Protein 8VJU (pdb70)

Organism: Homo sapiens (NCBI:txid9606)

Solvent-accessible surface area: 26994 Å² total; per-residue (Å²): 90,39,137,65,50,92,68,28,36,73,11,113,28,84,16,40,32,119,88,0,111,76,53,4,72,90,7,19,78,84,6,91,113,47,32,38,60,2,10,166,32,24,65,150,99,14,58,56,120,46,0,0,65,26,6,13,38,7,33,5,121,22,74,8,36,25,11,8,0,27,4,13,14,34,0,14,68,68,121,125,17,0,52,8,0,8,83,3,22,42,109,0,19,100,16,50,16,58,19,50,12,49,37,46,13,25,79,23,6,37,54,5,51,128,86,35,82,59,65,170,29,111,94,22,0,78,34,1,1,87,63,14,26,67,87,4,93,19,11,0,18,92,40,86,127,130,21,25,80,72,0,49,68,16,42,34,101,28,21,53,4,22,25,40,0,33,44,45,19,24,43,48,124,48,93,31,46,2,27,106,80,62,0,20,62,11,45,90,30,24,2,117,62,17,123,114,27,158,90,99,69,21,74,0,46,10,53,44,36,42,10,61,23,0,4,42,53,0,11,43,45,90,2,4,96,88,0,5,64,16,7,19,36,30,10,84,140,77,0,36,98,13,6,124,60,0,17,65,35,15,16,108,9,0,108,58,18,70,45,67,19,16,0,40,29,13,0,70,65,7,9,0,145,41,31,83,121,0,56,50,18,0,62,88,6,19,119,74,0,102,78,51,0,78,66,31,49,104,54,2,49,82,22,14,90,134,18,6,160,104,116,66,72,172,75,72,39,120,15,17,29,37,1,9,52,9,6,8,10,42,9,24,60,118,116,62,64,0,55,14,46,86,1,24,37,23,0,2,14,96,29,0,16,101,7,1,17,62,7,12,52,88,10,2,13,1,42,25,102,89,43,121,153,31,87,33,30,30,201,52,8,44,14,23,3,0,79,16,115,97,86,28,39,5,10,0,7,0,3,4,0,16,48,20,43,117,6,0,17,34,29,9,0,1,10,41,5,0,13,2,0,54,43,81,115,52,57,48,21,1,0,0,0,0,0,0,0,16,5,33,87,77,49,74,89,56,47,3,9,0,29,2,38,13,0,63,22,1,0,1,0,0,1,0,0,0,0,12,0,3,0,33,3,35,15,12,77,10,2,1,18,80,23,31,32,0,0,5,1,0,2,0,24,4,8,17,2,7,0,30,40,31,83,0,0,96,117,1,9,101,26,59,163,104,24,40,85,3,51,92,88,24,0,99,80,1,38,64,2,65,59,20,14,14,0,0,79,6,4,36,20,0,1,1,1,27,0,0,14,13,5,3,64,73,73,107,60,93,12,28,66,14,29,38,82,28,4,66,128,30,7,37,5,61,19,15,121,52,16,10,3,0,0,7,0,6,4,0,12,18,49,7,17,0,16,1,0,2,4,9,24,0,26,10,13,2,7,1,0,12,56,28,14,1,128,150,97,39,20,32,35,74,135,8,0,68,74,13,20,62,47,0,2,81,17,0,2,19,75,56,0,55,72,0,0,75,53,2,18,148,82,102,24,54,67,137,8,0,11,127,9,18,56,24,176,80,25,16,20,56,37

Structure (mmCIF, N/CA/C/O backbone):
data_8VJU
#
_entry.id   8VJU
#
_cell.length_a   142.067
_cell.length_b   60.257
_cell.length_c   95.553
_cell.angle_alpha   90.00
_cell.angle_beta   90.00
_cell.angle_gamma   90.00
#
_symmetry.space_group_name_H-M   'P 21 21 2'
#
loop_
_entity.id
_entity.type
_entity.pdbx_description
1 polymer 'Neurolysin, mitochondrial'
2 polymer 'Dynorphin A(1-13)'
3 non-polymer 'ZINC ION'
4 non-polymer 1,2-ETHANEDIOL
5 non-polymer 'CHLORIDE ION'
6 non-polymer 'SODIUM ION'
7 water water
#
loop_
_atom_site.group_PDB
_atom_site.id
_atom_site.type_symbol
_atom_site.label_atom_id
_atom_site.label_alt_id
_atom_site.label_comp_id
_atom_site.label_asym_id
_atom_site.label_entity_id
_atom_site.label_seq_id
_atom_site.pdbx_PDB_ins_code
_atom_site.Cartn_x
_atom_site.Cartn_y
_atom_site.Cartn_z
_atom_site.occupancy
_atom_site.B_iso_or_equiv
_atom_site.auth_seq_id
_atom_site.auth_comp_id
_atom_site.auth_asym_id
_atom_site.auth_atom_id
_atom_site.pdbx_PDB_model_num
ATOM 1 N N . SER A 1 1 ? -59.201 -4.825 -18.524 1.00 70.87 15 SER A N 1
ATOM 2 C CA . SER A 1 1 ? -58.651 -5.567 -17.396 1.00 69.04 15 SER A CA 1
ATOM 3 C C . SER A 1 1 ? -57.133 -5.442 -17.330 1.00 68.02 15 SER A C 1
ATOM 4 O O . SER A 1 1 ? -56.462 -5.363 -18.359 1.00 70.86 15 SER A O 1
ATOM 7 N N . SER A 1 2 ? -56.594 -5.427 -16.109 1.00 65.60 16 SER A N 1
ATOM 8 C CA . SER A 1 2 ? -55.147 -5.406 -15.929 1.00 64.50 16 SER A CA 1
ATOM 9 C C . SER A 1 2 ? -54.480 -6.698 -16.382 1.00 62.71 16 SER A C 1
ATOM 10 O O . SER A 1 2 ? -53.249 -6.734 -16.487 1.00 61.15 16 SER A O 1
ATOM 13 N N . TYR A 1 3 ? -55.253 -7.749 -16.653 1.00 58.75 17 TYR A N 1
ATOM 14 C CA . TYR A 1 3 ? -54.717 -9.036 -17.075 1.00 60.54 17 TYR A CA 1
ATOM 15 C C . TYR A 1 3 ? -55.044 -9.358 -18.527 1.00 59.93 17 TYR A C 1
ATOM 16 O O . TYR A 1 3 ? -54.874 -10.505 -18.952 1.00 62.16 17 TYR A O 1
ATOM 25 N N . THR A 1 4 ? -55.509 -8.377 -19.294 1.00 58.19 18 THR A N 1
ATOM 26 C CA . THR A 1 4 ? -55.797 -8.537 -20.710 1.00 56.35 18 THR A CA 1
ATOM 27 C C . THR A 1 4 ? -54.992 -7.523 -21.513 1.00 52.83 18 THR A C 1
ATOM 28 O O . THR A 1 4 ? -54.307 -6.656 -20.963 1.00 48.94 18 THR A O 1
ATOM 32 N N . VAL A 1 5 ? -55.074 -7.648 -22.836 1.00 52.38 19 VAL A N 1
ATOM 33 C CA . VAL A 1 5 ? -54.410 -6.708 -23.734 1.00 52.99 19 VAL A CA 1
ATOM 34 C C . VAL A 1 5 ? -55.333 -6.158 -24.810 1.00 53.92 19 VAL A C 1
ATOM 35 O O . VAL A 1 5 ? -55.068 -5.063 -25.341 1.00 55.45 19 VAL A O 1
ATOM 39 N N . ALA A 1 6 ? -56.426 -6.839 -25.150 1.00 51.79 20 ALA A N 1
ATOM 40 C CA . ALA A 1 6 ? -57.301 -6.382 -26.221 1.00 50.01 20 ALA A CA 1
ATOM 41 C C . ALA A 1 6 ? -57.972 -5.067 -25.844 1.00 50.92 20 ALA A C 1
ATOM 42 O O . ALA A 1 6 ? -58.543 -4.936 -24.757 1.00 51.46 20 ALA A O 1
ATOM 44 N N . GLY A 1 7 ? -57.897 -4.091 -26.747 1.00 52.19 21 GLY A N 1
ATOM 45 C CA . GLY A 1 7 ? -58.496 -2.793 -26.528 1.00 52.70 21 GLY A CA 1
ATOM 46 C C . GLY A 1 7 ? -57.721 -1.862 -25.625 1.00 49.57 21 GLY A C 1
ATOM 47 O O . GLY A 1 7 ? -58.102 -0.690 -25.503 1.00 52.84 21 GLY A O 1
ATOM 48 N N . ARG A 1 8 ? -56.645 -2.330 -24.990 1.00 45.03 22 ARG A N 1
ATOM 49 C CA . ARG A 1 8 ? -55.891 -1.482 -24.077 1.00 44.62 22 ARG A CA 1
ATOM 50 C C . ARG A 1 8 ? -54.853 -0.623 -24.789 1.00 43.96 22 ARG A C 1
ATOM 51 O O . ARG A 1 8 ? -54.385 0.363 -24.209 1.00 39.13 22 ARG A O 1
ATOM 59 N N . ASN A 1 9 ? -54.486 -0.973 -26.023 1.00 45.44 23 ASN A N 1
ATOM 60 C CA . ASN A 1 9 ? -53.649 -0.133 -26.875 1.00 42.94 23 ASN A CA 1
ATOM 61 C C . ASN A 1 9 ? -54.571 0.578 -27.860 1.00 41.10 23 ASN A C 1
ATOM 62 O O . ASN A 1 9 ? -55.054 -0.031 -28.819 1.00 41.21 23 ASN A O 1
ATOM 67 N N . VAL A 1 10 ? -54.810 1.867 -27.626 1.00 43.88 24 VAL A N 1
ATOM 68 C CA . VAL A 1 10 ? -55.758 2.637 -28.423 1.00 45.29 24 VAL A CA 1
ATOM 69 C C . VAL A 1 10 ? -55.068 3.421 -29.534 1.00 45.28 24 VAL A C 1
ATOM 70 O O . VAL A 1 10 ? -55.675 4.322 -30.119 1.00 46.54 24 VAL A O 1
ATOM 74 N N . LEU A 1 11 ? -53.817 3.096 -29.845 1.00 45.62 25 LEU A N 1
ATOM 75 C CA . LEU A 1 11 ? -53.061 3.859 -30.826 1.00 41.81 25 LEU A CA 1
ATOM 76 C C . LEU A 1 11 ? -53.375 3.390 -32.241 1.00 40.09 25 LEU A C 1
ATOM 77 O O . LEU A 1 11 ? -53.452 2.189 -32.514 1.00 41.88 25 LEU A O 1
ATOM 82 N N . ARG A 1 12 ? -53.564 4.352 -33.141 1.00 41.64 26 ARG A N 1
ATOM 83 C CA . ARG A 1 12 ? -53.811 4.091 -34.550 1.00 45.43 26 ARG A CA 1
ATOM 84 C C . ARG A 1 12 ? -52.695 4.710 -35.377 1.00 41.58 26 ARG A C 1
ATOM 85 O O . ARG A 1 12 ? -52.277 5.843 -35.119 1.00 38.97 26 ARG A O 1
ATOM 93 N N . TRP A 1 13 ? -52.223 3.968 -36.377 1.00 41.29 27 TRP A N 1
ATOM 94 C CA . TRP A 1 13 ? -51.103 4.393 -37.208 1.00 39.81 27 TRP A CA 1
ATOM 95 C C . TRP A 1 13 ? -51.477 4.428 -38.685 1.00 42.24 27 TRP A C 1
ATOM 96 O O . TRP A 1 13 ? -50.613 4.294 -39.553 1.00 44.87 27 TRP A O 1
ATOM 107 N N . ASP A 1 14 ? -52.764 4.606 -38.985 1.00 37.48 28 ASP A N 1
ATOM 108 C CA . ASP A 1 14 ? -53.247 4.684 -40.359 1.00 42.40 28 ASP A CA 1
ATOM 109 C C . ASP A 1 14 ? -53.920 6.025 -40.637 1.00 44.08 28 ASP A C 1
ATOM 110 O O . ASP A 1 14 ? -54.829 6.112 -41.462 1.00 46.16 28 ASP A O 1
ATOM 115 N N . LEU A 1 15 ? -53.484 7.076 -39.950 1.00 39.59 29 LEU A N 1
ATOM 116 C CA . LEU A 1 15 ? -54.077 8.393 -40.129 1.00 41.81 29 LEU A CA 1
ATOM 117 C C . LEU A 1 15 ? -53.544 9.038 -41.401 1.00 41.17 29 LEU A C 1
ATOM 118 O O . LEU A 1 15 ? -52.340 9.001 -41.672 1.00 43.05 29 LEU A O 1
ATOM 123 N N . SER A 1 16 ? -54.443 9.619 -42.182 1.00 38.26 30 SER A N 1
ATOM 124 C CA . SER A 1 16 ? -54.051 10.401 -43.338 1.00 40.31 30 SER A CA 1
ATOM 125 C C . SER A 1 16 ? -53.639 11.802 -42.898 1.00 41.17 30 SER A C 1
ATOM 126 O O . SER A 1 16 ? -53.933 12.218 -41.774 1.00 39.83 30 SER A O 1
ATOM 129 N N . PRO A 1 17 ? -52.940 12.549 -43.760 1.00 42.80 31 PRO A N 1
ATOM 130 C CA . PRO A 1 17 ? -52.633 13.950 -43.421 1.00 42.17 31 PRO A CA 1
ATOM 131 C C . PRO A 1 17 ? -53.860 14.764 -43.041 1.00 40.80 31 PRO A C 1
ATOM 132 O O . PRO A 1 17 ? -53.805 15.565 -42.098 1.00 38.98 31 PRO A O 1
ATOM 136 N N . GLU A 1 18 ? -54.976 14.567 -43.747 1.00 39.19 32 GLU A N 1
ATOM 137 C CA . GLU A 1 18 ? -56.195 15.307 -43.440 1.00 43.90 32 GLU A CA 1
ATOM 138 C C . GLU A 1 18 ? -56.762 14.904 -42.084 1.00 43.87 32 GLU A C 1
ATOM 139 O O . GLU A 1 18 ? -57.272 15.751 -41.342 1.00 44.24 32 GLU A O 1
ATOM 145 N N . GLN A 1 19 ? -56.684 13.616 -41.745 1.00 44.75 33 GLN A N 1
ATOM 146 C CA . GLN A 1 19 ? -57.181 13.165 -40.448 1.00 43.11 33 GLN A CA 1
ATOM 147 C C . GLN A 1 19 ? -56.310 13.682 -39.311 1.00 39.03 33 GLN A C 1
ATOM 148 O O . GLN A 1 19 ? -56.822 14.030 -38.241 1.00 41.72 33 GLN A O 1
ATOM 154 N N . ILE A 1 20 ? -54.992 13.733 -39.520 1.00 34.38 34 ILE A N 1
ATOM 155 C CA . ILE A 1 20 ? -54.104 14.313 -38.516 1.00 37.09 34 ILE A CA 1
ATOM 156 C C . ILE A 1 20 ? -54.498 15.757 -38.233 1.00 39.19 34 ILE A C 1
ATOM 157 O O . ILE A 1 20 ? -54.555 16.187 -37.074 1.00 39.53 34 ILE A O 1
ATOM 162 N N . LYS A 1 21 ? -54.791 16.523 -39.288 1.00 37.16 35 LYS A N 1
ATOM 163 C CA . LYS A 1 21 ? -55.170 17.919 -39.110 1.00 40.30 35 LYS A CA 1
ATOM 164 C C . LYS A 1 21 ? -56.530 18.040 -38.433 1.00 43.11 35 LYS A C 1
ATOM 165 O O . LYS A 1 21 ? -56.710 18.870 -37.534 1.00 38.75 35 LYS A O 1
ATOM 171 N N . THR A 1 22 ? -57.494 17.213 -38.846 1.00 40.08 36 THR A N 1
ATOM 172 C CA . THR A 1 22 ? -58.820 17.245 -38.238 1.00 42.02 36 THR A CA 1
ATOM 173 C C . THR A 1 22 ? -58.764 16.831 -36.772 1.00 41.41 36 THR A C 1
ATOM 174 O O . THR A 1 22 ? -59.361 17.483 -35.908 1.00 40.37 36 THR A O 1
ATOM 178 N N . ARG A 1 23 ? -58.047 15.743 -36.474 1.00 40.18 37 ARG A N 1
ATOM 179 C CA . ARG A 1 23 ? -57.920 15.291 -35.092 1.00 42.93 37 ARG A CA 1
ATOM 180 C C . ARG A 1 23 ? -57.229 16.328 -34.217 1.00 39.91 37 ARG A C 1
ATOM 181 O O . ARG A 1 23 ? -57.547 16.444 -33.027 1.00 42.88 37 ARG A O 1
ATOM 189 N N . THR A 1 24 ? -56.278 17.079 -34.776 1.00 39.39 38 THR A N 1
ATOM 190 C CA . THR A 1 24 ? -55.602 18.109 -33.994 1.00 38.02 38 THR A CA 1
ATOM 191 C C . THR A 1 24 ? -56.578 19.195 -33.562 1.00 39.42 38 THR A C 1
ATOM 192 O O . THR A 1 24 ? -56.560 19.635 -32.405 1.00 40.68 38 THR A O 1
ATOM 196 N N . GLU A 1 25 ? -57.450 19.631 -34.473 1.00 39.30 39 GLU A N 1
ATOM 197 C CA . GLU A 1 25 ? -58.433 20.648 -34.117 1.00 46.51 39 GLU A CA 1
ATOM 198 C C . GLU A 1 25 ? -59.458 20.109 -33.128 1.00 44.90 39 GLU A C 1
ATOM 199 O O . GLU A 1 25 ? -59.862 20.819 -32.201 1.00 45.44 39 GLU A O 1
ATOM 205 N N . GLU A 1 26 ? -59.889 18.856 -33.306 1.00 42.14 40 GLU A N 1
ATOM 206 C CA . GLU A 1 26 ? -60.856 18.272 -32.381 1.00 42.19 40 GLU A CA 1
ATOM 207 C C . GLU A 1 26 ? -60.257 18.098 -30.991 1.00 40.52 40 GLU A C 1
ATOM 208 O O . GLU A 1 26 ? -60.936 18.328 -29.984 1.00 43.53 40 GLU A O 1
ATOM 214 N N . LEU A 1 27 ? -58.987 17.695 -30.914 1.00 35.10 41 LEU A N 1
ATOM 215 C CA . LEU A 1 27 ? -58.346 17.527 -29.614 1.00 34.92 41 LEU A CA 1
ATOM 216 C C . LEU A 1 27 ? -58.226 18.859 -28.885 1.00 37.60 41 LEU A C 1
ATOM 217 O O . LEU A 1 27 ? -58.434 18.930 -27.667 1.00 38.19 41 LEU A O 1
ATOM 222 N N . ILE A 1 28 ? -57.904 19.929 -29.614 1.00 36.62 42 ILE A N 1
ATOM 223 C CA . ILE A 1 28 ? -57.766 21.241 -28.989 1.00 37.62 42 ILE A CA 1
ATOM 224 C C . ILE A 1 28 ? -59.113 21.734 -28.475 1.00 36.28 42 ILE A C 1
ATOM 225 O O . ILE A 1 28 ? -59.210 22.266 -27.362 1.00 40.14 42 ILE A O 1
ATOM 230 N N . VAL A 1 29 ? -60.174 21.553 -29.264 1.00 36.22 43 VAL A N 1
ATOM 231 C CA . VAL A 1 29 ? -61.495 22.027 -28.857 1.00 41.48 43 VAL A CA 1
ATOM 232 C C . VAL A 1 29 ? -61.966 21.291 -27.608 1.00 41.62 43 VAL A C 1
ATOM 233 O O . VAL A 1 29 ? -62.435 21.906 -26.644 1.00 43.36 43 VAL A O 1
ATOM 237 N N . GLN A 1 30 ? -61.845 19.962 -27.606 1.00 37.12 44 GLN A N 1
ATOM 238 C CA . GLN A 1 30 ? -62.342 19.178 -26.480 1.00 40.62 44 GLN A CA 1
ATOM 239 C C . GLN A 1 30 ? -61.504 19.403 -25.227 1.00 39.87 44 GLN A C 1
ATOM 240 O O . GLN A 1 30 ? -62.048 19.496 -24.120 1.00 44.03 44 GLN A O 1
ATOM 246 N N . THR A 1 31 ? -60.179 19.482 -25.375 1.00 35.96 45 THR A N 1
ATOM 247 C CA . THR A 1 31 ? -59.319 19.714 -24.217 1.00 38.21 45 THR A CA 1
ATOM 248 C C . THR A 1 31 ? -59.579 21.085 -23.605 1.00 40.65 45 THR A C 1
ATOM 249 O O . THR A 1 31 ? -59.655 21.222 -22.379 1.00 41.18 45 THR A O 1
ATOM 253 N N . LYS A 1 32 ? -59.729 22.111 -24.447 1.00 40.11 46 LYS A N 1
ATOM 254 C CA . LYS A 1 32 ? -60.006 23.450 -23.939 1.00 40.97 46 LYS A CA 1
ATOM 255 C C . LYS A 1 32 ? -61.353 23.513 -23.228 1.00 44.78 46 LYS A C 1
ATOM 256 O O . LYS A 1 32 ? -61.554 24.363 -22.353 1.00 44.83 46 LYS A O 1
ATOM 262 N N . GLN A 1 33 ? -62.281 22.618 -23.579 1.00 45.65 47 GLN A N 1
ATOM 263 C CA . GLN A 1 33 ? -63.566 22.573 -22.885 1.00 50.53 47 GLN A CA 1
ATOM 264 C C . GLN A 1 33 ? -63.391 22.208 -21.416 1.00 46.39 47 GLN A C 1
ATOM 265 O O . GLN A 1 33 ? -64.114 22.717 -20.553 1.00 46.18 47 GLN A O 1
ATOM 271 N N . VAL A 1 34 ? -62.439 21.324 -21.111 1.00 44.66 48 VAL A N 1
ATOM 272 C CA . VAL A 1 34 ? -62.206 20.939 -19.722 1.00 42.51 48 VAL A CA 1
ATOM 273 C C . VAL A 1 34 ? -61.569 22.088 -18.950 1.00 42.46 48 VAL A C 1
ATOM 274 O O . VAL A 1 34 ? -62.012 22.437 -17.849 1.00 46.07 48 VAL A O 1
ATOM 278 N N . TYR A 1 35 ? -60.521 22.694 -19.512 1.00 39.99 49 TYR A N 1
ATOM 279 C CA . TYR A 1 35 ? -59.858 23.798 -18.825 1.00 40.94 49 TYR A CA 1
ATOM 280 C C . TYR A 1 35 ? -60.805 24.975 -18.621 1.00 43.84 49 TYR A C 1
ATOM 281 O O . TYR A 1 35 ? -60.733 25.667 -17.599 1.00 48.20 49 TYR A O 1
ATOM 290 N N . ASP A 1 36 ? -61.703 25.216 -19.581 1.00 44.45 50 ASP A N 1
ATOM 291 C CA . ASP A 1 36 ? -62.679 26.289 -19.418 1.00 47.33 50 ASP A CA 1
ATOM 292 C C . ASP A 1 36 ? -63.640 25.992 -18.274 1.00 46.09 50 ASP A C 1
ATOM 293 O O . ASP A 1 36 ? -63.993 26.894 -17.505 1.00 45.43 50 ASP A O 1
ATOM 298 N N . ALA A 1 37 ? -64.077 24.735 -18.150 1.00 44.06 51 ALA A N 1
ATOM 299 C CA . ALA A 1 37 ? -65.014 24.380 -17.089 1.00 47.90 51 ALA A CA 1
ATOM 300 C C . ALA A 1 37 ? -64.383 24.556 -15.714 1.00 51.25 51 ALA A C 1
ATOM 301 O O . ALA A 1 37 ? -65.019 25.085 -14.794 1.00 55.48 51 ALA A O 1
ATOM 303 N N . VAL A 1 38 ? -63.133 24.116 -15.554 1.00 48.16 52 VAL A N 1
ATOM 304 C CA . VAL A 1 38 ? -62.434 24.320 -14.289 1.00 46.53 52 VAL A CA 1
ATOM 305 C C . VAL A 1 38 ? -62.276 25.809 -14.008 1.00 49.35 52 VAL A C 1
ATOM 306 O O . VAL A 1 38 ? -62.503 26.272 -12.883 1.00 50.48 52 VAL A O 1
ATOM 310 N N . GLY A 1 39 ? -61.904 26.583 -15.030 1.00 48.05 53 GLY A N 1
ATOM 311 C CA . GLY A 1 39 ? -61.739 28.015 -14.845 1.00 51.63 53 GLY A CA 1
ATOM 312 C C . GLY A 1 39 ? -63.019 28.726 -14.451 1.00 55.33 53 GLY A C 1
ATOM 313 O O . GLY A 1 39 ? -62.979 29.728 -13.733 1.00 56.70 53 GLY A O 1
ATOM 314 N N . MET A 1 40 ? -64.169 28.222 -14.907 1.00 54.59 54 MET A N 1
ATOM 315 C CA . MET A 1 40 ? -65.438 28.859 -14.578 1.00 58.12 54 MET A CA 1
ATOM 316 C C . MET A 1 40 ? -65.872 28.591 -13.144 1.00 59.15 54 MET A C 1
ATOM 317 O O . MET A 1 40 ? -66.729 29.315 -12.628 1.00 61.17 54 MET A O 1
ATOM 322 N N . LEU A 1 41 ? -65.309 27.573 -12.497 1.00 56.23 55 LEU A N 1
ATOM 323 C CA . LEU A 1 41 ? -65.672 27.267 -11.120 1.00 57.99 55 LEU A CA 1
ATOM 324 C C . LEU A 1 41 ? -65.350 28.441 -10.205 1.00 60.02 55 LEU A C 1
ATOM 325 O O . LEU A 1 41 ? -64.315 29.098 -10.348 1.00 55.76 55 LEU A O 1
ATOM 330 N N . GLY A 1 42 ? -66.253 28.710 -9.266 1.00 65.02 56 GLY A N 1
ATOM 331 C CA . GLY A 1 42 ? -65.946 29.675 -8.226 1.00 67.08 56 GLY A CA 1
ATOM 332 C C . GLY A 1 42 ? -64.773 29.201 -7.387 1.00 68.83 56 GLY A C 1
ATOM 333 O O . GLY A 1 42 ? -64.632 28.010 -7.099 1.00 65.29 56 GLY A O 1
ATOM 334 N N . ILE A 1 43 ? -63.914 30.149 -7.002 1.00 72.90 57 ILE A N 1
ATOM 335 C CA . ILE A 1 43 ? -62.696 29.800 -6.275 1.00 76.59 57 ILE A CA 1
ATOM 336 C C . ILE A 1 43 ? -63.025 29.064 -4.983 1.00 77.18 57 ILE A C 1
ATOM 337 O O . ILE A 1 43 ? -62.273 28.181 -4.553 1.00 75.37 57 ILE A O 1
ATOM 342 N N . GLU A 1 44 ? -64.147 29.403 -4.350 1.00 78.97 58 GLU A N 1
ATOM 343 C CA . GLU A 1 44 ? -64.601 28.709 -3.152 1.00 81.31 58 GLU A CA 1
ATOM 344 C C . GLU A 1 44 ? -65.396 27.449 -3.467 1.00 75.91 58 GLU A C 1
ATOM 345 O O . GLU A 1 44 ? -65.825 26.758 -2.537 1.00 75.47 58 GLU A O 1
ATOM 351 N N . GLU A 1 45 ? -65.598 27.136 -4.746 1.00 72.19 59 GLU A N 1
ATOM 352 C CA . GLU A 1 45 ? -66.342 25.959 -5.170 1.00 73.55 59 GLU A CA 1
ATOM 353 C C . GLU A 1 45 ? -65.439 24.809 -5.606 1.00 70.87 59 GLU A C 1
ATOM 354 O O . GLU A 1 45 ? -65.933 23.694 -5.808 1.00 71.10 59 GLU A O 1
ATOM 360 N N . VAL A 1 46 ? -64.132 25.044 -5.739 1.00 67.58 60 VAL A N 1
ATOM 361 C CA . VAL A 1 46 ? -63.232 24.016 -6.246 1.00 64.76 60 VAL A CA 1
ATOM 362 C C . VAL A 1 46 ? -63.118 22.878 -5.239 1.00 58.55 60 VAL A C 1
ATOM 363 O O . VAL A 1 46 ? -63.132 23.092 -4.019 1.00 56.44 60 VAL A O 1
ATOM 367 N N . THR A 1 47 ? -63.030 21.653 -5.753 1.00 54.84 61 THR A N 1
ATOM 368 C CA . THR A 1 47 ? -62.856 20.464 -4.933 1.00 54.76 61 THR A CA 1
ATOM 369 C C . THR A 1 47 ? -61.846 19.551 -5.610 1.00 55.33 61 THR A C 1
ATOM 370 O O . THR A 1 47 ? -61.444 19.774 -6.755 1.00 53.16 61 THR A O 1
ATOM 374 N N . TYR A 1 48 ? -61.442 18.505 -4.885 1.00 55.06 62 TYR A N 1
ATOM 375 C CA . TYR A 1 48 ? -60.547 17.506 -5.461 1.00 50.95 62 TYR A CA 1
ATOM 376 C C . TYR A 1 48 ? -61.126 16.930 -6.746 1.00 52.03 62 TYR A C 1
ATOM 377 O O . TYR A 1 48 ? -60.395 16.700 -7.717 1.00 53.69 62 TYR A O 1
ATOM 386 N N . GLU A 1 49 ? -62.442 16.711 -6.778 1.00 55.48 63 GLU A N 1
ATOM 387 C CA . GLU A 1 49 ? -63.063 16.008 -7.895 1.00 58.96 63 GLU A CA 1
ATOM 388 C C . GLU A 1 49 ? -63.276 16.915 -9.101 1.00 54.84 63 GLU A C 1
ATOM 389 O O . GLU A 1 49 ? -63.010 16.509 -10.237 1.00 54.24 63 GLU A O 1
ATOM 395 N N . ASN A 1 50 ? -63.760 18.138 -8.884 1.00 54.23 64 A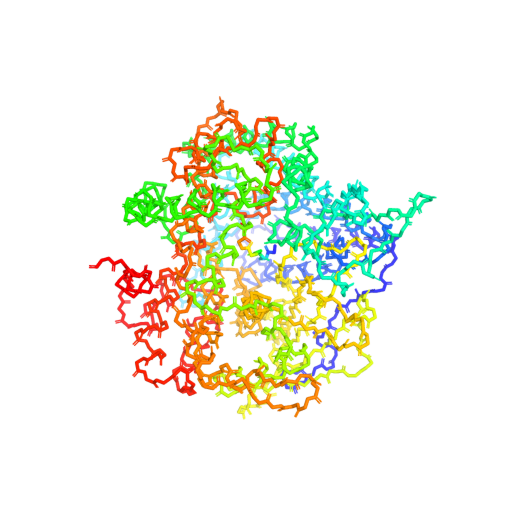SN A N 1
ATOM 396 C CA . ASN A 1 50 ? -64.065 19.016 -10.006 1.00 52.97 64 ASN A CA 1
ATOM 397 C C . ASN A 1 50 ? -62.858 19.800 -10.499 1.00 52.33 64 ASN A C 1
ATOM 398 O O . ASN A 1 50 ? -62.970 20.506 -11.507 1.00 54.86 64 ASN A O 1
ATOM 403 N N . CYS A 1 51 ? -61.718 19.704 -9.814 1.00 51.02 65 CYS A N 1
ATOM 404 C CA . CYS A 1 51 ? -60.534 20.477 -10.178 1.00 48.96 65 CYS A CA 1
ATOM 405 C C . CYS A 1 51 ? -59.334 19.565 -10.394 1.00 50.23 65 CYS A C 1
ATOM 406 O O . CYS A 1 51 ? -58.885 19.418 -11.533 1.00 50.06 65 CYS A O 1
ATOM 409 N N . LEU A 1 52 ? -58.799 18.945 -9.339 1.00 49.54 66 LEU A N 1
ATOM 410 C CA . LEU A 1 52 ? -57.627 18.089 -9.502 1.00 47.57 66 LEU A CA 1
ATOM 411 C C . LEU A 1 52 ? -57.947 16.889 -10.385 1.00 47.05 66 LEU A C 1
ATOM 412 O O . LEU A 1 52 ? -57.229 16.605 -11.350 1.00 47.35 66 LEU A O 1
ATOM 417 N N . GLN A 1 53 ? -59.025 16.169 -10.065 1.00 47.37 67 GLN A N 1
ATOM 418 C CA . GLN A 1 53 ? -59.375 14.981 -10.838 1.00 47.96 67 GLN A CA 1
ATOM 419 C C . GLN A 1 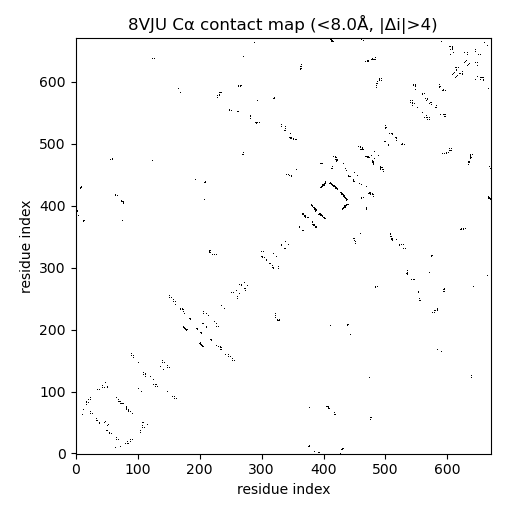53 ? -59.720 15.339 -12.279 1.00 45.45 67 GLN A C 1
ATOM 420 O O . GLN A 1 53 ? -59.363 14.608 -13.210 1.00 44.59 67 GLN A O 1
ATOM 426 N N . ALA A 1 54 ? -60.413 16.463 -12.481 1.00 47.22 68 ALA A N 1
ATOM 427 C CA . ALA A 1 54 ? -60.786 16.873 -13.831 1.00 42.61 68 ALA A CA 1
ATOM 428 C C . ALA A 1 54 ? -59.556 17.183 -14.673 1.00 40.36 68 ALA A C 1
ATOM 429 O O . ALA A 1 54 ? -59.506 16.845 -15.862 1.00 38.29 68 ALA A O 1
ATOM 431 N N . LEU A 1 55 ? -58.550 17.822 -14.073 1.00 37.72 69 LEU A N 1
ATOM 432 C CA . LEU A 1 55 ? -57.332 18.131 -14.813 1.00 38.42 69 LEU A CA 1
ATOM 433 C C . LEU A 1 55 ? -56.495 16.878 -15.039 1.00 40.23 69 LEU A C 1
ATOM 434 O O . LEU A 1 55 ? -55.895 16.711 -16.107 1.00 39.53 69 LEU A O 1
ATOM 439 N N . ALA A 1 56 ? -56.448 15.981 -14.052 1.00 42.14 70 ALA A N 1
ATOM 440 C CA . ALA A 1 56 ? -55.702 14.739 -14.229 1.00 41.11 70 ALA A CA 1
ATOM 441 C C . ALA A 1 56 ? -56.316 13.883 -15.329 1.00 38.03 70 ALA A C 1
ATOM 442 O O . ALA A 1 56 ? -55.595 13.261 -16.117 1.00 35.24 70 ALA A O 1
ATOM 444 N N . ASP A 1 57 ? -57.649 13.847 -15.402 1.00 38.34 71 ASP A N 1
ATOM 445 C CA . ASP A 1 57 ? -58.314 13.055 -16.431 1.00 38.19 71 ASP A CA 1
ATOM 446 C C . ASP A 1 57 ? -58.008 13.584 -17.826 1.00 38.52 71 ASP A C 1
ATOM 447 O O . ASP A 1 57 ? -57.784 12.803 -18.757 1.00 39.59 71 ASP A O 1
ATOM 452 N N . VAL A 1 58 ? -57.998 14.906 -17.996 1.00 37.37 72 VAL A N 1
ATOM 453 C CA . VAL A 1 58 ? -57.769 15.447 -19.331 1.00 37.40 72 VAL A CA 1
ATOM 454 C C . VAL A 1 58 ? -56.302 15.332 -19.721 1.00 37.36 72 VAL A C 1
ATOM 455 O O . VAL A 1 58 ? -55.984 15.223 -20.909 1.00 41.87 72 VAL A O 1
ATOM 459 N N . GLU A 1 59 ? -55.387 15.331 -18.747 1.00 35.24 73 GLU A N 1
ATOM 460 C CA . GLU A 1 59 ? -53.971 15.205 -19.080 1.00 37.19 73 GLU A CA 1
ATOM 461 C C . GLU A 1 59 ? -53.667 13.847 -19.703 1.00 34.82 73 GLU A C 1
ATOM 462 O O . GLU A 1 59 ? -52.915 13.765 -20.681 1.00 35.65 73 GLU A O 1
ATOM 468 N N . VAL A 1 60 ? -54.250 12.770 -19.169 1.00 35.84 74 VAL A N 1
ATOM 469 C CA . VAL A 1 60 ? -53.992 11.453 -19.748 1.00 36.52 74 VAL A CA 1
ATOM 470 C C . VAL A 1 60 ? -54.703 11.310 -21.090 1.00 36.68 74 VAL A C 1
ATOM 471 O O . VAL A 1 60 ? -54.131 10.791 -22.056 1.00 36.13 74 VAL A O 1
ATOM 475 N N . LYS A 1 61 ? -55.948 11.783 -21.183 1.00 38.33 75 LYS A N 1
ATOM 476 C CA . LYS A 1 61 ? -56.658 11.736 -22.456 1.00 40.09 75 LYS A CA 1
ATOM 477 C C . LYS A 1 61 ? -55.926 12.539 -23.525 1.00 40.62 75 LYS A C 1
ATOM 478 O O . LYS A 1 61 ? -55.830 12.109 -24.680 1.00 38.39 75 LYS A O 1
ATOM 484 N N . TYR A 1 62 ? -55.383 13.700 -23.152 1.00 39.56 76 TYR A N 1
ATOM 485 C CA . TYR A 1 62 ? -54.729 14.562 -24.132 1.00 36.96 76 TYR A CA 1
ATOM 486 C C . TYR A 1 62 ? -53.397 13.977 -24.585 1.00 37.76 76 TYR A C 1
ATOM 487 O O . TYR A 1 62 ? -53.094 13.957 -25.784 1.00 35.94 76 TYR A O 1
ATOM 496 N N . ILE A 1 63 ? -52.585 13.498 -23.639 1.00 39.82 77 ILE A N 1
ATOM 497 C CA . ILE A 1 63 ? -51.238 13.060 -23.992 1.00 40.48 77 ILE A CA 1
ATOM 498 C C . ILE A 1 63 ? -51.281 11.824 -24.885 1.00 38.25 77 ILE A C 1
ATOM 499 O O . ILE A 1 63 ? -50.409 11.642 -25.743 1.00 39.43 77 ILE A O 1
ATOM 504 N N . VAL A 1 64 ? -52.294 10.970 -24.724 1.00 39.31 78 VAL A N 1
ATOM 505 C CA . VAL A 1 64 ? -52.400 9.776 -25.557 1.00 39.25 78 VAL A CA 1
ATOM 506 C C . VAL A 1 64 ? -52.829 10.152 -26.969 1.00 43.20 78 VAL A C 1
ATOM 507 O O . VAL A 1 64 ? -52.244 9.694 -27.959 1.00 41.60 78 VAL A O 1
ATOM 511 N N . GLU A 1 65 ? -53.860 10.994 -27.083 1.00 41.43 79 GLU A N 1
ATOM 512 C CA . GLU A 1 65 ? -54.286 11.468 -28.395 1.00 41.54 79 GLU A CA 1
ATOM 513 C C . GLU A 1 65 ? -53.200 12.299 -29.067 1.00 40.39 79 GLU A C 1
ATOM 514 O O . GLU A 1 65 ? -53.052 12.252 -30.294 1.00 45.09 79 GLU A O 1
ATOM 520 N N . ARG A 1 66 ? -52.428 13.058 -28.283 1.00 33.46 80 ARG A N 1
ATOM 521 C CA . ARG A 1 66 ? -51.342 13.846 -28.854 1.00 37.23 80 ARG A CA 1
ATOM 522 C C . ARG A 1 66 ? -50.292 12.949 -29.497 1.00 41.92 80 ARG A C 1
ATOM 523 O O . ARG A 1 66 ? -49.702 13.309 -30.522 1.00 39.21 80 ARG A O 1
ATOM 531 N N . THR A 1 67 ? -50.054 11.774 -28.907 1.00 44.18 81 THR A N 1
ATOM 532 C CA . THR A 1 67 ? -49.033 10.863 -29.415 1.00 44.23 81 THR A CA 1
ATOM 533 C C . THR A 1 67 ? -49.331 10.435 -30.847 1.00 40.55 81 THR A C 1
ATOM 534 O O . THR A 1 67 ? -48.447 10.454 -31.709 1.00 44.68 81 THR A O 1
ATOM 538 N N . MET A 1 68 ? -50.577 10.043 -31.118 1.00 35.77 82 MET A N 1
ATOM 539 C CA . MET A 1 68 ? -50.952 9.657 -32.474 1.00 40.02 82 MET A CA 1
ATOM 540 C C . MET A 1 68 ? -50.733 10.779 -33.478 1.00 38.57 82 MET A C 1
ATOM 541 O O . MET A 1 68 ? -50.601 10.507 -34.676 1.00 36.59 82 MET A O 1
ATOM 546 N N . LEU A 1 69 ? -50.684 12.029 -33.022 1.00 33.09 83 LEU A N 1
ATOM 547 C CA . LEU A 1 69 ? -50.530 13.150 -33.937 1.00 34.48 83 LEU A CA 1
ATOM 548 C C . LEU A 1 69 ? -49.075 13.577 -34.108 1.00 35.13 83 LEU A C 1
ATOM 549 O O . LEU A 1 69 ? -48.659 13.888 -35.229 1.00 32.85 83 LEU A O 1
ATOM 554 N N . ASP A 1 70 ? -48.280 13.587 -33.034 1.00 30.57 84 ASP A N 1
ATOM 555 C CA . ASP A 1 70 ? -46.930 14.134 -33.112 1.00 30.53 84 ASP A CA 1
ATOM 556 C C . ASP A 1 70 ? -45.840 13.075 -33.261 1.00 30.02 84 ASP A C 1
ATOM 557 O O . ASP A 1 70 ? -44.675 13.437 -33.451 1.00 32.47 84 ASP A O 1
ATOM 562 N N . PHE A 1 71 ? -46.181 11.790 -33.182 1.00 28.11 85 PHE A N 1
ATOM 563 C CA . PHE A 1 71 ? -45.201 10.727 -33.376 1.00 28.28 85 PHE A CA 1
ATOM 564 C C . PHE A 1 71 ? -44.916 10.415 -34.847 1.00 31.58 85 PHE A C 1
ATOM 565 O O . PHE A 1 71 ? -43.755 10.147 -35.182 1.00 32.40 85 PHE A O 1
ATOM 573 N N . PRO A 1 72 ? -45.909 10.415 -35.752 1.00 27.78 86 PRO A N 1
ATOM 574 C CA . PRO A 1 72 ? -45.623 10.001 -37.140 1.00 32.75 86 PRO A CA 1
ATOM 575 C C . PRO A 1 72 ? -44.531 10.801 -37.835 1.00 32.71 86 PRO A C 1
ATOM 576 O O . PRO A 1 72 ? -43.913 10.279 -38.772 1.00 33.04 86 PRO A O 1
ATOM 580 N N . GLN A 1 73 ? -44.257 12.036 -37.410 1.00 31.72 87 GLN A N 1
ATOM 581 C CA . GLN A 1 73 ? -43.174 12.800 -38.022 1.00 32.59 87 GLN A CA 1
ATOM 582 C C . GLN A 1 73 ? -41.818 12.129 -37.835 1.00 36.32 87 GLN A C 1
ATOM 583 O O . GLN A 1 73 ? -40.869 12.465 -38.552 1.00 35.39 87 GLN A O 1
ATOM 589 N N . HIS A 1 74 ? -41.709 11.182 -36.901 1.00 35.20 88 HIS A N 1
ATOM 590 C CA . HIS A 1 74 ? -40.450 10.508 -36.619 1.00 34.60 88 HIS A CA 1
ATOM 591 C C . HIS A 1 74 ? -40.287 9.175 -37.337 1.00 32.91 88 HIS A C 1
ATOM 592 O O . HIS A 1 74 ? -39.159 8.675 -37.413 1.00 35.92 88 HIS A O 1
ATOM 599 N N . VAL A 1 75 ? -41.364 8.577 -37.851 1.00 29.13 89 VAL A N 1
ATOM 600 C CA . VAL A 1 75 ? -41.294 7.186 -38.293 1.00 33.13 89 VAL A CA 1
ATOM 601 C C . VAL A 1 75 ? -42.035 6.930 -39.601 1.00 35.72 89 VAL A C 1
ATOM 602 O O . VAL A 1 75 ? -41.755 5.942 -40.290 1.00 38.73 89 VAL A O 1
ATOM 606 N N . SER A 1 76 ? -42.994 7.786 -39.953 1.00 35.26 90 SER A N 1
ATOM 607 C CA . SER A 1 76 ? -43.807 7.524 -41.137 1.00 34.96 90 SER A CA 1
ATOM 608 C C . SER A 1 76 ? -42.972 7.649 -42.406 1.00 36.79 90 SER A C 1
ATOM 609 O O . SER A 1 76 ? -42.201 8.599 -42.565 1.00 36.92 90 SER A O 1
ATOM 612 N N . SER A 1 77 ? -43.129 6.686 -43.314 1.00 37.71 91 SER A N 1
ATOM 613 C CA . SER A 1 77 ? -42.433 6.732 -44.595 1.00 45.90 91 SER A CA 1
ATOM 614 C C . SER A 1 77 ? -43.097 7.669 -45.596 1.00 42.49 91 SER A C 1
ATOM 615 O O . SER A 1 77 ? -42.525 7.917 -46.663 1.00 43.44 91 SER A O 1
ATOM 618 N N . ASP A 1 78 ? -44.282 8.183 -45.280 1.00 41.42 92 ASP A N 1
ATOM 619 C CA . ASP A 1 78 ? -44.989 9.135 -46.127 1.00 42.77 92 ASP A CA 1
ATOM 620 C C . ASP A 1 78 ? -44.618 10.548 -45.687 1.00 43.14 92 ASP A C 1
ATOM 621 O O . ASP A 1 78 ? -44.941 10.957 -44.566 1.00 42.48 92 ASP A O 1
ATOM 626 N N . LYS A 1 79 ? -43.949 11.294 -46.570 1.00 40.90 93 LYS A N 1
ATOM 627 C CA . LYS A 1 79 ? -43.470 12.620 -46.191 1.00 41.17 93 LYS A CA 1
ATOM 628 C C . LYS A 1 79 ? -44.619 13.584 -45.916 1.00 35.88 93 LYS A C 1
ATOM 629 O O . LYS A 1 79 ? -44.461 14.521 -45.126 1.00 37.81 93 LYS A O 1
ATOM 635 N N . GLU A 1 80 ? -45.777 13.378 -46.548 1.00 39.28 94 GLU A N 1
ATOM 636 C CA . GLU A 1 80 ? -46.927 14.228 -46.253 1.00 40.00 94 GLU A CA 1
ATOM 637 C C . GLU A 1 80 ? -47.487 13.933 -44.868 1.00 36.93 94 GLU A C 1
ATOM 638 O O . GLU A 1 80 ? -47.958 14.843 -44.175 1.00 37.42 94 GLU A O 1
ATOM 644 N N . VAL A 1 81 ? -47.451 12.666 -44.449 1.00 35.30 95 VAL A N 1
ATOM 645 C CA . VAL A 1 81 ? -47.841 12.334 -43.082 1.00 35.63 95 VAL A CA 1
ATOM 646 C C . VAL A 1 81 ? -46.876 12.967 -42.088 1.00 35.94 95 VAL A C 1
ATOM 647 O O . VAL A 1 81 ? -47.295 13.537 -41.073 1.00 38.56 95 VAL A O 1
ATOM 651 N N . ARG A 1 82 ? -45.571 12.889 -42.369 1.00 35.20 96 ARG A N 1
ATOM 652 C CA . ARG A 1 82 ? -44.588 13.500 -41.478 1.00 35.95 96 ARG A CA 1
ATOM 653 C C . ARG A 1 82 ? -44.786 15.006 -41.387 1.00 33.03 96 ARG A C 1
ATOM 654 O O . ARG A 1 82 ? -44.608 15.599 -40.317 1.00 35.93 96 ARG A O 1
ATOM 662 N N . ALA A 1 83 ? -45.147 15.644 -42.503 1.00 32.99 97 ALA A N 1
ATOM 663 C CA . ALA A 1 83 ? -45.331 17.091 -42.496 1.00 34.47 97 ALA A CA 1
ATOM 664 C C . ALA A 1 83 ? -46.579 17.485 -41.717 1.00 35.93 97 ALA A C 1
ATOM 665 O O . ALA A 1 83 ? -46.561 18.461 -40.957 1.00 36.11 97 ALA A O 1
ATOM 667 N N . ALA A 1 84 ? -47.674 16.744 -41.895 1.00 36.23 98 ALA A N 1
ATOM 668 C CA . ALA A 1 84 ? -48.879 17.022 -41.122 1.00 37.29 98 ALA A CA 1
ATOM 669 C C . ALA A 1 84 ? -48.647 16.766 -39.639 1.00 35.58 98 ALA A C 1
ATOM 670 O O . ALA A 1 84 ? -49.179 17.484 -38.785 1.00 36.39 98 ALA A O 1
ATOM 672 N N . SER A 1 85 ? -47.846 15.749 -39.312 1.00 35.10 99 SER A N 1
ATOM 673 C CA . SER A 1 85 ? -47.531 15.478 -37.912 1.00 33.82 99 SER A CA 1
ATOM 674 C C . SER A 1 85 ? -46.696 16.598 -37.302 1.00 34.11 99 SER A C 1
ATOM 675 O O . SER A 1 85 ? -46.902 16.973 -36.142 1.00 36.51 99 SER A O 1
ATOM 678 N N . THR A 1 86 ? -45.746 17.145 -38.066 1.00 31.09 100 THR A N 1
ATOM 679 C CA . THR A 1 86 ? -44.954 18.264 -37.566 1.00 33.11 100 THR A CA 1
ATOM 680 C C . THR A 1 86 ? -45.821 19.498 -37.337 1.00 34.01 100 THR A C 1
ATOM 681 O O . THR A 1 86 ? -45.656 20.202 -36.334 1.00 32.66 100 THR A O 1
ATOM 685 N N A GLU A 1 87 ? -46.748 19.779 -38.257 0.53 36.08 101 GLU A N 1
ATOM 686 N N B GLU A 1 87 ? -46.752 19.774 -38.254 0.47 36.02 101 GLU A N 1
ATOM 687 C CA A GLU A 1 87 ? -47.639 20.922 -38.075 0.53 36.21 101 GLU A CA 1
ATOM 688 C CA B GLU A 1 87 ? -47.641 20.919 -38.081 0.47 36.22 101 GLU A CA 1
ATOM 689 C C A GLU A 1 87 ? -48.539 20.727 -36.862 0.53 36.31 101 GLU A C 1
ATOM 690 C C B GLU A 1 87 ? -48.556 20.729 -36.878 0.47 36.29 101 GLU A C 1
ATOM 691 O O A GLU A 1 87 ? -48.829 21.684 -36.133 0.53 36.58 101 GLU A O 1
ATOM 692 O O B GLU A 1 87 ? -48.878 21.696 -36.177 0.47 36.62 101 GLU A O 1
ATOM 703 N N . ALA A 1 88 ? -48.989 19.492 -36.626 1.00 35.27 102 ALA A N 1
ATOM 704 C CA . ALA A 1 88 ? -49.780 19.217 -35.431 1.00 33.71 102 ALA A CA 1
ATOM 705 C C . ALA A 1 88 ? -48.955 19.452 -34.173 1.00 32.86 102 ALA A C 1
ATOM 706 O O . ALA A 1 88 ? -49.457 19.993 -33.181 1.00 35.29 102 ALA A O 1
ATOM 708 N N . ASP A 1 89 ? -47.679 19.062 -34.203 1.00 32.30 103 ASP A N 1
ATOM 709 C CA . ASP A 1 89 ? -46.800 19.299 -33.063 1.00 33.01 103 ASP A CA 1
ATOM 710 C C . ASP A 1 89 ? -46.634 20.792 -32.800 1.00 31.86 103 ASP A C 1
ATOM 711 O O . ASP A 1 89 ? -46.680 21.232 -31.647 1.00 32.29 103 ASP A O 1
ATOM 716 N N . LYS A 1 90 ? -46.449 21.588 -33.858 1.00 31.61 104 LYS A N 1
ATOM 717 C CA . LYS A 1 90 ? -46.347 23.035 -33.680 1.00 34.76 104 LYS A CA 1
ATOM 718 C C . LYS A 1 90 ? -47.618 23.601 -33.067 1.00 39.69 104 LYS A C 1
ATOM 719 O O . LYS A 1 90 ? -47.564 24.431 -32.152 1.00 39.44 104 LYS A O 1
ATOM 725 N N . ARG A 1 91 ? -48.774 23.159 -33.561 1.00 37.23 105 ARG A N 1
ATOM 726 C CA . ARG A 1 91 ? -50.039 23.700 -33.085 1.00 37.33 105 ARG A CA 1
ATOM 727 C C . ARG A 1 91 ? -50.332 23.244 -31.662 1.00 34.39 105 ARG A C 1
ATOM 728 O O . ARG A 1 91 ? -50.771 24.041 -30.824 1.00 39.28 105 ARG A O 1
ATOM 736 N N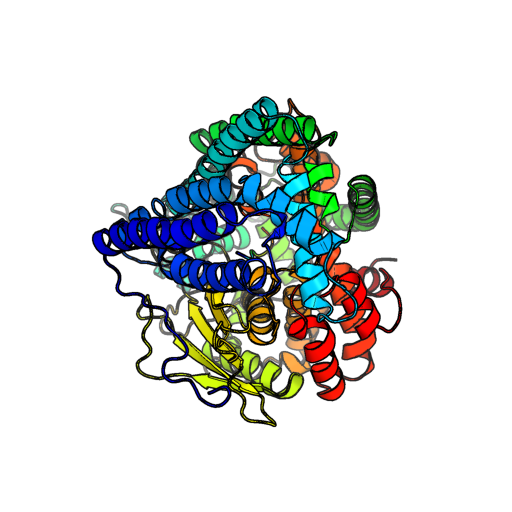 . LEU A 1 92 ? -50.088 21.967 -31.366 1.00 27.63 106 LEU A N 1
ATOM 737 C CA . LEU A 1 92 ? -50.352 21.462 -30.024 1.00 28.85 106 LEU A CA 1
ATOM 738 C C . LEU A 1 92 ? -49.346 21.997 -29.011 1.00 32.49 106 LEU A C 1
ATOM 739 O O . LEU A 1 92 ? -49.683 22.147 -27.832 1.00 32.10 106 LEU A O 1
ATOM 744 N N . SER A 1 93 ? -48.117 22.293 -29.445 1.00 32.13 107 SER A N 1
ATOM 745 C CA . SER A 1 93 ? -47.138 22.877 -28.530 1.00 34.90 107 SER A CA 1
ATOM 746 C C . SER A 1 93 ? -47.515 24.306 -28.162 1.00 37.13 107 SER A C 1
ATOM 747 O O . SER A 1 93 ? -47.326 24.727 -27.015 1.00 36.51 107 SER A O 1
ATOM 750 N N . ARG A 1 94 ? -48.052 25.067 -29.120 1.00 38.09 108 ARG A N 1
ATOM 751 C CA . ARG A 1 94 ? -48.571 26.390 -28.792 1.00 41.53 108 ARG A CA 1
ATOM 752 C C . ARG A 1 94 ? -49.785 26.286 -27.876 1.00 39.77 108 ARG A C 1
ATOM 753 O O . ARG A 1 94 ? -49.930 27.076 -26.934 1.00 34.31 108 ARG A O 1
ATOM 761 N N . PHE A 1 95 ? -50.662 25.311 -28.131 1.00 37.76 109 PHE A N 1
ATOM 762 C CA . PHE A 1 95 ? -51.814 25.102 -27.260 1.00 36.34 109 PHE A CA 1
ATOM 763 C C . PHE A 1 95 ? -51.379 24.713 -25.852 1.00 36.20 109 PHE A C 1
ATOM 764 O O . PHE A 1 95 ? -51.974 25.163 -24.866 1.00 39.88 109 PHE A O 1
ATOM 772 N N . ASP A 1 96 ? -50.336 23.882 -25.737 1.00 33.16 110 ASP A N 1
ATOM 773 C CA . ASP A 1 96 ? -49.816 23.520 -24.421 1.00 35.16 110 ASP A CA 1
ATOM 774 C C . ASP A 1 96 ? -49.392 24.755 -23.640 1.00 34.76 110 ASP A C 1
ATOM 775 O O . ASP A 1 96 ? -49.629 24.847 -22.430 1.00 33.68 110 ASP A O 1
ATOM 780 N N . ILE A 1 97 ? -48.754 25.711 -24.317 1.00 34.71 111 ILE A N 1
ATOM 781 C CA . ILE A 1 97 ? -48.318 26.934 -23.654 1.00 35.25 111 ILE A CA 1
ATOM 782 C C . ILE A 1 97 ? -49.518 27.755 -23.194 1.00 35.22 111 ILE A C 1
ATOM 783 O O . ILE A 1 97 ? -49.529 28.286 -22.077 1.00 37.72 111 ILE A O 1
ATOM 788 N N . GLU A 1 98 ? -50.545 27.867 -24.042 1.00 35.74 112 GLU A N 1
ATOM 789 C CA . GLU A 1 98 ? -51.738 28.627 -23.676 1.00 38.68 112 GLU A CA 1
ATOM 790 C C . GLU A 1 98 ? -52.374 28.073 -22.408 1.00 39.29 112 GLU A C 1
ATOM 791 O O . GLU A 1 98 ? -52.665 28.821 -21.468 1.00 40.28 112 GLU A O 1
ATOM 797 N N . MET A 1 99 ? -52.587 26.756 -22.359 1.00 35.93 113 MET A N 1
ATOM 798 C CA . MET A 1 99 ? -53.241 26.160 -21.199 1.00 38.14 113 MET A CA 1
ATOM 799 C C . MET A 1 99 ? -52.361 26.245 -19.959 1.00 41.45 113 MET A C 1
ATOM 800 O O . MET A 1 99 ? -52.860 26.489 -18.854 1.00 41.62 113 MET A O 1
ATOM 805 N N . SER A 1 100 ? -51.049 26.054 -20.120 1.00 41.97 114 SER A N 1
ATOM 806 C CA . SER A 1 100 ? -50.146 26.077 -18.975 1.00 38.92 114 SER A CA 1
ATOM 807 C C . SER A 1 100 ? -50.075 27.446 -18.309 1.00 40.90 114 SER A C 1
ATOM 808 O O . SER A 1 100 ? -49.677 27.532 -17.142 1.00 45.59 114 SER A O 1
ATOM 811 N N . MET A 1 101 ? -50.452 28.514 -19.013 1.00 36.54 115 MET A N 1
ATOM 812 C CA . MET A 1 101 ? -50.349 29.866 -18.480 1.00 41.99 115 MET A CA 1
ATOM 813 C C . MET A 1 101 ? -51.710 30.474 -18.158 1.00 42.65 115 MET A C 1
ATOM 814 O O . MET A 1 101 ? -51.842 31.700 -18.101 1.00 42.58 115 MET A O 1
ATOM 819 N N . ARG A 1 102 ? -52.723 29.640 -17.942 1.00 42.00 116 ARG A N 1
ATOM 820 C CA . ARG A 1 102 ? -54.032 30.111 -17.502 1.00 46.00 116 ARG A CA 1
ATOM 821 C C . ARG A 1 102 ? -53.951 30.485 -16.027 1.00 44.38 116 ARG A C 1
ATOM 822 O O . ARG A 1 102 ? -53.749 29.619 -15.169 1.00 41.17 116 ARG A O 1
ATOM 830 N N . GLY A 1 103 ? -54.101 31.777 -15.728 1.00 43.78 117 GLY A N 1
ATOM 831 C CA . GLY A 1 103 ? -54.080 32.212 -14.343 1.00 44.91 117 GLY A CA 1
ATOM 832 C C . GLY A 1 103 ? -55.252 31.694 -13.534 1.00 48.55 117 GLY A C 1
ATOM 833 O O . GLY A 1 103 ? -55.111 31.420 -12.338 1.00 45.07 117 GLY A O 1
ATOM 834 N N . ASP A 1 104 ? -56.419 31.547 -14.167 1.00 50.78 118 ASP A N 1
ATOM 835 C CA . ASP A 1 104 ? -57.584 31.037 -13.451 1.00 50.50 118 ASP A CA 1
ATOM 836 C C . ASP A 1 104 ? -57.349 29.612 -12.961 1.00 50.01 118 ASP A C 1
ATOM 837 O O . ASP A 1 104 ? -57.787 29.246 -11.863 1.00 51.14 118 ASP A O 1
ATOM 842 N N . ILE A 1 105 ? -56.659 28.794 -13.759 1.00 44.89 119 ILE A N 1
ATOM 843 C CA . ILE A 1 105 ? -56.325 27.443 -13.320 1.00 45.84 119 ILE A CA 1
ATOM 844 C C . ILE A 1 105 ? -55.330 27.495 -12.169 1.00 46.39 119 ILE A C 1
ATOM 845 O O . ILE A 1 105 ? -55.511 26.836 -11.138 1.00 46.06 119 ILE A O 1
ATOM 850 N N . PHE A 1 106 ? -54.263 28.284 -12.332 1.00 44.71 120 PHE A N 1
ATOM 851 C CA . PHE A 1 106 ? -53.233 28.390 -11.304 1.00 43.80 120 PHE A CA 1
ATOM 852 C C . PHE A 1 106 ? -53.817 28.876 -9.985 1.00 43.22 120 PHE A C 1
ATOM 853 O O . PHE A 1 106 ? -53.455 28.376 -8.914 1.00 43.44 120 PHE A O 1
ATOM 861 N N . GLU A 1 107 ? -54.735 29.842 -10.045 1.00 45.97 121 GLU A N 1
ATOM 862 C CA . GLU A 1 107 ? -55.351 30.360 -8.828 1.00 52.61 121 GLU A CA 1
ATOM 863 C C . GLU A 1 107 ? -56.142 29.278 -8.103 1.00 51.28 121 GLU A C 1
ATOM 864 O O . GLU A 1 107 ? -56.163 29.233 -6.868 1.00 48.31 121 GLU A O 1
ATOM 870 N N . ARG A 1 108 ? -56.788 28.386 -8.857 1.00 49.96 122 ARG A N 1
ATOM 871 C CA . ARG A 1 108 ? -57.656 27.387 -8.248 1.00 49.30 122 ARG A CA 1
ATOM 872 C C . ARG A 1 108 ? -56.882 26.192 -7.704 1.00 49.19 122 ARG A C 1
ATOM 873 O O . ARG A 1 108 ? -57.276 25.628 -6.677 1.00 51.51 122 ARG A O 1
ATOM 881 N N . ILE A 1 109 ? -55.788 25.791 -8.357 1.00 46.69 123 ILE A N 1
ATOM 882 C CA . ILE A 1 109 ? -54.972 24.720 -7.791 1.00 46.20 123 ILE A CA 1
ATOM 883 C C . ILE A 1 109 ? -54.243 25.207 -6.544 1.00 48.70 123 ILE A C 1
ATOM 884 O O . ILE A 1 109 ? -54.053 24.442 -5.591 1.00 48.93 123 ILE A O 1
ATOM 889 N N . VAL A 1 110 ? -53.830 26.478 -6.523 1.00 47.09 124 VAL A N 1
ATOM 890 C CA . VAL A 1 110 ? -53.222 27.045 -5.321 1.00 47.45 124 VAL A CA 1
ATOM 891 C C . VAL A 1 110 ? -54.224 27.050 -4.175 1.00 52.32 124 VAL A C 1
ATOM 892 O O . VAL A 1 110 ? -53.898 26.678 -3.040 1.00 52.10 124 VAL A O 1
ATOM 896 N N . HIS A 1 111 ? -55.464 27.460 -4.456 1.00 52.45 125 HIS A N 1
ATOM 897 C CA . HIS A 1 111 ? -56.494 27.459 -3.424 1.00 54.03 125 HIS A CA 1
ATOM 898 C C . HIS A 1 111 ? -56.830 26.046 -2.964 1.00 50.57 125 HIS A C 1
ATOM 899 O O . HIS A 1 111 ? -57.161 25.842 -1.791 1.00 52.26 125 HIS A O 1
ATOM 906 N N . LEU A 1 112 ? -56.743 25.063 -3.862 1.00 48.86 126 LEU A N 1
ATOM 907 C CA . LEU A 1 112 ? -57.035 23.688 -3.473 1.00 49.58 126 LEU A CA 1
ATOM 908 C C . LEU A 1 112 ? -55.991 23.156 -2.497 1.00 50.44 126 LEU A C 1
ATOM 909 O O . LEU A 1 112 ? -56.339 22.521 -1.495 1.00 50.99 126 LEU A O 1
ATOM 914 N N . GLN A 1 113 ? -54.708 23.411 -2.768 1.00 49.10 127 GLN A N 1
ATOM 915 C CA . GLN A 1 113 ? -53.656 22.934 -1.876 1.00 53.38 127 GLN A CA 1
ATOM 916 C C . GLN A 1 113 ? -53.715 23.618 -0.516 1.00 57.81 127 GLN A C 1
ATOM 917 O O . GLN A 1 113 ? -53.299 23.032 0.491 1.00 56.84 127 GLN A O 1
ATOM 923 N N . GLU A 1 114 ? -54.228 24.848 -0.462 1.00 59.27 128 GLU A N 1
ATOM 924 C CA . GLU A 1 114 ? -54.259 25.580 0.798 1.00 61.35 128 GLU A CA 1
ATOM 925 C C . GLU A 1 114 ? -55.453 25.200 1.664 1.00 62.25 128 GLU A C 1
ATOM 926 O O . GLU A 1 114 ? -55.360 25.262 2.895 1.00 62.85 128 GLU A O 1
ATOM 932 N N . THR A 1 115 ? -56.571 24.808 1.057 1.00 62.43 129 THR A N 1
ATOM 933 C CA . THR A 1 115 ? -57.792 24.548 1.811 1.00 65.64 129 THR A CA 1
ATOM 934 C C . THR A 1 115 ? -58.045 23.072 2.079 1.00 68.64 129 THR A C 1
ATOM 935 O O . THR A 1 115 ? -58.600 22.736 3.130 1.00 73.17 129 THR A O 1
ATOM 939 N N . CYS A 1 116 ? -57.662 22.185 1.168 1.00 67.92 130 CYS A N 1
ATOM 940 C CA . CYS A 1 116 ? -57.929 20.768 1.358 1.00 70.29 130 CYS A CA 1
ATOM 941 C C . CYS A 1 116 ? -56.958 20.170 2.370 1.00 69.62 130 CYS A C 1
ATOM 942 O O . CYS A 1 116 ? -55.834 20.648 2.548 1.00 67.95 130 CYS A O 1
ATOM 945 N N . ASP A 1 117 ? -57.413 19.120 3.049 1.00 70.77 131 ASP A N 1
ATOM 946 C CA . ASP A 1 117 ? -56.603 18.431 4.050 1.00 72.48 131 ASP A CA 1
ATOM 947 C C . ASP A 1 117 ? -55.651 17.494 3.320 1.00 69.85 131 ASP A C 1
ATOM 948 O O . ASP A 1 117 ? -56.041 16.410 2.880 1.00 71.93 131 ASP A O 1
ATOM 953 N N . LEU A 1 118 ? -54.389 17.915 3.197 1.00 66.57 132 LEU A N 1
ATOM 954 C CA . LEU A 1 118 ? -53.411 17.139 2.441 1.00 64.17 132 LEU A CA 1
ATOM 955 C C . LEU A 1 118 ? -53.185 15.760 3.046 1.00 65.70 132 LEU A C 1
ATOM 956 O O . LEU A 1 118 ? -52.827 14.820 2.328 1.00 64.79 132 LEU A O 1
ATOM 961 N N . GLY A 1 119 ? -53.390 15.615 4.356 1.00 68.27 133 GLY A N 1
ATOM 962 C CA . GLY A 1 119 ? -53.165 14.334 5.000 1.00 70.05 133 GLY A CA 1
ATOM 963 C C . GLY A 1 119 ? -54.103 13.237 4.540 1.00 70.86 133 GLY A C 1
ATOM 964 O O . GLY A 1 119 ? -53.772 12.054 4.674 1.00 70.83 133 GLY A O 1
ATOM 965 N N . LYS A 1 120 ? -55.264 13.597 3.995 1.00 71.35 134 LYS A N 1
ATOM 966 C CA . LYS A 1 120 ? -56.268 12.625 3.587 1.00 72.30 134 LYS A CA 1
ATOM 967 C C . LYS A 1 120 ? -56.248 12.338 2.090 1.00 69.33 134 LYS A C 1
ATOM 968 O O . LYS A 1 120 ? -57.187 11.720 1.577 1.00 69.50 134 LYS A O 1
ATOM 974 N N . ILE A 1 121 ? -55.207 12.769 1.378 1.00 63.07 135 ILE A N 1
ATOM 975 C CA . ILE A 1 121 ? -55.035 12.424 -0.025 1.00 57.75 135 ILE A CA 1
ATOM 976 C C . ILE A 1 121 ? -53.702 11.701 -0.184 1.00 52.06 135 ILE A C 1
ATOM 977 O O . ILE A 1 121 ? -52.787 11.841 0.632 1.00 50.07 135 ILE A O 1
ATOM 982 N N . LYS A 1 122 ? -53.609 10.909 -1.249 1.00 48.37 136 LYS A N 1
ATOM 983 C CA . LYS A 1 122 ? -52.421 10.103 -1.478 1.00 49.50 136 LYS A CA 1
ATOM 984 C C . LYS A 1 122 ? -51.206 11.001 -1.715 1.00 48.44 136 LYS A C 1
ATOM 985 O O . LYS A 1 122 ? -51.337 12.105 -2.253 1.00 45.99 136 LYS A O 1
ATOM 991 N N . PRO A 1 123 ? -50.013 10.553 -1.309 1.00 46.41 137 PRO A N 1
ATOM 992 C CA . PRO A 1 123 ? -48.815 11.392 -1.490 1.00 45.53 137 PRO A CA 1
ATOM 993 C C . PRO A 1 123 ? -48.565 11.816 -2.928 1.00 39.48 137 PRO A C 1
ATOM 994 O O . PRO A 1 123 ? -48.083 12.933 -3.151 1.00 38.52 137 PRO A O 1
ATOM 998 N N . GLU A 1 124 ? -48.880 10.972 -3.915 1.00 37.92 138 GLU A N 1
ATOM 999 C CA . GLU A 1 124 ? -48.679 11.388 -5.299 1.00 36.15 138 GLU A CA 1
ATOM 1000 C C . GLU A 1 124 ? -49.631 12.513 -5.688 1.00 39.50 138 GLU A C 1
ATOM 1001 O O . GLU A 1 124 ? -49.294 13.339 -6.545 1.00 38.54 138 GLU A O 1
ATOM 1007 N N . ALA A 1 125 ? -50.815 12.567 -5.074 1.00 39.31 139 ALA A N 1
ATOM 1008 C CA . ALA A 1 125 ? -51.715 13.690 -5.313 1.00 39.91 139 ALA A CA 1
ATOM 1009 C C . ALA A 1 125 ? -51.158 14.976 -4.713 1.00 43.23 139 ALA A C 1
ATOM 1010 O O . ALA A 1 125 ? -51.271 16.049 -5.318 1.00 44.34 139 ALA A O 1
ATOM 1012 N N . ARG A 1 126 ? -50.556 14.889 -3.523 1.00 45.50 140 ARG A N 1
ATOM 1013 C CA . ARG A 1 126 ? -49.880 16.051 -2.952 1.00 46.53 140 ARG A CA 1
ATOM 1014 C C . ARG A 1 126 ? -48.717 16.488 -3.830 1.00 41.69 140 ARG A C 1
ATOM 1015 O O . ARG A 1 126 ? -48.471 17.688 -3.999 1.00 40.39 140 ARG A O 1
ATOM 1023 N N . ARG A 1 127 ? -47.985 15.523 -4.392 1.00 40.32 141 ARG A N 1
ATOM 1024 C CA . ARG A 1 127 ? -46.916 15.850 -5.327 1.00 39.52 141 ARG A CA 1
ATOM 1025 C C . ARG A 1 127 ? -47.471 16.515 -6.580 1.00 38.88 141 ARG A C 1
ATOM 1026 O O . ARG A 1 127 ? -46.873 17.461 -7.108 1.00 37.64 141 ARG A O 1
ATOM 1034 N N . TYR A 1 128 ? -48.621 16.041 -7.065 1.00 39.21 142 TYR A N 1
ATOM 1035 C CA . TYR A 1 128 ? -49.247 16.670 -8.222 1.00 39.42 142 TYR A CA 1
ATOM 1036 C C . TYR A 1 128 ? -49.534 18.143 -7.958 1.00 39.36 142 TYR A C 1
ATOM 1037 O O . TYR A 1 128 ? -49.297 18.992 -8.824 1.00 36.74 142 TYR A O 1
ATOM 1046 N N . LEU A 1 129 ? -50.041 18.465 -6.766 1.00 37.47 143 LEU A N 1
ATOM 1047 C CA . LEU A 1 129 ? -50.371 19.852 -6.454 1.00 38.58 143 LEU A CA 1
ATOM 1048 C C . LEU A 1 129 ? -49.118 20.716 -6.366 1.00 41.71 143 LEU A C 1
ATOM 1049 O O . LEU A 1 129 ? -49.070 21.813 -6.936 1.00 46.15 143 LEU A O 1
ATOM 1054 N N . GLU A 1 130 ? -48.089 20.241 -5.661 1.00 41.42 144 GLU A N 1
ATOM 1055 C CA . GLU A 1 130 ? -46.906 21.073 -5.462 1.00 48.42 144 GLU A CA 1
ATOM 1056 C C . GLU A 1 130 ? -46.115 21.238 -6.756 1.00 44.56 144 GLU A C 1
ATOM 1057 O O . GLU A 1 130 ? -45.577 22.319 -7.022 1.00 46.29 144 GLU A O 1
ATOM 1063 N N . LYS A 1 131 ? -46.037 20.185 -7.575 1.00 40.16 145 LYS A N 1
ATOM 1064 C CA . LYS A 1 131 ? -45.366 20.309 -8.866 1.00 39.51 145 LYS A CA 1
ATOM 1065 C C . LYS A 1 131 ? -46.152 21.217 -9.803 1.00 41.19 145 LYS A C 1
ATOM 1066 O O . LYS A 1 131 ? -45.562 21.998 -10.559 1.00 42.93 145 LYS A O 1
ATOM 1072 N N . SER A 1 132 ? -47.484 21.131 -9.763 1.00 38.50 146 SER A N 1
ATOM 1073 C CA . SER A 1 132 ? -48.308 21.995 -10.601 1.00 40.96 146 SER A CA 1
ATOM 1074 C C . SER A 1 132 ? -48.129 23.462 -10.226 1.00 41.45 146 SER A C 1
ATOM 1075 O O . SER A 1 132 ? -48.041 24.330 -11.103 1.00 41.56 146 SER A O 1
ATOM 1078 N N . ILE A 1 133 ? -48.068 23.758 -8.926 1.00 38.38 147 ILE A N 1
ATOM 1079 C CA . ILE A 1 133 ? -47.826 25.129 -8.491 1.00 40.83 147 ILE A CA 1
ATOM 1080 C C . ILE A 1 133 ? -46.408 25.560 -8.850 1.00 42.92 147 ILE A C 1
ATOM 1081 O O . ILE A 1 133 ? -46.180 26.699 -9.276 1.00 40.48 147 ILE A O 1
ATOM 1086 N N . LYS A 1 134 ? -45.436 24.658 -8.691 1.00 45.20 148 LYS A N 1
ATOM 1087 C CA . LYS A 1 134 ? -44.061 24.982 -9.058 1.00 47.29 148 LYS A CA 1
ATOM 1088 C C . LYS A 1 134 ? -43.952 25.301 -10.543 1.00 45.13 148 LYS A C 1
ATOM 1089 O O . LYS A 1 134 ? -43.283 26.267 -10.931 1.00 44.74 148 LYS A O 1
ATOM 1095 N N . MET A 1 135 ? -44.609 24.501 -11.388 1.00 40.31 149 MET A N 1
ATOM 1096 C CA . MET A 1 135 ? -44.598 24.768 -12.823 1.00 42.02 149 MET A CA 1
ATOM 1097 C C . MET A 1 135 ? -45.243 26.109 -13.138 1.00 39.61 149 MET A C 1
ATOM 1098 O O . MET A 1 135 ? -44.811 26.814 -14.058 1.00 37.46 149 MET A O 1
ATOM 1103 N N . GLY A 1 136 ? -46.282 26.477 -12.387 1.00 39.58 150 GLY A N 1
ATOM 1104 C CA . GLY A 1 136 ? -46.922 27.764 -12.605 1.00 40.12 150 GLY A CA 1
ATOM 1105 C C . GLY A 1 136 ? -46.001 28.931 -12.311 1.00 40.02 150 GLY A C 1
ATOM 1106 O O . GLY A 1 136 ? -45.966 29.909 -13.060 1.00 41.13 150 GLY A O 1
ATOM 1107 N N . LYS A 1 137 ? -45.244 28.846 -11.214 1.00 40.39 151 LYS A N 1
ATOM 1108 C CA . LYS A 1 137 ? -44.291 29.908 -10.903 1.00 42.76 151 LYS A CA 1
ATOM 1109 C C . LYS A 1 137 ? -43.148 29.927 -11.911 1.00 43.29 151 LYS A C 1
ATOM 1110 O O . LYS A 1 137 ? -42.642 30.999 -12.262 1.00 47.47 151 LYS A O 1
ATOM 1116 N N . ARG A 1 138 ? -42.733 28.752 -12.390 1.00 38.30 152 ARG A N 1
ATOM 1117 C CA . ARG A 1 138 ? -41.744 28.674 -13.457 1.00 38.10 152 ARG A CA 1
ATOM 1118 C C . ARG A 1 138 ? -42.287 29.167 -14.791 1.00 41.34 152 ARG A C 1
ATOM 1119 O O . ARG A 1 138 ? -41.499 29.386 -15.718 1.00 38.04 152 ARG A O 1
ATOM 1127 N N . ASN A 1 139 ? -43.603 29.335 -14.911 1.00 41.10 153 ASN A N 1
ATOM 1128 C CA . ASN A 1 139 ? -44.217 30.019 -16.040 1.00 38.63 153 ASN A CA 1
ATOM 1129 C C . ASN A 1 139 ? -44.591 31.460 -15.716 1.00 41.52 153 ASN A C 1
ATOM 1130 O O . ASN A 1 139 ? -45.206 32.130 -16.551 1.00 45.14 153 ASN A O 1
ATOM 1135 N N . GLY A 1 140 ? -44.242 31.946 -14.526 1.00 40.42 154 GLY A N 1
ATOM 1136 C CA . GLY A 1 140 ? -44.443 33.339 -14.180 1.00 41.66 154 GLY A CA 1
ATOM 1137 C C . GLY A 1 140 ? -45.857 33.730 -13.819 1.00 42.60 154 GLY A C 1
ATOM 1138 O O . GLY A 1 140 ? -46.189 34.918 -13.875 1.00 45.29 154 GLY A O 1
ATOM 1139 N N . LEU A 1 141 ? -46.704 32.773 -13.434 1.00 39.09 155 LEU A N 1
ATOM 1140 C CA . LEU A 1 141 ? -48.102 33.082 -13.160 1.00 41.34 155 LEU A CA 1
ATOM 1141 C C . LEU A 1 141 ? -48.295 33.881 -11.878 1.00 47.59 155 LEU A C 1
ATOM 1142 O O . LEU A 1 141 ? -49.410 34.350 -11.622 1.00 47.58 155 LEU A O 1
ATOM 1147 N N . HIS A 1 142 ? -47.249 34.048 -11.072 1.00 49.24 156 HIS A N 1
ATOM 1148 C CA . HIS A 1 142 ? -47.295 34.898 -9.892 1.00 46.25 156 HIS A CA 1
ATOM 1149 C C . HIS A 1 142 ? -46.786 36.306 -10.172 1.00 48.70 156 HIS A C 1
ATOM 1150 O O . HIS A 1 142 ? -46.666 37.107 -9.241 1.00 53.31 156 HIS A O 1
ATOM 1157 N N . LEU A 1 143 ? -46.496 36.620 -11.424 1.00 48.95 157 LEU A N 1
ATOM 1158 C CA . LEU A 1 143 ? -45.941 37.888 -11.860 1.00 51.12 157 LEU A CA 1
ATOM 1159 C C . LEU A 1 143 ? -47.014 38.730 -12.548 1.00 50.31 157 LEU A C 1
ATOM 1160 O O . LEU A 1 143 ? -48.094 38.229 -12.882 1.00 51.25 157 LEU A O 1
ATOM 1165 N N . PRO A 1 144 ? -46.759 40.024 -12.763 1.00 50.61 158 PRO A N 1
ATOM 1166 C CA . PRO A 1 144 ? -47.774 40.890 -13.383 1.00 52.01 158 PRO A CA 1
ATOM 1167 C C . PRO A 1 144 ? -48.223 40.383 -14.749 1.00 52.58 158 PRO A C 1
ATOM 1168 O O . PRO A 1 144 ? -47.613 39.509 -15.364 1.00 53.76 158 PRO A O 1
ATOM 1172 N N . GLU A 1 145 ? -49.325 40.965 -15.228 1.00 47.82 159 GLU A N 1
ATOM 1173 C CA . GLU A 1 145 ? -49.952 40.484 -16.457 1.00 48.27 159 GLU A CA 1
ATOM 1174 C C . GLU A 1 145 ? -49.021 40.620 -17.656 1.00 47.08 159 GLU A C 1
ATOM 1175 O O . GLU A 1 145 ? -48.835 39.666 -18.419 1.00 43.04 159 GLU A O 1
ATOM 1181 N N . GLN A 1 146 ? -48.431 41.804 -17.848 1.00 49.24 160 GLN A N 1
ATOM 1182 C CA . GLN A 1 146 ? -47.695 42.049 -19.084 1.00 50.92 160 GLN A CA 1
ATOM 1183 C C . GLN A 1 146 ? -46.390 41.267 -19.154 1.00 50.02 160 GLN A C 1
ATOM 1184 O O . GLN A 1 146 ? -45.888 41.029 -20.258 1.00 51.35 160 GLN A O 1
ATOM 1190 N N . VAL A 1 147 ? -45.826 40.859 -18.016 1.00 47.15 161 VAL A N 1
ATOM 1191 C CA . VAL A 1 147 ? -44.657 39.990 -18.087 1.00 50.38 161 VAL A CA 1
ATOM 1192 C C . VAL A 1 147 ? -45.081 38.556 -18.395 1.00 47.87 161 VAL A C 1
ATOM 1193 O O . VAL A 1 147 ? -44.340 37.816 -19.050 1.00 47.73 161 VAL A O 1
ATOM 1197 N N . GLN A 1 148 ? -46.278 38.146 -17.964 1.00 44.37 162 GLN A N 1
ATOM 1198 C CA . GLN A 1 148 ? -46.802 36.850 -18.383 1.00 45.39 162 GLN A CA 1
ATOM 1199 C C . GLN A 1 148 ? -47.026 36.814 -19.889 1.00 46.09 162 GLN A C 1
ATOM 1200 O O . GLN A 1 148 ? -46.697 35.823 -20.550 1.00 46.19 162 GLN A O 1
ATOM 1206 N N . ASN A 1 149 ? -47.581 37.892 -20.450 1.00 45.00 163 ASN A N 1
ATOM 1207 C CA . ASN A 1 149 ? -47.819 37.938 -21.889 1.00 48.09 163 ASN A CA 1
ATOM 1208 C C . ASN A 1 149 ? -46.510 37.915 -22.664 1.00 44.00 163 ASN A C 1
ATOM 1209 O O . ASN A 1 149 ? -46.411 37.263 -23.710 1.00 40.19 163 ASN A O 1
ATOM 1214 N N . GLU A 1 150 ? -45.495 38.622 -22.164 1.00 45.43 164 GLU A N 1
ATOM 1215 C CA . GLU A 1 150 ? -44.189 38.613 -22.812 1.00 46.89 164 GLU A CA 1
ATOM 1216 C C . GLU A 1 150 ? -43.560 37.226 -22.759 1.00 45.03 164 GLU A C 1
ATOM 1217 O O . GLU A 1 150 ? -42.995 36.755 -23.752 1.00 43.60 164 GLU A O 1
ATOM 1223 N N . ILE A 1 151 ? -43.659 36.552 -21.612 1.00 44.77 165 ILE A N 1
ATOM 1224 C CA . ILE A 1 151 ? -43.137 35.193 -21.502 1.00 42.79 165 ILE A CA 1
ATOM 1225 C C . ILE A 1 151 ? -43.884 34.256 -22.444 1.00 40.82 165 ILE A C 1
ATOM 1226 O O . ILE A 1 151 ? -43.275 33.412 -23.113 1.00 41.62 165 ILE A O 1
ATOM 1231 N N . LYS A 1 152 ? -45.212 34.400 -22.525 1.00 41.72 166 LYS A N 1
ATOM 1232 C CA . LYS A 1 152 ? -46.009 33.511 -23.368 1.00 41.87 166 LYS A CA 1
ATOM 1233 C C . LYS A 1 152 ? -45.599 33.617 -24.833 1.00 41.97 166 LYS A C 1
ATOM 1234 O O . LYS A 1 152 ? -45.337 32.604 -25.490 1.00 39.55 166 LYS A O 1
ATOM 1240 N N . SER A 1 153 ? -45.542 34.843 -25.365 1.00 42.40 167 SER A N 1
ATOM 1241 C CA . SER A 1 153 ? -45.190 35.013 -26.772 1.00 42.15 167 SER A CA 1
ATOM 1242 C C . SER A 1 153 ? -43.770 34.542 -27.057 1.00 42.91 167 SER A C 1
ATOM 1243 O O . SER A 1 153 ? -43.491 34.046 -28.155 1.00 43.50 167 SER A O 1
ATOM 1246 N N . MET A 1 154 ? -42.862 34.679 -26.087 1.00 37.01 168 MET A N 1
ATOM 1247 C CA . MET A 1 154 ? -41.502 34.192 -26.290 1.00 37.13 168 MET A CA 1
ATOM 1248 C C . MET A 1 154 ? -41.447 32.670 -26.235 1.00 36.20 168 MET A C 1
ATOM 1249 O O . MET A 1 154 ? -40.719 32.044 -27.015 1.00 38.52 168 MET A O 1
ATOM 1254 N N . LYS A 1 155 ? -42.209 32.055 -25.326 1.00 35.64 169 LYS A N 1
ATOM 1255 C CA . LYS A 1 155 ? -42.229 30.596 -25.255 1.00 36.47 169 LYS A CA 1
ATOM 1256 C C . LYS A 1 155 ? -42.828 29.992 -26.517 1.00 37.90 169 LYS A C 1
ATOM 1257 O O . LYS A 1 155 ? -42.374 28.941 -26.986 1.00 36.25 169 LYS A O 1
ATOM 1263 N N . LYS A 1 156 ? -43.849 30.643 -27.082 1.00 35.99 170 LYS A N 1
ATOM 1264 C CA . LYS A 1 156 ? -44.422 30.167 -28.336 1.00 37.11 170 LYS A CA 1
ATOM 1265 C C . LYS A 1 156 ? -43.406 30.243 -29.466 1.00 36.89 170 LYS A C 1
ATOM 1266 O O . LYS A 1 156 ? -43.285 29.307 -30.265 1.00 37.73 170 LYS A O 1
ATOM 1272 N N . ARG A 1 157 ? -42.659 31.346 -29.546 1.00 39.24 171 ARG A N 1
ATOM 1273 C CA . ARG A 1 157 ? -41.617 31.453 -30.560 1.00 39.73 171 ARG A CA 1
ATOM 1274 C C . ARG A 1 157 ? -40.567 30.364 -30.380 1.00 37.26 171 ARG A C 1
ATOM 1275 O O . ARG A 1 157 ? -40.108 29.766 -31.361 1.00 35.78 171 ARG A O 1
ATOM 1283 N N . MET A 1 158 ? -40.191 30.079 -29.131 1.00 35.81 172 MET A N 1
ATOM 1284 C CA . MET A 1 158 ? -39.156 29.080 -28.882 1.00 37.39 172 MET A CA 1
ATOM 1285 C C . MET A 1 158 ? -39.616 27.676 -29.254 1.00 34.48 172 MET A C 1
ATOM 1286 O O . MET A 1 158 ? -38.804 26.867 -29.717 1.00 35.01 172 MET A O 1
ATOM 1291 N N . SER A 1 159 ? -40.898 27.362 -29.058 1.00 33.51 173 SER A N 1
ATOM 1292 C CA . SER A 1 159 ? -41.369 26.023 -29.395 1.00 36.21 173 SER A CA 1
ATOM 1293 C C . SER A 1 159 ? -41.277 25.773 -30.895 1.00 39.99 173 SER A C 1
ATOM 1294 O O . SER A 1 159 ? -40.942 24.664 -31.325 1.00 41.73 173 SER A O 1
ATOM 1297 N N . GLU A 1 160 ? -41.549 26.797 -31.707 1.00 41.00 174 GLU A N 1
ATOM 1298 C CA . GLU A 1 160 ? -41.448 26.624 -33.152 1.00 43.28 174 GLU A CA 1
ATOM 1299 C C . GLU A 1 160 ? -39.998 26.582 -33.612 1.00 40.82 174 GLU A C 1
ATOM 1300 O O . GLU A 1 160 ? -39.672 25.854 -34.557 1.00 39.16 174 GLU A O 1
ATOM 1306 N N . LEU A 1 161 ? -39.119 27.352 -32.964 1.00 37.99 175 LEU A N 1
ATOM 1307 C CA . LEU A 1 161 ? -37.697 27.306 -33.296 1.00 37.27 175 LEU A CA 1
ATOM 1308 C C . LEU A 1 161 ? -37.114 25.925 -33.026 1.00 33.97 175 LEU A C 1
ATOM 1309 O O . LEU A 1 161 ? -36.372 25.381 -33.852 1.00 33.63 175 LEU A O 1
ATOM 1314 N N . CYS A 1 162 ? -37.436 25.344 -31.865 1.00 32.52 176 CYS A N 1
ATOM 1315 C CA . CYS A 1 162 ? -36.939 24.011 -31.535 1.00 34.73 176 CYS A CA 1
ATOM 1316 C C . CYS A 1 162 ? -37.473 22.962 -32.501 1.00 35.20 176 CYS A C 1
ATOM 1317 O O . CYS A 1 162 ? -36.733 22.068 -32.928 1.00 37.62 176 CYS A O 1
ATOM 1320 N N . ILE A 1 163 ? -38.758 23.044 -32.846 1.00 33.17 177 ILE A N 1
ATOM 1321 C CA . ILE A 1 163 ? -39.334 22.075 -33.773 1.00 35.53 177 ILE A CA 1
ATOM 1322 C C . ILE A 1 163 ? -38.687 22.201 -35.148 1.00 35.33 177 ILE A C 1
ATOM 1323 O O . ILE A 1 163 ? -38.331 21.196 -35.776 1.00 36.98 177 ILE A O 1
ATOM 1328 N N . ASP A 1 164 ? -38.510 23.435 -35.632 1.00 32.62 178 ASP A N 1
ATOM 1329 C CA . ASP A 1 164 ? -37.857 23.635 -36.924 1.00 38.10 178 ASP A CA 1
ATOM 1330 C C . ASP A 1 164 ? -36.413 23.151 -36.898 1.00 40.33 178 ASP A C 1
ATOM 1331 O O . ASP A 1 164 ? -35.932 22.560 -37.872 1.00 44.55 178 ASP A O 1
ATOM 1336 N N . PHE A 1 165 ? -35.707 23.398 -35.791 1.00 38.01 179 PHE A N 1
ATOM 1337 C CA . PHE A 1 165 ? -34.312 22.986 -35.673 1.00 36.37 179 PHE A CA 1
ATOM 1338 C C . PHE A 1 165 ? -34.159 21.491 -35.921 1.00 38.56 179 PHE A C 1
ATOM 1339 O O . PHE A 1 165 ? -33.292 21.061 -36.690 1.00 38.75 179 PHE A O 1
ATOM 1347 N N . ASN A 1 166 ? -35.001 20.680 -35.279 1.00 39.86 180 ASN A N 1
ATOM 1348 C CA . ASN A 1 166 ? -34.898 19.235 -35.439 1.00 39.50 180 ASN A CA 1
ATOM 1349 C C . ASN A 1 166 ? -35.527 18.757 -36.739 1.00 37.45 180 ASN A C 1
ATOM 1350 O O . ASN A 1 166 ? -35.054 17.776 -37.323 1.00 37.25 180 ASN A O 1
ATOM 1355 N N . LYS A 1 167 ? -36.586 19.427 -37.200 1.00 36.17 181 LYS A N 1
ATOM 1356 C CA . LYS A 1 167 ? -37.176 19.078 -38.487 1.00 38.23 181 LYS A CA 1
ATOM 1357 C C . LYS A 1 167 ? -36.164 19.241 -39.614 1.00 40.37 181 LYS A C 1
ATOM 1358 O O . LYS A 1 167 ? -36.086 18.396 -40.512 1.00 42.84 181 LYS A O 1
ATOM 1364 N N . ASN A 1 168 ? -35.377 20.322 -39.579 1.00 39.42 182 ASN A N 1
ATOM 1365 C CA . ASN A 1 168 ? -34.360 20.534 -40.605 1.00 43.03 182 ASN A CA 1
ATOM 1366 C C . ASN A 1 168 ? -33.353 19.393 -40.627 1.00 43.02 182 ASN A C 1
ATOM 1367 O O . ASN A 1 168 ? -32.999 18.887 -41.699 1.00 43.34 182 ASN A O 1
ATOM 1372 N N . LEU A 1 169 ? -32.885 18.968 -39.452 1.00 40.38 183 LEU A N 1
ATOM 1373 C CA . LEU A 1 169 ? -31.922 17.875 -39.389 1.00 41.21 183 LEU A CA 1
ATOM 1374 C C . LEU A 1 169 ? -32.550 16.545 -39.786 1.00 44.69 183 LEU A C 1
ATOM 1375 O O . LEU A 1 169 ? -31.876 15.699 -40.385 1.00 50.23 183 LEU A O 1
ATOM 1380 N N . ASN A 1 170 ? -33.831 16.342 -39.468 1.00 41.72 184 ASN A N 1
ATOM 1381 C CA . ASN A 1 170 ? -34.473 15.064 -39.758 1.00 44.87 184 ASN A CA 1
ATOM 1382 C C . ASN A 1 170 ? -34.714 14.875 -41.251 1.00 47.45 184 ASN A C 1
ATOM 1383 O O . ASN A 1 170 ? -34.645 13.745 -41.750 1.00 45.04 184 ASN A O 1
ATOM 1388 N N . GLU A 1 171 ? -34.992 15.955 -41.978 1.00 46.89 185 GLU A N 1
ATOM 1389 C CA . GLU A 1 171 ? -35.312 15.872 -43.395 1.00 45.37 185 GLU A CA 1
ATOM 1390 C C . GLU A 1 171 ? -34.133 16.206 -44.296 1.00 47.36 185 GLU A C 1
ATOM 1391 O O . GLU A 1 171 ? -34.304 16.255 -45.518 1.00 50.11 185 GLU A O 1
ATOM 1397 N N . ASP A 1 172 ? -32.948 16.433 -43.735 1.00 49.75 186 ASP A N 1
ATOM 1398 C CA . ASP A 1 172 ? -31.776 16.708 -44.557 1.00 51.72 186 ASP A CA 1
ATOM 1399 C C . ASP A 1 172 ? -31.421 15.488 -45.399 1.00 48.47 186 ASP A C 1
ATOM 1400 O O . ASP A 1 172 ? -31.488 14.349 -44.931 1.00 45.64 186 ASP A O 1
ATOM 1405 N N . ASP A 1 173 ? -31.046 15.731 -46.654 1.00 51.97 187 ASP A N 1
ATOM 1406 C CA . ASP A 1 173 ? -30.742 14.655 -47.591 1.00 57.53 187 ASP A CA 1
ATOM 1407 C C . ASP A 1 173 ? -29.388 14.861 -48.260 1.00 52.31 187 ASP A C 1
ATOM 1408 O O . ASP A 1 173 ? -29.211 14.517 -49.432 1.00 49.41 187 ASP A O 1
ATOM 1413 N N . THR A 1 174 ? -28.427 15.424 -47.532 1.00 51.72 188 THR A N 1
ATOM 1414 C CA . THR A 1 174 ? -27.097 15.633 -48.089 1.00 54.30 188 THR A CA 1
ATOM 1415 C C . THR A 1 174 ? -26.441 14.296 -48.408 1.00 54.25 188 THR A C 1
ATOM 1416 O O . THR A 1 174 ? -26.527 13.343 -47.630 1.00 55.56 188 THR A O 1
ATOM 1420 N N . PHE A 1 175 ? -25.793 14.222 -49.570 1.00 54.66 189 PHE A N 1
ATOM 1421 C CA . PHE A 1 175 ? -25.062 13.027 -49.962 1.00 52.96 189 PHE A CA 1
ATOM 1422 C C . PHE A 1 175 ? -23.815 13.428 -50.736 1.00 52.45 189 PHE A C 1
ATOM 1423 O O . PHE A 1 175 ? -23.757 14.501 -51.342 1.00 52.35 189 PHE A O 1
ATOM 1431 N N . LEU A 1 176 ? -22.812 12.556 -50.698 1.00 54.12 190 LEU A N 1
ATOM 1432 C CA . LEU A 1 176 ? -21.564 12.752 -51.416 1.00 56.07 190 LEU A CA 1
ATOM 1433 C C . LEU A 1 176 ? -21.321 11.573 -52.347 1.00 54.56 190 LEU A C 1
ATOM 1434 O O . LEU A 1 176 ? -21.857 10.478 -52.151 1.00 53.51 190 LEU A O 1
ATOM 1439 N N . VAL A 1 177 ? -20.498 11.806 -53.366 1.00 53.30 191 VAL A N 1
ATOM 1440 C CA . VAL A 1 177 ? -20.195 10.808 -54.382 1.00 53.91 191 VAL A CA 1
ATOM 1441 C C . VAL A 1 177 ? -18.708 10.487 -54.324 1.00 56.40 191 VAL A C 1
ATOM 1442 O O . VAL A 1 177 ? -17.868 11.394 -54.382 1.00 56.77 191 VAL A O 1
ATOM 1446 N N . PHE A 1 178 ? -18.387 9.200 -54.212 1.00 54.23 192 PHE A N 1
ATOM 1447 C CA . PHE A 1 178 ? -17.010 8.736 -54.147 1.00 54.44 192 PHE A CA 1
ATOM 1448 C C . PHE A 1 178 ? -16.818 7.552 -55.082 1.00 54.61 192 PHE A C 1
ATOM 1449 O O . PHE A 1 178 ? -17.734 6.754 -55.299 1.00 54.48 192 PHE A O 1
ATOM 1457 N N . SER A 1 179 ? -15.611 7.444 -55.628 1.00 54.82 193 SER A N 1
ATOM 1458 C CA . SER A 1 179 ? -15.242 6.303 -56.447 1.00 57.47 193 SER A CA 1
ATOM 1459 C C . SER A 1 179 ? -14.828 5.128 -55.564 1.00 56.51 193 SER A C 1
ATOM 1460 O O . SER A 1 179 ? -14.663 5.254 -54.348 1.00 55.25 193 SER A O 1
ATOM 1463 N N . LYS A 1 180 ? -14.651 3.968 -56.201 1.00 58.03 194 LYS A N 1
ATOM 1464 C CA . LYS A 1 180 ? -14.209 2.784 -55.470 1.00 56.69 194 LYS A CA 1
ATOM 1465 C C . LYS A 1 180 ? -12.853 3.015 -54.814 1.00 56.77 194 LYS A C 1
ATOM 1466 O O . LYS A 1 180 ? -12.647 2.649 -53.652 1.00 59.68 194 LYS A O 1
ATOM 1472 N N . ALA A 1 181 ? -11.920 3.634 -55.543 1.00 58.63 195 ALA A N 1
ATOM 1473 C CA . ALA A 1 181 ? -10.599 3.905 -54.985 1.00 54.50 195 ALA A CA 1
ATOM 1474 C C . ALA A 1 181 ? -10.680 4.880 -53.817 1.00 52.75 195 ALA A C 1
ATOM 1475 O O . ALA A 1 181 ? -9.950 4.738 -52.829 1.00 51.87 195 ALA A O 1
ATOM 1477 N N . GLU A 1 182 ? -11.565 5.876 -53.909 1.00 51.29 196 GLU A N 1
ATOM 1478 C CA . GLU A 1 182 ? -11.738 6.837 -52.826 1.00 48.60 196 GLU A CA 1
ATOM 1479 C C . GLU A 1 182 ? -12.394 6.225 -51.595 1.00 50.59 196 GLU A C 1
ATOM 1480 O O . GLU A 1 182 ? -12.415 6.870 -50.541 1.00 49.99 196 GLU A O 1
ATOM 1486 N N . LEU A 1 183 ? -12.916 5.003 -51.700 1.00 52.05 197 LEU A N 1
ATOM 1487 C CA . LEU A 1 183 ? -13.517 4.283 -50.582 1.00 52.38 197 LEU A CA 1
ATOM 1488 C C . LEU A 1 183 ? -12.648 3.106 -50.151 1.00 54.91 197 LEU A C 1
ATOM 1489 O O . LEU A 1 183 ? -13.154 2.055 -49.751 1.00 56.31 197 LEU A O 1
ATOM 1494 N N . GLY A 1 184 ? -11.330 3.277 -50.232 1.00 54.51 198 GLY A N 1
ATOM 1495 C CA . GLY A 1 184 ? -10.428 2.196 -49.883 1.00 53.80 198 GLY A CA 1
ATOM 1496 C C . GLY A 1 184 ? -10.575 1.777 -48.432 1.00 50.53 198 GLY A C 1
ATOM 1497 O O . GLY A 1 184 ? -10.981 2.559 -47.567 1.00 47.69 198 GLY A O 1
ATOM 1498 N N . ALA A 1 185 ? -10.244 0.511 -48.176 1.00 48.85 199 ALA A N 1
ATOM 1499 C CA . ALA A 1 185 ? -10.291 -0.191 -46.899 1.00 49.93 199 ALA A CA 1
ATOM 1500 C C . ALA A 1 185 ? -11.721 -0.502 -46.458 1.00 50.76 199 ALA A C 1
ATOM 1501 O O . ALA A 1 185 ? -11.900 -1.300 -45.539 1.00 53.73 199 ALA A O 1
ATOM 1503 N N . LEU A 1 186 ? -12.745 0.074 -47.088 1.00 50.43 200 LEU A N 1
ATOM 1504 C CA . LEU A 1 186 ? -14.115 -0.262 -46.724 1.00 51.45 200 LEU A CA 1
ATOM 1505 C C . LEU A 1 186 ? -14.489 -1.631 -47.291 1.00 50.02 200 LEU A C 1
ATOM 1506 O O . LEU A 1 186 ? -14.144 -1.945 -48.432 1.00 50.50 200 LEU A O 1
ATOM 1511 N N . PRO A 1 187 ? -15.191 -2.458 -46.522 1.00 48.54 201 PRO A N 1
ATOM 1512 C CA . PRO A 1 187 ? -15.452 -3.832 -46.963 1.00 49.85 201 PRO A CA 1
ATOM 1513 C C . PRO A 1 187 ? -16.489 -3.886 -48.075 1.00 51.96 201 PRO A C 1
ATOM 1514 O O . PRO A 1 187 ? -17.265 -2.953 -48.294 1.00 53.47 201 PRO A O 1
ATOM 1518 N N . ASP A 1 188 ? -16.493 -5.020 -48.784 1.00 53.81 202 ASP A N 1
ATOM 1519 C CA . ASP A 1 188 ? -17.380 -5.179 -49.933 1.00 59.73 202 ASP A CA 1
ATOM 1520 C C . ASP A 1 188 ? -18.847 -5.193 -49.518 1.00 62.22 202 ASP A C 1
ATOM 1521 O O . ASP A 1 188 ? -19.700 -4.649 -50.229 1.00 61.50 202 ASP A O 1
ATOM 1526 N N . ASP A 1 189 ? -19.165 -5.810 -48.375 1.00 63.21 203 ASP A N 1
ATOM 1527 C CA . ASP A 1 189 ? -20.555 -5.852 -47.932 1.00 63.46 203 ASP A CA 1
ATOM 1528 C C . ASP A 1 189 ? -21.111 -4.459 -47.673 1.00 63.25 203 ASP A C 1
ATOM 1529 O O . ASP A 1 189 ? -22.332 -4.272 -47.713 1.00 64.75 203 ASP A O 1
ATOM 1534 N N . PHE A 1 190 ? -20.243 -3.480 -47.417 1.00 58.26 204 PHE A N 1
ATOM 1535 C CA . PHE A 1 190 ? -20.678 -2.093 -47.295 1.00 53.19 204 PHE A CA 1
ATOM 1536 C C . PHE A 1 190 ? -20.782 -1.430 -48.665 1.00 51.41 204 PHE A C 1
ATOM 1537 O O . PHE A 1 190 ? -21.782 -0.770 -48.972 1.00 49.96 204 PHE A O 1
ATOM 1545 N N . ILE A 1 191 ? -19.761 -1.609 -49.506 1.00 49.96 205 ILE A N 1
ATOM 1546 C CA . ILE A 1 191 ? -19.726 -0.933 -50.799 1.00 51.46 205 ILE A CA 1
ATOM 1547 C C . ILE A 1 191 ? -20.828 -1.453 -51.715 1.00 54.61 205 ILE A C 1
ATOM 1548 O O . ILE A 1 191 ? -21.491 -0.675 -52.413 1.00 54.59 205 ILE A O 1
ATOM 1553 N N . ASP A 1 192 ? -21.051 -2.768 -51.723 1.00 59.72 206 ASP A N 1
ATOM 1554 C CA . ASP A 1 192 ? -22.068 -3.357 -52.590 1.00 64.96 206 ASP A CA 1
ATOM 1555 C C . ASP A 1 192 ? -23.490 -3.001 -52.173 1.00 65.26 206 ASP A C 1
ATOM 1556 O O . ASP A 1 192 ? -24.435 -3.488 -52.803 1.00 67.83 206 ASP A O 1
ATOM 1561 N N . SER A 1 193 ? -23.667 -2.175 -51.143 1.00 64.65 207 SER A N 1
ATOM 1562 C CA . SER A 1 193 ? -24.984 -1.741 -50.701 1.00 63.01 207 SER A CA 1
ATOM 1563 C C . SER A 1 193 ? -25.282 -0.291 -51.056 1.00 62.81 207 SER A C 1
ATOM 1564 O O . SER A 1 193 ? -26.400 0.175 -50.812 1.00 62.40 207 SER A O 1
ATOM 1567 N N . LEU A 1 194 ? -24.320 0.433 -51.619 1.00 61.76 208 LEU A N 1
ATOM 1568 C CA . LEU A 1 194 ? -24.514 1.827 -51.983 1.00 58.57 208 LEU A CA 1
ATOM 1569 C C . LEU A 1 194 ? -25.081 1.937 -53.392 1.00 58.56 208 LEU A C 1
ATOM 1570 O O . LEU A 1 194 ? -24.849 1.076 -54.245 1.00 57.99 208 LEU A O 1
ATOM 1575 N N . GLU A 1 195 ? -25.828 3.011 -53.630 1.00 60.43 209 GLU A N 1
ATOM 1576 C CA . GLU A 1 195 ? -26.317 3.290 -54.972 1.00 66.37 209 GLU A CA 1
ATOM 1577 C C . GLU A 1 195 ? -25.178 3.781 -55.855 1.00 67.61 209 GLU A C 1
ATOM 1578 O O . GLU A 1 195 ? -24.298 4.520 -55.405 1.00 68.56 209 GLU A O 1
ATOM 1584 N N . LYS A 1 196 ? -25.198 3.370 -57.118 1.00 68.10 210 LYS A N 1
ATOM 1585 C CA . LYS A 1 196 ? -24.183 3.775 -58.078 1.00 66.78 210 LYS A CA 1
ATOM 1586 C C . LYS A 1 196 ? -24.668 4.955 -58.912 1.00 68.06 210 LYS A C 1
ATOM 1587 O O . LYS A 1 196 ? -25.870 5.153 -59.106 1.00 67.82 210 LYS A O 1
ATOM 1593 N N . THR A 1 197 ? -23.713 5.741 -59.402 1.00 70.55 211 THR A N 1
ATOM 1594 C CA . THR A 1 197 ? -23.994 6.897 -60.236 1.00 73.76 211 THR A CA 1
ATOM 1595 C C . THR A 1 197 ? -23.660 6.584 -61.693 1.00 78.11 211 THR A C 1
ATOM 1596 O O . THR A 1 197 ? -23.210 5.489 -62.037 1.00 78.98 211 THR A O 1
ATOM 1600 N N . ASP A 1 198 ? -23.877 7.575 -62.561 1.00 84.75 212 ASP A N 1
ATOM 1601 C CA . ASP A 1 198 ? -23.648 7.403 -63.991 1.00 93.21 212 ASP A CA 1
ATOM 1602 C C . ASP A 1 198 ? -22.173 7.250 -64.345 1.00 93.70 212 ASP A C 1
ATOM 1603 O O . ASP A 1 198 ? -21.865 6.840 -65.469 1.00 92.99 212 ASP A O 1
ATOM 1608 N N . ASP A 1 199 ? -21.262 7.571 -63.425 1.00 93.61 213 ASP A N 1
ATOM 1609 C CA . ASP A 1 199 ? -19.832 7.383 -63.636 1.00 95.99 213 ASP A CA 1
ATOM 1610 C C . ASP A 1 199 ? -19.287 6.193 -62.853 1.00 94.46 213 ASP A C 1
ATOM 1611 O O . ASP A 1 199 ? -18.086 6.139 -62.568 1.00 93.51 213 ASP A O 1
ATOM 1616 N N . ASP A 1 200 ? -20.153 5.238 -62.503 1.00 95.22 214 ASP A N 1
ATOM 1617 C CA . ASP A 1 200 ? -19.773 4.034 -61.762 1.00 97.70 214 ASP A CA 1
ATOM 1618 C C . ASP A 1 200 ? -19.169 4.363 -60.399 1.00 91.21 214 ASP A C 1
ATOM 1619 O O . ASP A 1 200 ? -18.348 3.606 -59.873 1.00 89.55 214 ASP A O 1
ATOM 1624 N N . LYS A 1 201 ? -19.567 5.491 -59.818 1.00 85.64 215 LYS A N 1
ATOM 1625 C CA . LYS A 1 201 ? -19.195 5.850 -58.461 1.00 77.22 215 LYS A CA 1
ATOM 1626 C C . LYS A 1 201 ? -20.321 5.446 -57.511 1.00 68.62 215 LYS A C 1
ATOM 1627 O O . LYS A 1 201 ? -21.274 4.768 -57.901 1.00 65.86 215 LYS A O 1
ATOM 1633 N N . TYR A 1 202 ? -20.222 5.868 -56.252 1.00 62.04 216 TYR A N 1
ATOM 1634 C CA . TYR A 1 202 ? -21.174 5.468 -55.226 1.00 57.99 216 TYR A CA 1
ATOM 1635 C C . TYR A 1 202 ? -21.689 6.689 -54.482 1.00 55.62 216 TYR A C 1
ATOM 1636 O O . TYR A 1 202 ? -20.923 7.605 -54.169 1.00 54.09 216 TYR A O 1
ATOM 1645 N N . LYS A 1 203 ? -22.990 6.693 -54.199 1.00 57.47 217 LYS A N 1
ATOM 1646 C CA . LYS A 1 203 ? -23.604 7.724 -53.375 1.00 56.69 217 LYS A CA 1
ATOM 1647 C C . LYS A 1 203 ? -23.533 7.310 -51.912 1.00 56.69 217 LYS A C 1
ATOM 1648 O O . LYS A 1 203 ? -23.920 6.192 -51.557 1.00 58.56 217 LYS A O 1
ATOM 1654 N N . ILE A 1 204 ? -23.038 8.210 -51.067 1.00 55.24 218 ILE A N 1
ATOM 1655 C CA . ILE A 1 204 ? -22.958 7.986 -49.630 1.00 54.04 218 ILE A CA 1
ATOM 1656 C C . ILE A 1 204 ? -23.684 9.124 -48.931 1.00 52.13 218 ILE A C 1
ATOM 1657 O O . ILE A 1 204 ? -23.380 10.299 -49.168 1.00 50.32 218 ILE A O 1
ATOM 1662 N N . THR A 1 205 ? -24.642 8.775 -48.077 1.00 53.06 219 THR A N 1
ATOM 1663 C CA . THR A 1 205 ? -25.407 9.759 -47.333 1.00 54.34 219 THR A CA 1
ATOM 1664 C C . THR A 1 205 ? -24.715 10.070 -46.008 1.00 54.43 219 THR A C 1
ATOM 1665 O O . THR A 1 205 ? -23.681 9.493 -45.663 1.00 51.44 219 THR A O 1
ATOM 1669 N N . LEU A 1 206 ? -25.303 10.992 -45.249 1.00 58.57 220 LEU A N 1
ATOM 1670 C CA . LEU A 1 206 ? -24.782 11.380 -43.946 1.00 58.11 220 LEU A CA 1
ATOM 1671 C C . LEU A 1 206 ? -25.459 10.642 -42.799 1.00 59.73 220 LEU A C 1
ATOM 1672 O O . LEU A 1 206 ? -25.193 10.956 -41.635 1.00 62.30 220 LEU A O 1
ATOM 1677 N N . LYS A 1 207 ? -26.326 9.678 -43.099 1.00 61.62 221 LYS A N 1
ATOM 1678 C CA . LYS A 1 207 ? -26.901 8.834 -42.064 1.00 59.55 221 LYS A CA 1
ATOM 1679 C C . LYS A 1 207 ? -25.798 8.107 -41.302 1.00 60.66 221 LYS A C 1
ATOM 1680 O O . LYS A 1 207 ? -24.696 7.885 -41.811 1.00 59.96 221 LYS A O 1
ATOM 1686 N N . TYR A 1 208 ? -26.112 7.733 -40.061 1.00 62.00 222 TYR A N 1
ATOM 1687 C CA . TYR A 1 208 ? -25.142 7.022 -39.229 1.00 63.25 222 TYR A CA 1
ATOM 1688 C C . TYR A 1 208 ? -24.640 5.727 -39.857 1.00 59.97 222 TYR A C 1
ATOM 1689 O O . TYR A 1 208 ? -23.420 5.490 -39.823 1.00 57.83 222 TYR A O 1
ATOM 1698 N N . PRO A 1 209 ? -25.482 4.854 -40.426 1.00 58.85 223 PRO A N 1
ATOM 1699 C CA . PRO A 1 209 ? -24.947 3.624 -41.037 1.00 56.29 223 PRO A CA 1
ATOM 1700 C C . PRO A 1 209 ? -24.011 3.880 -42.208 1.00 51.63 223 PRO A C 1
ATOM 1701 O O . PRO A 1 209 ? -23.316 2.948 -42.634 1.00 50.63 223 PRO A O 1
ATOM 1705 N N . HIS A 1 210 ? -23.974 5.099 -42.742 1.00 49.84 224 HIS A N 1
ATOM 1706 C CA . HIS A 1 210 ? -23.014 5.480 -43.770 1.00 47.67 224 HIS A CA 1
ATOM 1707 C C . HIS A 1 210 ? -21.847 6.278 -43.203 1.00 49.53 224 HIS A C 1
ATOM 1708 O O . HIS A 1 210 ? -20.688 5.978 -43.502 1.00 52.07 224 HIS A O 1
ATOM 1715 N N . TYR A 1 211 ? -22.137 7.283 -42.375 1.00 48.28 225 TYR A N 1
ATOM 1716 C CA . TYR A 1 211 ? -21.090 8.173 -41.882 1.00 47.14 225 TYR A CA 1
ATOM 1717 C C . TYR A 1 211 ? -20.091 7.426 -41.006 1.00 45.20 225 TYR A C 1
ATOM 1718 O O . TYR A 1 211 ? -18.875 7.520 -41.215 1.00 40.40 225 TYR A O 1
ATOM 1727 N N . PHE A 1 212 ? -20.589 6.676 -40.021 1.00 45.11 226 PHE A N 1
ATOM 1728 C CA . PHE A 1 212 ? -19.700 6.014 -39.067 1.00 47.44 226 PHE A CA 1
ATOM 1729 C C . PHE A 1 212 ? -18.743 5.025 -39.721 1.00 45.72 226 PHE A C 1
ATOM 1730 O O . PHE A 1 212 ? -17.533 5.106 -39.447 1.00 46.43 226 PHE A O 1
ATOM 1738 N N . PRO A 1 213 ? -19.182 4.083 -40.568 1.00 44.48 227 PRO A N 1
ATOM 1739 C CA . PRO A 1 213 ? -18.201 3.162 -41.168 1.00 44.63 227 PRO A CA 1
ATOM 1740 C C . PRO A 1 213 ? -17.132 3.870 -41.983 1.00 44.48 227 PRO A C 1
ATOM 1741 O O . PRO A 1 213 ? -15.973 3.436 -41.981 1.00 45.58 227 PRO A O 1
ATOM 1745 N N . VAL A 1 214 ? -17.484 4.958 -42.670 1.00 43.25 228 VAL A N 1
ATOM 1746 C CA . VAL A 1 214 ? -16.492 5.694 -43.450 1.00 44.57 228 VAL A CA 1
ATOM 1747 C C . VAL A 1 214 ? -15.457 6.333 -42.531 1.00 43.76 228 VAL A C 1
ATOM 1748 O O . VAL A 1 214 ? -14.248 6.248 -42.774 1.00 40.28 228 VAL A O 1
ATOM 1752 N N . MET A 1 215 ? -15.915 6.973 -41.452 1.00 41.74 229 MET A N 1
ATOM 1753 C CA . MET A 1 215 ? -14.988 7.661 -40.560 1.00 41.30 229 MET A CA 1
ATOM 1754 C C . MET A 1 215 ? -14.120 6.684 -39.777 1.00 41.94 229 MET A C 1
ATOM 1755 O O . MET A 1 215 ? -13.000 7.030 -39.385 1.00 39.55 229 MET A O 1
ATOM 1760 N N . LYS A 1 216 ? -14.608 5.466 -39.545 1.00 41.33 230 LYS A N 1
ATOM 1761 C CA . LYS A 1 216 ? -13.861 4.492 -38.759 1.00 40.87 230 LYS A CA 1
ATOM 1762 C C . LYS A 1 216 ? -12.901 3.654 -39.592 1.00 38.39 230 LYS A C 1
ATOM 1763 O O . LYS A 1 216 ? -11.872 3.213 -39.068 1.00 36.86 230 LYS A O 1
ATOM 1769 N N . LYS A 1 217 ? -13.198 3.429 -40.874 1.00 40.61 231 LYS A N 1
ATOM 1770 C CA . LYS A 1 217 ? -12.477 2.430 -41.656 1.00 44.31 231 LYS A CA 1
ATOM 1771 C C . LYS A 1 217 ? -11.889 2.923 -42.974 1.00 44.14 231 LYS A C 1
ATOM 1772 O O . LYS A 1 217 ? -11.012 2.239 -43.513 1.00 44.28 231 LYS A O 1
ATOM 1778 N N . CYS A 1 218 ? -12.327 4.057 -43.518 1.00 44.38 232 CYS A N 1
ATOM 1779 C CA . CYS A 1 218 ? -11.826 4.488 -44.821 1.00 44.88 232 CYS A CA 1
ATOM 1780 C C . CYS A 1 218 ? -10.400 5.013 -44.693 1.00 44.47 232 CYS A C 1
ATOM 1781 O O . CYS A 1 218 ? -10.144 5.958 -43.940 1.00 41.49 232 CYS A O 1
ATOM 1784 N N . CYS A 1 219 ? -9.478 4.415 -45.447 1.00 46.92 233 CYS A N 1
ATOM 1785 C CA . CYS A 1 219 ? -8.060 4.745 -45.354 1.00 47.02 233 CYS A CA 1
ATOM 1786 C C . CYS A 1 219 ? -7.663 5.946 -46.203 1.00 47.35 233 CYS A C 1
ATOM 1787 O O . CYS A 1 219 ? -6.477 6.291 -46.236 1.00 48.59 233 CYS A O 1
ATOM 1790 N N . ILE A 1 220 ? -8.607 6.583 -46.889 1.00 47.23 234 ILE A N 1
ATOM 1791 C CA . ILE A 1 220 ? -8.325 7.746 -47.725 1.00 47.32 234 ILE A CA 1
ATOM 1792 C C . ILE A 1 220 ? -8.610 8.994 -46.892 1.00 49.32 234 ILE A C 1
ATOM 1793 O O . ILE A 1 220 ? -9.785 9.269 -46.595 1.00 47.17 234 ILE A O 1
ATOM 1798 N N . PRO A 1 221 ? -7.591 9.763 -46.493 1.00 49.37 235 PRO A N 1
ATOM 1799 C CA . PRO A 1 221 ? -7.850 10.909 -45.604 1.00 45.58 235 PRO A CA 1
ATOM 1800 C C . PRO A 1 221 ? -8.783 11.943 -46.206 1.00 47.95 235 PRO A C 1
ATOM 1801 O O . PRO A 1 221 ? -9.631 12.494 -45.492 1.00 48.62 235 PRO A O 1
ATOM 1805 N N . GLU A 1 222 ? -8.654 12.222 -47.506 1.00 49.44 236 GLU A N 1
ATOM 1806 C CA . GLU A 1 222 ? -9.521 13.215 -48.130 1.00 50.28 236 GLU A CA 1
ATOM 1807 C C . GLU A 1 222 ? -10.979 12.782 -48.096 1.00 45.26 236 GLU A C 1
ATOM 1808 O O . GLU A 1 222 ? -11.873 13.623 -47.950 1.00 45.53 236 GLU A O 1
ATOM 1814 N N . THR A 1 223 ? -11.240 11.481 -48.223 1.00 44.96 237 THR A N 1
ATOM 1815 C CA . THR A 1 223 ? -12.610 10.989 -48.122 1.00 48.92 237 THR A CA 1
ATOM 1816 C C . THR A 1 223 ? -13.179 11.241 -46.729 1.00 47.07 237 THR A C 1
ATOM 1817 O O . THR A 1 223 ? -14.310 11.721 -46.585 1.00 47.82 237 THR A O 1
ATOM 1821 N N . ARG A 1 224 ? -12.402 10.932 -45.687 1.00 42.84 238 ARG A N 1
ATOM 1822 C CA . ARG A 1 224 ? -12.861 11.195 -44.325 1.00 42.59 238 ARG A CA 1
ATOM 1823 C C . ARG A 1 224 ? -13.028 12.689 -44.079 1.00 44.57 238 ARG A C 1
ATOM 1824 O O . ARG A 1 224 ? -13.939 13.110 -43.356 1.00 44.57 238 ARG A O 1
ATOM 1832 N N . ARG A 1 225 ? -12.157 13.508 -44.673 1.00 42.62 239 ARG A N 1
ATOM 1833 C CA . ARG A 1 225 ? -12.232 14.948 -44.455 1.00 44.68 239 ARG A CA 1
ATOM 1834 C C . ARG A 1 225 ? -13.480 15.544 -45.096 1.00 47.97 239 ARG A C 1
ATOM 1835 O O . ARG A 1 225 ? -14.159 16.379 -44.485 1.00 46.46 239 ARG A O 1
ATOM 1843 N N . ARG A 1 226 ? -13.798 15.131 -46.326 1.00 50.43 240 ARG A N 1
ATOM 1844 C CA . ARG A 1 226 ? -14.995 15.640 -46.988 1.00 49.90 240 ARG A CA 1
ATOM 1845 C C . ARG A 1 226 ? -16.257 15.218 -46.247 1.00 46.71 240 ARG A C 1
ATOM 1846 O O . ARG A 1 226 ? -17.222 15.987 -46.163 1.00 47.04 240 ARG A O 1
ATOM 1854 N N . MET A 1 227 ? -16.271 13.999 -45.703 1.00 47.95 241 MET A N 1
ATOM 1855 C CA . MET A 1 227 ? -17.437 13.541 -44.953 1.00 45.95 241 MET A CA 1
ATOM 1856 C C . MET A 1 227 ? -17.607 14.327 -43.659 1.00 45.84 241 MET A C 1
ATOM 1857 O O . MET A 1 227 ? -18.725 14.723 -43.310 1.00 44.00 241 MET A O 1
ATOM 1862 N N . GLU A 1 228 ? -16.511 14.563 -42.934 1.00 45.75 242 GLU A N 1
ATOM 1863 C CA . GLU A 1 228 ? -16.608 15.290 -41.673 1.00 43.95 242 GLU A CA 1
ATOM 1864 C C . GLU A 1 228 ? -17.076 16.721 -41.901 1.00 45.75 242 GLU A C 1
ATOM 1865 O O . GLU A 1 228 ? -17.865 17.256 -41.114 1.00 43.98 242 GLU A O 1
ATOM 1871 N N . MET A 1 229 ? -16.608 17.355 -42.980 1.00 49.15 243 MET A N 1
ATOM 1872 C CA . MET A 1 229 ? -17.055 18.711 -43.287 1.00 51.97 243 MET A CA 1
ATOM 1873 C C . MET A 1 229 ? -18.550 18.745 -43.579 1.00 52.61 243 MET A C 1
ATOM 1874 O O . MET A 1 229 ? -19.264 19.627 -43.089 1.00 55.08 243 MET A O 1
ATOM 1879 N N . ALA A 1 230 ? -19.044 17.790 -44.369 1.00 50.45 244 ALA A N 1
ATOM 1880 C CA . ALA A 1 230 ? -20.470 17.753 -44.676 1.00 50.70 244 ALA A CA 1
ATOM 1881 C C . ALA A 1 230 ? -21.296 17.406 -43.443 1.00 51.30 244 ALA A C 1
ATOM 1882 O O . ALA A 1 230 ? -22.357 17.998 -43.211 1.00 48.04 244 ALA A O 1
ATOM 1884 N N . PHE A 1 231 ? -20.822 16.452 -42.639 1.00 51.94 245 PHE A N 1
ATOM 1885 C CA . PHE A 1 231 ? -21.576 16.022 -41.466 1.00 46.60 245 PHE A CA 1
ATOM 1886 C C . PHE A 1 231 ? -21.746 17.158 -40.466 1.00 44.08 245 PHE A C 1
ATOM 1887 O O . PHE A 1 231 ? -22.822 17.323 -39.879 1.00 41.58 245 PHE A O 1
ATOM 1895 N N . ASN A 1 232 ? -20.697 17.954 -40.262 1.00 41.47 246 ASN A N 1
ATOM 1896 C CA . ASN A 1 232 ? -20.724 19.041 -39.296 1.00 44.03 246 ASN A CA 1
ATOM 1897 C C . ASN A 1 232 ? -21.047 20.387 -39.937 1.00 45.46 246 ASN A C 1
ATOM 1898 O O . ASN A 1 232 ? -20.748 21.433 -39.351 1.00 45.60 246 ASN A O 1
ATOM 1903 N N . THR A 1 233 ? -21.646 20.381 -41.134 1.00 47.97 247 THR A N 1
ATOM 1904 C CA . THR A 1 233 ? -22.234 21.582 -41.716 1.00 48.66 247 THR A CA 1
ATOM 1905 C C . THR A 1 233 ? -23.688 21.370 -42.124 1.00 47.31 247 THR A C 1
ATOM 1906 O O . THR A 1 233 ? -24.248 22.220 -42.826 1.00 44.33 247 THR A O 1
ATOM 1910 N N . ARG A 1 234 ? -24.308 20.264 -41.713 1.00 46.93 248 ARG A N 1
ATOM 1911 C CA . ARG A 1 234 ? -25.721 20.046 -41.997 1.00 48.13 248 ARG A CA 1
ATOM 1912 C C . ARG A 1 234 ? -26.560 21.174 -41.415 1.00 46.53 248 ARG A C 1
ATOM 1913 O O . ARG A 1 234 ? -26.465 21.479 -40.223 1.00 48.04 248 ARG A O 1
ATOM 1921 N N . CYS A 1 235 ? -27.378 21.797 -42.266 1.00 45.63 249 CYS A N 1
ATOM 1922 C CA . CYS A 1 235 ? -28.295 22.858 -41.852 1.00 43.51 249 CYS A CA 1
ATOM 1923 C C . CYS A 1 235 ? -27.554 24.044 -41.244 1.00 44.78 249 CYS A C 1
ATOM 1924 O O . CYS A 1 235 ? -28.096 24.752 -40.393 1.00 43.03 249 CYS A O 1
ATOM 1927 N N . LYS A 1 236 ? -26.314 24.270 -41.683 1.00 44.29 250 LYS A N 1
ATOM 1928 C CA . LYS A 1 236 ? -25.482 25.302 -41.073 1.00 45.42 250 LYS A CA 1
ATOM 1929 C C . LYS A 1 236 ? -26.159 26.667 -41.126 1.00 49.31 250 LYS A C 1
ATOM 1930 O O . LYS A 1 236 ? -26.233 27.374 -40.115 1.00 45.36 250 LYS A O 1
ATOM 1936 N N . GLU A 1 237 ? -26.679 27.046 -42.296 1.00 48.95 251 GLU A N 1
ATOM 1937 C CA . GLU A 1 237 ? -27.287 28.365 -42.449 1.00 53.68 251 GLU A CA 1
ATOM 1938 C C . GLU A 1 237 ? -28.536 28.506 -41.586 1.00 49.79 251 GLU A C 1
ATOM 1939 O O . GLU A 1 237 ? -28.619 29.394 -40.730 1.00 49.69 251 GLU A O 1
ATOM 1945 N N . GLU A 1 238 ? -29.525 27.635 -41.803 1.00 47.60 252 GLU A N 1
ATOM 1946 C CA . GLU A 1 238 ? -30.826 27.820 -41.168 1.00 45.72 252 GLU A CA 1
ATOM 1947 C C . GLU A 1 238 ? -30.782 27.551 -39.668 1.00 46.35 252 GLU A C 1
ATOM 1948 O O . GLU A 1 238 ? -31.501 28.207 -38.907 1.00 46.17 252 GLU A O 1
ATOM 1954 N N . ASN A 1 239 ? -29.955 26.604 -39.218 1.00 44.87 253 ASN A N 1
ATOM 1955 C CA . ASN A 1 239 ? -29.910 26.292 -37.793 1.00 41.90 253 ASN A CA 1
ATOM 1956 C C . ASN A 1 239 ? -29.025 27.247 -37.002 1.00 40.50 253 ASN A C 1
ATOM 1957 O O . ASN A 1 239 ? -29.223 27.387 -35.790 1.00 37.23 253 ASN A O 1
ATOM 1962 N N . THR A 1 240 ? -28.057 27.905 -37.646 1.00 42.57 254 THR A N 1
ATOM 1963 C CA . THR A 1 240 ? -27.355 28.993 -36.973 1.00 44.04 254 THR A CA 1
ATOM 1964 C C . THR A 1 240 ? -28.299 30.157 -36.705 1.00 44.89 254 THR A C 1
ATOM 1965 O O . THR A 1 240 ? -28.272 30.752 -35.621 1.00 43.56 254 THR A O 1
ATOM 1969 N N . ILE A 1 241 ? -29.147 30.486 -37.682 1.00 46.50 255 ILE A N 1
ATOM 1970 C CA . ILE A 1 241 ? -30.150 31.531 -37.495 1.00 43.90 255 ILE A CA 1
ATOM 1971 C C . ILE A 1 241 ? -31.081 31.175 -36.343 1.00 43.25 255 ILE A C 1
ATOM 1972 O O . ILE A 1 241 ? -31.436 32.030 -35.523 1.00 45.50 255 ILE A O 1
ATOM 1977 N N . ILE A 1 242 ? -31.480 29.905 -36.256 1.00 41.34 256 ILE A N 1
ATOM 1978 C CA . ILE A 1 242 ? -32.363 29.475 -35.176 1.00 38.18 256 ILE A CA 1
ATOM 1979 C C . ILE A 1 242 ? -31.672 29.640 -33.829 1.00 37.58 256 ILE A C 1
ATOM 1980 O O . ILE A 1 242 ? -32.246 30.188 -32.881 1.00 40.32 256 ILE A O 1
ATOM 1985 N N . LEU A 1 243 ? -30.423 29.177 -33.726 1.00 38.98 257 LEU A N 1
ATOM 1986 C CA . LEU A 1 243 ? -29.685 29.323 -32.474 1.00 40.67 257 LEU A CA 1
ATOM 1987 C C . LEU A 1 243 ? -29.504 30.790 -32.105 1.00 42.41 257 LEU A C 1
ATOM 1988 O O . LEU A 1 243 ? -29.601 31.156 -30.928 1.00 40.19 257 LEU A O 1
ATOM 1993 N N . GLN A 1 244 ? -29.252 31.648 -33.098 1.00 42.79 258 GLN A N 1
ATOM 1994 C CA . GLN A 1 244 ? -29.064 33.068 -32.822 1.00 42.66 258 GLN A CA 1
ATOM 1995 C C . GLN A 1 244 ? -30.318 33.721 -32.256 1.00 44.53 258 GLN A C 1
ATOM 1996 O O . GLN A 1 244 ? -30.218 34.772 -31.614 1.00 46.31 258 GLN A O 1
ATOM 2002 N N . GLN A 1 245 ? -31.492 33.130 -32.477 1.00 44.50 259 GLN A N 1
ATOM 2003 C CA . GLN A 1 245 ? -32.723 33.586 -31.842 1.00 46.07 259 GLN A CA 1
ATOM 2004 C C . GLN A 1 245 ? -33.054 32.807 -30.578 1.00 42.79 259 GLN A C 1
ATOM 2005 O O . GLN A 1 245 ? -33.444 33.403 -29.571 1.00 38.70 259 GLN A O 1
ATOM 2011 N N . LEU A 1 246 ? -32.894 31.482 -30.614 1.00 41.72 260 LEU A N 1
ATOM 2012 C CA . LEU A 1 246 ? -33.349 30.632 -29.520 1.00 40.59 260 LEU A CA 1
ATOM 2013 C C . LEU A 1 246 ? -32.575 30.905 -28.235 1.00 43.83 260 LEU A C 1
ATOM 2014 O O . LEU A 1 246 ? -33.171 31.044 -27.159 1.00 43.88 260 LEU A O 1
ATOM 2019 N N . LEU A 1 247 ? -31.247 30.980 -28.323 1.00 41.95 261 LEU A N 1
ATOM 2020 C CA . LEU A 1 247 ? -30.439 31.152 -27.116 1.00 41.07 261 LEU A CA 1
ATOM 2021 C C . LEU A 1 247 ? -30.700 32.480 -26.414 1.00 45.41 261 LEU A C 1
ATOM 2022 O O . LEU A 1 247 ? -30.872 32.474 -25.183 1.00 45.07 261 LEU A O 1
ATOM 2027 N N . PRO A 1 248 ? -30.741 33.633 -27.097 1.00 44.08 262 PRO A N 1
ATOM 2028 C CA . PRO A 1 248 ? -31.128 34.866 -26.391 1.00 42.30 262 PRO A CA 1
ATOM 2029 C C . PRO A 1 248 ? -32.543 34.830 -25.843 1.00 44.43 262 PRO A C 1
ATOM 2030 O O . PRO A 1 248 ? -32.796 35.410 -24.779 1.00 48.02 262 PRO A O 1
ATOM 2034 N N . LEU A 1 249 ? -33.477 34.173 -26.537 1.00 42.91 263 LEU A N 1
ATOM 2035 C CA . LEU A 1 249 ? -34.836 34.059 -26.013 1.00 38.91 263 LEU A CA 1
ATOM 2036 C C . LEU A 1 249 ? -34.855 33.290 -24.698 1.00 37.34 263 LEU A C 1
ATOM 2037 O O . LEU A 1 249 ? -35.531 33.694 -23.745 1.00 41.76 263 LEU A O 1
ATOM 2042 N N . ARG A 1 250 ? -34.119 32.177 -24.629 1.00 37.84 264 ARG A N 1
ATOM 2043 C CA . ARG A 1 250 ? -34.051 31.410 -23.389 1.00 36.57 264 ARG A CA 1
ATOM 2044 C C . ARG A 1 250 ? -33.504 32.257 -22.247 1.00 37.27 264 ARG A C 1
ATOM 2045 O O . ARG A 1 250 ? -34.007 32.189 -21.120 1.00 38.90 264 ARG A O 1
ATOM 2053 N N . THR A 1 251 ? -32.484 33.072 -22.524 1.00 36.51 265 THR A N 1
ATOM 2054 C CA . THR A 1 251 ? -31.927 33.945 -21.495 1.00 43.30 265 THR A CA 1
ATOM 2055 C C . THR A 1 251 ? -32.938 34.996 -21.055 1.00 44.69 265 THR A C 1
ATOM 2056 O O . THR A 1 251 ? -33.119 35.232 -19.855 1.00 43.46 265 THR A O 1
ATOM 2060 N N . LYS A 1 252 ? -33.615 35.634 -22.012 1.00 42.16 266 LYS A N 1
ATOM 2061 C CA . LYS A 1 252 ? -34.550 36.697 -21.665 1.00 44.11 266 LYS A CA 1
ATOM 2062 C C . LYS A 1 252 ? -35.736 36.171 -20.863 1.00 41.04 266 LYS A C 1
ATOM 2063 O O . LYS A 1 252 ? -36.239 36.870 -19.975 1.00 40.05 266 LYS A O 1
ATOM 2069 N N . VAL A 1 253 ? -36.188 34.945 -21.140 1.00 37.49 267 VAL A N 1
ATOM 2070 C CA . VAL A 1 253 ? -37.279 34.367 -20.361 1.00 37.17 267 VAL A CA 1
ATOM 2071 C C . VAL A 1 253 ? -36.815 34.059 -18.942 1.00 39.12 267 VAL A C 1
ATOM 2072 O O . VAL A 1 253 ? -37.511 34.359 -17.964 1.00 41.24 267 VAL A O 1
ATOM 2076 N N . ALA A 1 254 ? -35.630 33.456 -18.807 1.00 35.49 268 ALA A N 1
ATOM 2077 C CA . ALA A 1 254 ? -35.110 33.140 -17.481 1.00 40.11 268 ALA A CA 1
ATOM 2078 C C . ALA A 1 254 ? -34.924 34.401 -16.645 1.00 43.02 268 ALA A C 1
ATOM 2079 O O . ALA A 1 254 ? -35.188 34.395 -15.437 1.00 42.05 268 ALA A O 1
ATOM 2081 N N . LYS A 1 255 ? -34.474 35.492 -17.274 1.00 44.22 269 LYS A N 1
ATOM 2082 C CA . LYS A 1 255 ? -34.320 36.759 -16.563 1.00 44.75 269 LYS A CA 1
ATOM 2083 C C . LYS A 1 255 ? -35.656 37.244 -16.015 1.00 45.99 269 LYS A C 1
ATOM 2084 O O . LYS A 1 255 ? -35.753 37.643 -14.848 1.00 45.73 269 LYS A O 1
ATOM 2090 N N . LEU A 1 256 ? -36.698 37.225 -16.854 1.00 47.77 270 LEU A N 1
ATOM 2091 C CA . LEU A 1 256 ? -38.017 37.674 -16.415 1.00 50.98 270 LEU A CA 1
ATOM 2092 C C . LEU A 1 256 ? -38.537 36.842 -15.254 1.00 49.21 270 LEU A C 1
ATOM 2093 O O . LEU A 1 256 ? -39.256 37.359 -14.391 1.00 51.90 270 LEU A O 1
ATOM 2098 N N . LEU A 1 257 ? -38.188 35.559 -15.212 1.00 46.80 271 LEU A N 1
ATOM 2099 C CA . LEU A 1 257 ? -38.643 34.684 -14.142 1.00 45.73 271 LEU A CA 1
ATOM 2100 C C . LEU A 1 257 ? -37.829 34.832 -12.864 1.00 48.03 271 LEU A C 1
ATOM 2101 O O . LEU A 1 257 ? -38.214 34.264 -11.837 1.00 52.15 271 LEU A O 1
ATOM 2106 N N . GLY A 1 258 ? -36.722 35.574 -12.898 1.00 46.55 272 GLY A N 1
ATOM 2107 C CA . GLY A 1 258 ? -35.899 35.793 -11.725 1.00 49.29 272 GLY A CA 1
ATOM 2108 C C . GLY A 1 258 ? -34.590 35.034 -11.703 1.00 53.49 272 GLY A C 1
ATOM 2109 O O . GLY A 1 258 ? -33.830 35.180 -10.739 1.00 57.52 272 GLY A O 1
ATOM 2110 N N . TYR A 1 259 ? -34.296 34.232 -12.722 1.00 50.10 273 TYR A N 1
ATOM 2111 C CA . TYR A 1 259 ? -33.054 33.476 -12.777 1.00 50.33 273 TYR A CA 1
ATOM 2112 C C . TYR A 1 259 ? -32.002 34.250 -13.560 1.00 52.15 273 TYR A C 1
ATOM 2113 O O . TYR A 1 259 ? -32.318 35.010 -14.480 1.00 53.71 273 TYR A O 1
ATOM 2122 N N . SER A 1 260 ? -30.738 34.048 -13.187 1.00 51.65 274 SER A N 1
ATOM 2123 C CA . SER A 1 260 ? -29.655 34.762 -13.853 1.00 54.21 274 SER A CA 1
ATOM 2124 C C . SER A 1 260 ? -29.346 34.189 -15.230 1.00 49.92 274 SER A C 1
ATOM 2125 O O . SER A 1 260 ? -28.962 34.942 -16.132 1.00 48.31 274 SER A O 1
ATOM 2128 N N . THR A 1 261 ? -29.492 32.877 -15.414 1.00 46.17 275 THR A N 1
ATOM 2129 C CA . THR A 1 261 ? -29.233 32.240 -16.699 1.00 41.39 275 THR A CA 1
ATOM 2130 C C . THR A 1 261 ? -30.267 31.150 -16.948 1.00 38.97 275 THR A C 1
ATOM 2131 O O . THR A 1 261 ? -30.944 30.682 -16.029 1.00 38.35 275 THR A O 1
ATOM 2135 N N . HIS A 1 262 ? -30.375 30.741 -18.214 1.00 35.23 276 HIS A N 1
ATOM 2136 C CA . HIS A 1 262 ? -31.229 29.606 -18.545 1.00 33.40 276 HIS A CA 1
ATOM 2137 C C . HIS A 1 262 ? -30.709 28.328 -17.900 1.00 38.12 276 HIS A C 1
ATOM 2138 O O . HIS A 1 262 ? -31.495 27.471 -17.481 1.00 35.90 276 HIS A O 1
ATOM 2145 N N . ALA A 1 263 ? -29.384 28.187 -17.808 1.00 38.15 277 ALA A N 1
ATOM 2146 C CA . ALA A 1 263 ? -28.804 27.015 -17.160 1.00 39.01 277 ALA A CA 1
ATOM 2147 C C . ALA A 1 263 ? -29.272 26.900 -15.713 1.00 42.18 277 ALA A C 1
ATOM 2148 O O . ALA A 1 263 ? -29.668 25.819 -15.262 1.00 42.62 277 ALA A O 1
ATOM 2150 N N . ASP A 1 264 ? -29.240 28.011 -14.970 1.00 42.44 278 ASP A N 1
ATOM 2151 C CA . ASP A 1 264 ? -29.773 28.007 -13.610 1.00 42.21 278 ASP A CA 1
ATOM 2152 C C . ASP A 1 264 ? -31.244 27.611 -13.598 1.00 42.15 278 ASP A C 1
ATOM 2153 O O . ASP A 1 264 ? -31.688 26.866 -12.717 1.00 44.67 278 ASP A O 1
ATOM 2158 N N . PHE A 1 265 ? -32.009 28.094 -14.580 1.00 41.13 279 PHE A N 1
ATOM 2159 C CA . PHE A 1 265 ? -33.443 27.827 -14.624 1.00 41.87 279 PHE A CA 1
ATOM 2160 C C . PHE A 1 265 ? -33.735 26.337 -14.780 1.00 39.48 279 PHE A C 1
ATOM 2161 O O . PHE A 1 265 ? -34.613 25.796 -14.096 1.00 38.96 279 PHE A O 1
ATOM 2169 N N . VAL A 1 266 ? -33.011 25.654 -15.668 1.00 33.82 280 VAL A N 1
ATOM 2170 C CA . VAL A 1 266 ? -33.286 24.235 -15.878 1.00 33.64 280 VAL A CA 1
ATOM 2171 C C . VAL A 1 266 ? -32.657 23.374 -14.785 1.00 34.33 280 VAL A C 1
ATOM 2172 O O . VAL A 1 266 ? -33.208 22.327 -14.426 1.00 34.00 280 VAL A O 1
ATOM 2176 N N . LEU A 1 267 ? -31.514 23.793 -14.232 1.00 34.47 281 LEU A N 1
ATOM 2177 C CA . LEU A 1 267 ? -30.826 22.975 -13.236 1.00 37.25 281 LEU A CA 1
ATOM 2178 C C . LEU A 1 267 ? -31.658 22.791 -11.974 1.00 39.41 281 LEU A C 1
ATOM 2179 O O . LEU A 1 267 ? -31.490 21.794 -11.259 1.00 37.28 281 LEU A O 1
ATOM 2184 N N . GLU A 1 268 ? -32.559 23.735 -11.687 1.00 37.16 282 GLU A N 1
ATOM 2185 C CA . GLU A 1 268 ? -33.387 23.646 -10.488 1.00 43.52 282 GLU A CA 1
ATOM 2186 C C . GLU A 1 268 ? -34.266 22.398 -10.497 1.00 44.62 282 GLU A C 1
ATOM 2187 O O . GLU A 1 268 ? -34.644 21.895 -9.431 1.00 43.86 282 GLU A O 1
ATOM 2193 N N . MET A 1 269 ? -34.585 21.871 -11.678 1.00 41.28 283 MET A N 1
ATOM 2194 C CA . MET A 1 269 ? -35.446 20.705 -11.801 1.00 43.66 283 MET A CA 1
ATOM 2195 C C . MET A 1 269 ? -34.659 19.411 -11.970 1.00 44.11 283 MET A C 1
ATOM 2196 O O . MET A 1 269 ? -35.235 18.387 -12.355 1.00 44.68 283 MET A O 1
ATOM 2201 N N . ASN A 1 270 ? -33.363 19.433 -11.680 1.00 40.78 284 ASN A N 1
ATOM 2202 C CA . ASN A 1 270 ? -32.502 18.272 -11.824 1.00 37.54 284 ASN A CA 1
ATOM 2203 C C . ASN A 1 270 ? -31.868 17.926 -10.485 1.00 37.18 284 ASN A C 1
ATOM 2204 O O . ASN A 1 270 ? -31.824 18.747 -9.564 1.00 37.44 284 ASN A O 1
ATOM 2209 N N . THR A 1 271 ? -31.374 16.689 -10.381 1.00 33.32 285 THR A N 1
ATOM 2210 C CA . THR A 1 271 ? -30.720 16.269 -9.146 1.00 38.83 285 THR A CA 1
ATOM 2211 C C . THR A 1 271 ? -29.437 17.049 -8.885 1.00 40.51 285 THR A C 1
ATOM 2212 O O . THR A 1 271 ? -29.034 17.182 -7.726 1.00 42.67 285 THR A O 1
ATOM 2216 N N . ALA A 1 272 ? -28.801 17.585 -9.932 1.00 38.32 286 ALA A N 1
ATOM 2217 C CA . ALA A 1 272 ? -27.588 18.374 -9.739 1.00 39.97 286 ALA A CA 1
ATOM 2218 C C . ALA A 1 272 ? -27.879 19.716 -9.075 1.00 41.51 286 ALA A C 1
ATOM 2219 O O . ALA A 1 272 ? -26.991 20.285 -8.429 1.00 39.88 286 ALA A O 1
ATOM 2221 N N . LYS A 1 273 ? -29.092 20.246 -9.259 1.00 42.12 287 LYS A N 1
ATOM 2222 C CA . LYS A 1 273 ? -29.605 21.420 -8.549 1.00 44.33 287 LYS A CA 1
ATOM 2223 C C . LYS A 1 273 ? -29.029 22.743 -9.045 1.00 45.16 287 LYS A C 1
ATOM 2224 O O . LYS A 1 273 ? -29.784 23.691 -9.282 1.00 48.74 287 LYS A O 1
ATOM 2230 N N . SER A 1 274 ? -27.709 22.838 -9.197 1.00 42.79 288 SER A N 1
ATOM 2231 C CA . SER A 1 274 ? -27.083 24.121 -9.483 1.00 45.02 288 SER A CA 1
ATOM 2232 C C . SER A 1 274 ? -26.020 23.973 -10.561 1.00 44.35 288 SER A C 1
ATOM 2233 O O . SER A 1 274 ? -25.437 22.902 -10.753 1.00 44.34 288 SER A O 1
ATOM 2236 N N . THR A 1 275 ? -25.760 25.086 -11.251 1.00 42.15 289 THR A N 1
ATOM 2237 C CA . THR A 1 275 ? -24.735 25.099 -12.289 1.00 43.86 289 THR A CA 1
ATOM 2238 C C . THR A 1 275 ? -23.333 24.985 -11.705 1.00 41.51 289 THR A C 1
ATOM 2239 O O . THR A 1 275 ? -22.442 24.419 -12.347 1.00 41.39 289 THR A O 1
ATOM 2243 N N . SER A 1 276 ? -23.110 25.518 -10.502 1.00 42.19 290 SER A N 1
ATOM 2244 C CA . SER A 1 276 ? -21.795 25.381 -9.888 1.00 44.76 290 SER A CA 1
ATOM 2245 C C . SER A 1 276 ? -21.488 23.926 -9.558 1.00 44.18 290 SER A C 1
ATOM 2246 O O . SER A 1 276 ? -20.320 23.521 -9.574 1.00 47.08 290 SER A O 1
ATOM 2249 N N . ARG A 1 277 ? -22.516 23.124 -9.268 1.00 43.00 291 ARG A N 1
ATOM 2250 C CA . ARG A 1 277 ? -22.299 21.694 -9.072 1.00 46.30 291 ARG A CA 1
ATOM 2251 C C . ARG A 1 277 ? -21.947 21.007 -10.385 1.00 40.95 291 ARG A C 1
ATOM 2252 O O . ARG A 1 277 ? -21.088 20.118 -10.415 1.00 41.90 291 ARG A O 1
ATOM 2260 N N . VAL A 1 278 ? -22.592 21.407 -11.482 1.00 39.68 292 VAL A N 1
ATOM 2261 C CA . VAL A 1 278 ? -22.279 20.821 -12.782 1.00 40.24 292 VAL A CA 1
ATOM 2262 C C . VAL A 1 278 ? -20.858 21.180 -13.197 1.00 41.04 292 VAL A C 1
ATOM 2263 O O . VAL A 1 278 ? -20.092 20.323 -13.653 1.00 38.97 292 VAL A O 1
ATOM 2267 N N . THR A 1 279 ? -20.487 22.452 -13.041 1.00 39.23 293 THR A N 1
ATOM 2268 C CA . THR A 1 279 ? -19.147 22.894 -13.413 1.00 39.32 293 THR A CA 1
ATOM 2269 C C . THR A 1 279 ? -18.080 22.138 -12.630 1.00 39.61 293 THR A C 1
ATOM 2270 O O . THR A 1 279 ? -17.106 21.642 -13.207 1.00 41.58 293 THR A O 1
ATOM 2274 N N . ALA A 1 280 ? -18.254 22.030 -11.311 1.00 37.32 294 ALA A N 1
ATOM 2275 C CA . ALA A 1 280 ? -17.280 21.308 -10.500 1.00 43.18 294 ALA A CA 1
ATOM 2276 C C . ALA A 1 280 ? -17.203 19.842 -10.908 1.00 45.20 294 ALA A C 1
ATOM 2277 O O . ALA A 1 280 ? -16.119 19.249 -10.916 1.00 47.07 294 ALA A O 1
ATOM 2279 N N . PHE A 1 281 ? -18.343 19.244 -11.262 1.00 43.49 295 PHE A N 1
ATOM 2280 C CA . PHE A 1 281 ? -18.345 17.851 -11.699 1.00 42.04 295 PHE A CA 1
ATOM 2281 C C . PHE A 1 281 ? -17.566 17.684 -13.000 1.00 41.04 295 PHE A C 1
ATOM 2282 O O . PHE A 1 281 ? -16.648 16.859 -13.087 1.00 39.21 295 PHE A O 1
ATOM 2290 N N . LEU A 1 282 ? -17.911 18.472 -14.022 1.00 36.48 296 LEU A N 1
ATOM 2291 C CA . LEU A 1 282 ? -17.229 18.364 -15.308 1.00 37.30 296 LEU A CA 1
ATOM 2292 C C . LEU A 1 282 ? -15.755 18.742 -15.195 1.00 40.90 296 LEU A C 1
ATOM 2293 O O . LEU A 1 282 ? -14.890 18.060 -15.755 1.00 40.67 296 LEU A O 1
ATOM 2298 N N . ASP A 1 283 ? -15.448 19.827 -14.474 1.00 42.57 297 ASP A N 1
ATOM 2299 C CA . ASP A 1 283 ? -14.067 20.300 -14.399 1.00 43.01 297 ASP A CA 1
ATOM 2300 C C . ASP A 1 283 ? -13.174 19.314 -13.655 1.00 43.60 297 ASP A C 1
ATOM 2301 O O . ASP A 1 283 ? -12.020 19.100 -14.045 1.00 42.96 297 ASP A O 1
ATOM 2306 N N . ASP A 1 284 ? -13.679 18.716 -12.574 1.00 45.49 298 ASP A N 1
ATOM 2307 C CA . ASP A 1 284 ? -12.870 17.754 -11.832 1.00 47.75 298 ASP A CA 1
ATOM 2308 C C . ASP A 1 284 ? -12.692 16.463 -12.619 1.00 44.43 298 ASP A C 1
ATOM 2309 O O . ASP A 1 284 ? -11.609 15.867 -12.609 1.00 43.90 298 ASP A O 1
ATOM 2314 N N . LEU A 1 285 ? -13.740 16.017 -13.314 1.00 40.82 299 LEU A N 1
ATOM 2315 C CA . LEU A 1 285 ? -13.608 14.829 -14.151 1.00 42.60 299 LEU A CA 1
ATOM 2316 C C . LEU A 1 285 ? -12.646 15.080 -15.306 1.00 41.45 299 LEU A C 1
ATOM 2317 O O . LEU A 1 285 ? -11.840 14.208 -15.652 1.00 38.97 299 LEU A O 1
ATOM 2322 N N . SER A 1 286 ? -12.711 16.272 -15.905 1.00 40.36 300 SER A N 1
ATOM 2323 C CA . SER A 1 286 ? -11.798 16.614 -16.990 1.00 43.47 300 SER A CA 1
ATOM 2324 C C . SER A 1 286 ? -10.346 16.556 -16.533 1.00 46.15 300 SER A C 1
ATOM 2325 O O . SER A 1 286 ? -9.461 16.150 -17.296 1.00 45.92 300 SER A O 1
ATOM 2328 N N . GLN A 1 287 ? -10.080 16.954 -15.289 1.00 47.22 301 GLN A N 1
ATOM 2329 C CA . GLN A 1 287 ? -8.706 16.959 -14.801 1.00 47.09 301 GLN A CA 1
ATOM 2330 C C . GLN A 1 287 ? -8.200 15.543 -14.557 1.00 47.73 301 GLN A C 1
ATOM 2331 O O . GLN A 1 287 ? -7.019 15.253 -14.780 1.00 47.85 301 GLN A O 1
ATOM 2337 N N . LYS A 1 288 ? -9.079 14.647 -14.102 1.00 47.26 302 LYS A N 1
ATOM 2338 C CA . LYS A 1 288 ? -8.689 13.254 -13.916 1.00 50.62 302 LYS A CA 1
ATOM 2339 C C . LYS A 1 288 ? -8.422 12.562 -15.247 1.00 48.99 302 LYS A C 1
ATOM 2340 O O . LYS A 1 288 ? -7.548 11.690 -15.328 1.00 51.22 302 LYS A O 1
ATOM 2346 N N . LEU A 1 289 ? -9.153 12.935 -16.297 1.00 40.43 303 LEU A N 1
ATOM 2347 C CA . LEU A 1 289 ? -8.986 12.314 -17.605 1.00 40.26 303 LEU A CA 1
ATOM 2348 C C . LEU A 1 289 ? -7.843 12.909 -18.412 1.00 43.52 303 LEU A C 1
ATOM 2349 O O . LEU A 1 289 ? -7.462 12.321 -19.430 1.00 42.61 303 LEU A O 1
ATOM 2354 N N . LYS A 1 290 ? -7.305 14.056 -17.995 1.00 43.72 304 LYS A N 1
ATOM 2355 C CA . LYS A 1 290 ? -6.260 14.734 -18.761 1.00 47.00 304 LYS A CA 1
ATOM 2356 C C . LYS A 1 290 ? -5.072 13.838 -19.096 1.00 48.28 304 LYS A C 1
ATOM 2357 O O . LYS A 1 290 ? -4.674 13.805 -20.271 1.00 46.82 304 LYS A O 1
ATOM 2363 N N . PRO A 1 291 ? -4.476 13.090 -18.154 1.00 47.98 305 PRO A N 1
ATOM 2364 C CA . PRO A 1 291 ? -3.339 12.232 -18.539 1.00 50.18 305 PRO A CA 1
ATOM 2365 C C . PRO A 1 291 ? -3.707 11.151 -19.539 1.00 48.55 305 PRO A C 1
ATOM 2366 O O . PRO A 1 291 ? -2.900 10.828 -20.421 1.00 47.91 305 PRO A O 1
ATOM 2370 N N . LEU A 1 292 ? -4.906 10.576 -19.425 1.00 46.58 306 LEU A N 1
ATOM 2371 C CA . LEU A 1 292 ? -5.326 9.556 -20.381 1.00 44.86 306 LEU A CA 1
ATOM 2372 C C . LEU A 1 292 ? -5.469 10.141 -21.780 1.00 42.04 306 LEU A C 1
ATOM 2373 O O . LEU A 1 292 ? -5.062 9.514 -22.765 1.00 44.57 306 LEU A O 1
ATOM 2378 N N . GLY A 1 293 ? -6.038 11.343 -21.886 1.00 40.60 307 GLY A N 1
ATOM 2379 C CA . GLY A 1 293 ? -6.171 11.973 -23.189 1.00 40.38 307 GLY A CA 1
ATOM 2380 C C . GLY A 1 293 ? -4.832 12.260 -23.838 1.00 42.00 307 GLY A C 1
ATOM 2381 O O . GLY A 1 293 ? -4.667 12.083 -25.048 1.00 45.49 307 GLY A O 1
ATOM 2382 N N . GLU A 1 294 ? -3.855 12.702 -23.042 1.00 42.15 308 GLU A N 1
ATOM 2383 C CA . GLU A 1 294 ? -2.520 12.963 -23.574 1.00 45.45 308 GLU A CA 1
ATOM 2384 C C . GLU A 1 294 ? -1.880 11.686 -24.106 1.00 42.68 308 GLU A C 1
ATOM 2385 O O . GLU A 1 294 ? -1.309 11.673 -25.203 1.00 40.23 308 GLU A O 1
ATOM 2391 N N . ALA A 1 295 ? -1.970 10.595 -23.342 1.00 44.11 309 ALA A N 1
ATOM 2392 C CA . ALA A 1 295 ? -1.391 9.332 -23.788 1.00 44.00 309 ALA A CA 1
ATOM 2393 C C . ALA A 1 295 ? -2.091 8.812 -25.038 1.00 44.31 309 ALA A C 1
ATOM 2394 O O . ALA A 1 295 ? -1.438 8.304 -25.957 1.00 44.53 309 ALA A O 1
ATOM 2396 N N . GLU A 1 296 ? -3.419 8.938 -25.095 1.00 40.71 310 GLU A N 1
ATOM 2397 C CA . GLU A 1 296 ? -4.158 8.458 -26.260 1.00 39.53 310 GLU A CA 1
ATOM 2398 C C . GLU A 1 296 ? -3.857 9.295 -27.496 1.00 41.45 310 GLU A C 1
ATOM 2399 O O . GLU A 1 296 ? -3.731 8.753 -28.601 1.00 42.07 310 GLU A O 1
ATOM 2405 N N . ARG A 1 297 ? -3.740 10.617 -27.336 1.00 41.08 311 ARG A N 1
ATOM 2406 C CA . ARG A 1 297 ? -3.398 11.466 -28.475 1.00 42.39 311 ARG A CA 1
ATOM 2407 C C . ARG A 1 297 ? -1.990 11.172 -28.981 1.00 41.89 311 ARG A C 1
ATOM 2408 O O . ARG A 1 297 ? -1.736 11.221 -30.190 1.00 41.22 311 ARG A O 1
ATOM 2416 N N . GLU A 1 298 ? -1.065 10.867 -28.069 1.00 41.81 312 GLU A N 1
ATOM 2417 C CA . GLU A 1 298 ? 0.298 10.528 -28.469 1.00 44.21 312 GLU A CA 1
ATOM 2418 C C . GLU A 1 298 ? 0.321 9.252 -29.301 1.00 43.51 312 GLU A C 1
ATOM 2419 O O . GLU A 1 298 ? 0.977 9.187 -30.348 1.00 41.42 312 GLU A O 1
ATOM 2425 N N . PHE A 1 299 ? -0.397 8.223 -28.846 1.00 43.23 313 PHE A N 1
ATOM 2426 C CA . PHE A 1 299 ? -0.442 6.963 -29.579 1.00 42.56 313 PHE A CA 1
ATOM 2427 C C . PHE A 1 299 ? -1.096 7.141 -30.945 1.00 40.84 313 PHE A C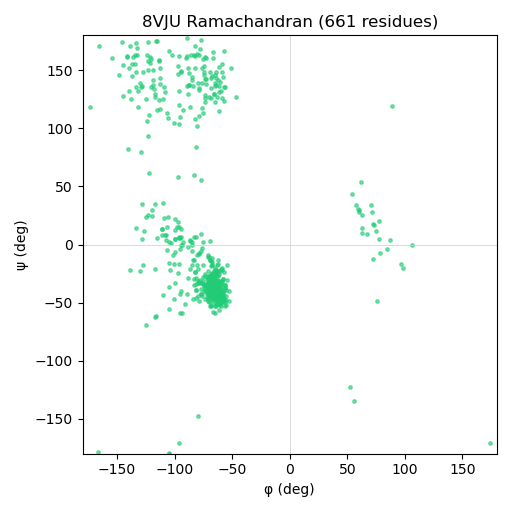 1
ATOM 2428 O O . PHE A 1 299 ? -0.651 6.553 -31.938 1.00 44.09 313 PHE A O 1
ATOM 2436 N N . ILE A 1 300 ? -2.147 7.959 -31.017 1.00 35.86 314 ILE A N 1
ATOM 2437 C CA . ILE A 1 300 ? -2.822 8.189 -32.291 1.00 40.30 314 ILE A CA 1
ATOM 2438 C C . ILE A 1 300 ? -1.896 8.903 -33.272 1.00 41.33 314 ILE A C 1
ATOM 2439 O O . ILE A 1 300 ? -1.867 8.576 -34.465 1.00 41.91 314 ILE A O 1
ATOM 2444 N N . LEU A 1 301 ? -1.122 9.880 -32.788 1.00 36.72 315 LEU A N 1
ATOM 2445 C CA . LEU A 1 301 ? -0.185 10.581 -33.663 1.00 43.52 315 LEU A CA 1
ATOM 2446 C C . LEU A 1 301 ? 0.869 9.633 -34.220 1.00 42.60 315 LEU A C 1
ATOM 2447 O O . LEU A 1 301 ? 1.271 9.754 -35.384 1.00 42.83 315 LEU A O 1
ATOM 2452 N N . ASN A 1 302 ? 1.337 8.688 -33.400 1.00 43.70 316 ASN A N 1
ATOM 2453 C CA . ASN A 1 302 ? 2.295 7.701 -33.885 1.00 41.48 316 ASN A CA 1
ATOM 2454 C C . ASN A 1 302 ? 1.665 6.791 -34.932 1.00 42.38 316 ASN A C 1
ATOM 2455 O O . ASN A 1 302 ? 2.315 6.435 -35.922 1.00 46.30 316 ASN A O 1
ATOM 2460 N N . LEU A 1 303 ? 0.403 6.403 -34.731 1.00 38.82 317 LEU A N 1
ATOM 2461 C CA . LEU A 1 303 ? -0.299 5.611 -35.737 1.00 41.35 317 LEU A CA 1
ATOM 2462 C C . LEU A 1 303 ? -0.413 6.373 -37.049 1.00 43.02 317 LEU A C 1
ATOM 2463 O O . LEU A 1 303 ? -0.156 5.823 -38.126 1.00 46.41 317 LEU A O 1
ATOM 2468 N N . LYS A 1 304 ? -0.804 7.648 -36.980 1.00 41.71 318 LYS A N 1
ATOM 2469 C CA . LYS A 1 304 ? -0.971 8.425 -38.203 1.00 43.99 318 LYS A CA 1
ATOM 2470 C C . LYS A 1 304 ? 0.362 8.649 -38.905 1.00 43.06 318 LYS A C 1
ATOM 2471 O O . LYS A 1 304 ? 0.437 8.588 -40.138 1.00 43.44 318 LYS A O 1
ATOM 2477 N N . LYS A 1 305 ? 1.425 8.906 -38.140 1.00 43.42 319 LYS A N 1
ATOM 2478 C CA . LYS A 1 305 ? 2.727 9.135 -38.757 1.00 50.90 319 LYS A CA 1
ATOM 2479 C C . LYS A 1 305 ? 3.221 7.889 -39.481 1.00 49.89 319 LYS A C 1
ATOM 2480 O O . LYS A 1 305 ? 3.780 7.982 -40.580 1.00 52.37 319 LYS A O 1
ATOM 2486 N N . LYS A 1 306 ? 3.018 6.711 -38.887 1.00 51.11 320 LYS A N 1
ATOM 2487 C CA . LYS A 1 306 ? 3.448 5.481 -39.544 1.00 54.65 320 LYS A CA 1
ATOM 2488 C C . LYS A 1 306 ? 2.617 5.196 -40.789 1.00 54.65 320 LYS A C 1
ATOM 2489 O O . LYS A 1 306 ? 3.167 4.832 -41.836 1.00 54.33 320 LYS A O 1
ATOM 2495 N N . GLU A 1 307 ? 1.293 5.357 -40.701 1.00 54.27 321 GLU A N 1
ATOM 2496 C CA . GLU A 1 307 ? 0.444 5.070 -41.854 1.00 54.26 321 GLU A CA 1
ATOM 2497 C C . GLU A 1 307 ? 0.722 6.032 -43.004 1.00 56.00 321 GLU A C 1
ATOM 2498 O O . GLU A 1 307 ? 0.750 5.619 -44.170 1.00 57.15 321 GLU A O 1
ATOM 2504 N N . CYS A 1 308 ? 0.928 7.316 -42.700 1.00 54.28 322 CYS A N 1
ATOM 2505 C CA . CYS A 1 308 ? 1.279 8.269 -43.748 1.00 55.58 322 CYS A CA 1
ATOM 2506 C C . CYS A 1 308 ? 2.582 7.873 -44.428 1.00 57.66 322 CYS A C 1
ATOM 2507 O O . CYS A 1 308 ? 2.719 8.005 -45.650 1.00 58.43 322 CYS A O 1
ATOM 2510 N N . LYS A 1 309 ? 3.545 7.374 -43.652 1.00 61.04 323 LYS A N 1
ATOM 2511 C CA . LYS A 1 309 ? 4.810 6.933 -44.228 1.00 65.10 323 LYS A CA 1
ATOM 2512 C C . LYS A 1 309 ? 4.628 5.662 -45.050 1.00 63.80 323 LYS A C 1
ATOM 2513 O O . LYS A 1 309 ? 5.225 5.522 -46.124 1.00 67.82 323 LYS A O 1
ATOM 2519 N N . ASP A 1 310 ? 3.803 4.729 -44.566 1.00 57.40 324 ASP A N 1
ATOM 2520 C CA . ASP A 1 310 ? 3.586 3.483 -45.295 1.00 59.29 324 ASP A CA 1
ATOM 2521 C C . ASP A 1 310 ? 2.794 3.716 -46.576 1.00 59.99 324 ASP A C 1
ATOM 2522 O O . ASP A 1 310 ? 3.122 3.152 -47.626 1.00 62.65 324 ASP A O 1
ATOM 2527 N N . ARG A 1 311 ? 1.746 4.534 -46.511 1.00 58.08 325 ARG A N 1
ATOM 2528 C CA . ARG A 1 311 ? 0.891 4.784 -47.662 1.00 58.54 325 ARG A CA 1
ATOM 2529 C C . ARG A 1 311 ? 1.376 5.942 -48.524 1.00 64.22 325 ARG A C 1
ATOM 2530 O O . ARG A 1 311 ? 0.756 6.229 -49.553 1.00 67.35 325 ARG A O 1
ATOM 2538 N N . GLY A 1 312 ? 2.459 6.609 -48.134 1.00 63.08 326 GLY A N 1
ATOM 2539 C CA . GLY A 1 312 ? 2.984 7.703 -48.927 1.00 64.80 326 GLY A CA 1
ATOM 2540 C C . GLY A 1 312 ? 2.127 8.947 -48.930 1.00 65.55 326 GLY A C 1
ATOM 2541 O O . GLY A 1 312 ? 2.066 9.645 -49.946 1.00 66.41 326 GLY A O 1
ATOM 2542 N N . PHE A 1 313 ? 1.458 9.243 -47.821 1.00 65.61 327 PHE A N 1
ATOM 2543 C CA . PHE A 1 313 ? 0.638 10.437 -47.694 1.00 66.28 327 PHE A CA 1
ATOM 2544 C C . PHE A 1 313 ? 1.427 11.552 -47.020 1.00 68.28 327 PHE A C 1
ATOM 2545 O O . PHE A 1 313 ? 2.452 11.320 -46.374 1.00 68.94 327 PHE A O 1
ATOM 2553 N N . GLU A 1 314 ? 0.928 12.774 -47.176 1.00 71.18 328 GLU A N 1
ATOM 2554 C CA . GLU A 1 314 ? 1.489 13.904 -46.451 1.00 74.68 328 GLU A CA 1
ATOM 2555 C C . GLU A 1 314 ? 1.095 13.827 -44.981 1.00 71.79 328 GLU A C 1
ATOM 2556 O O . GLU A 1 314 ? -0.025 13.433 -44.640 1.00 72.53 328 GLU A O 1
ATOM 2562 N N . TYR A 1 315 ? 2.025 14.203 -44.107 1.00 68.00 329 TYR A N 1
ATOM 2563 C CA . TYR A 1 315 ? 1.824 14.154 -42.664 1.00 60.69 329 TYR A CA 1
ATOM 2564 C C . TYR A 1 315 ? 1.858 15.572 -42.113 1.00 57.12 329 TYR A C 1
ATOM 2565 O O . TYR A 1 315 ? 2.897 16.238 -42.175 1.00 60.84 329 TYR A O 1
ATOM 2574 N N . ASP A 1 316 ? 0.729 16.027 -41.572 1.00 54.09 330 ASP A N 1
ATOM 2575 C CA . ASP A 1 316 ? 0.612 17.384 -41.053 1.00 53.50 330 ASP A CA 1
ATOM 2576 C C . ASP A 1 316 ? 0.899 17.483 -39.559 1.00 51.50 330 ASP A C 1
ATOM 2577 O O . ASP A 1 316 ? 0.832 18.584 -39.004 1.00 51.36 330 ASP A O 1
ATOM 2582 N N . GLY A 1 317 ? 1.200 16.368 -38.896 1.00 52.52 331 GLY A N 1
ATOM 2583 C CA . GLY A 1 317 ? 1.600 16.411 -37.502 1.00 52.90 331 GLY A CA 1
ATOM 2584 C C . GLY A 1 317 ? 0.503 16.712 -36.507 1.00 55.18 331 GLY A C 1
ATOM 2585 O O . GLY A 1 317 ? 0.803 17.083 -35.369 1.00 58.22 331 GLY A O 1
ATOM 2586 N N . LYS A 1 318 ? -0.762 16.558 -36.888 1.00 53.64 332 LYS A N 1
ATOM 2587 C CA . LYS A 1 318 ? -1.859 16.843 -35.976 1.00 54.72 332 LYS A CA 1
ATOM 2588 C C . LYS A 1 318 ? -2.967 15.817 -36.161 1.00 50.73 332 LYS A C 1
ATOM 2589 O O . LYS A 1 318 ? -3.031 15.113 -37.173 1.00 47.14 332 LYS A O 1
ATOM 2595 N N . ILE A 1 319 ? -3.831 15.731 -35.153 1.00 47.74 333 ILE A N 1
ATOM 2596 C CA . ILE A 1 319 ? -5.012 14.876 -35.185 1.00 42.29 333 ILE A CA 1
ATOM 2597 C C . ILE A 1 319 ? -6.177 15.751 -35.628 1.00 44.69 333 ILE A C 1
ATOM 2598 O O . ILE A 1 319 ? -6.709 16.539 -34.842 1.00 49.24 333 ILE A O 1
ATOM 2603 N N . ASN A 1 320 ? -6.581 15.616 -36.886 1.00 42.69 334 ASN A N 1
ATOM 2604 C CA . ASN A 1 320 ? -7.728 16.366 -37.368 1.00 42.07 334 ASN A CA 1
ATOM 2605 C C . ASN A 1 320 ? -9.024 15.698 -36.916 1.00 40.66 334 ASN A C 1
ATOM 2606 O O . ASN A 1 320 ? -9.043 14.537 -36.497 1.00 37.53 334 ASN A O 1
ATOM 2611 N N . ALA A 1 321 ? -10.118 16.460 -36.994 1.00 40.49 335 ALA A N 1
ATOM 2612 C CA . ALA A 1 321 ? -11.418 15.926 -36.602 1.00 42.09 335 ALA A CA 1
ATOM 2613 C C . ALA A 1 321 ? -11.749 14.662 -37.381 1.00 44.53 335 ALA A C 1
ATOM 2614 O O . ALA A 1 321 ? -12.327 13.717 -36.832 1.00 43.47 335 ALA A O 1
ATOM 2616 N N . TRP A 1 322 ? -11.378 14.622 -38.658 1.00 43.44 336 TRP A N 1
ATOM 2617 C CA . TRP A 1 322 ? -11.655 13.473 -39.504 1.00 42.52 336 TRP A CA 1
ATOM 2618 C C . TRP A 1 322 ? -10.656 12.336 -39.316 1.00 41.40 336 TRP A C 1
ATOM 2619 O O . TRP A 1 322 ? -10.713 11.356 -40.065 1.00 40.19 336 TRP A O 1
ATOM 2630 N N . ASP A 1 323 ? -9.751 12.441 -38.339 1.00 39.34 337 ASP A N 1
ATOM 2631 C CA . ASP A 1 323 ? -8.822 11.367 -38.019 1.00 37.33 337 ASP A CA 1
ATOM 2632 C C . ASP A 1 323 ? -9.171 10.616 -36.743 1.00 37.26 337 ASP A C 1
ATOM 2633 O O . ASP A 1 323 ? -8.650 9.515 -36.536 1.00 39.19 337 ASP A O 1
ATOM 2638 N N . LEU A 1 324 ? -10.037 11.174 -35.894 1.00 32.41 338 LEU A N 1
ATOM 2639 C CA . LEU A 1 324 ? -10.184 10.672 -34.530 1.00 36.49 338 LEU A CA 1
ATOM 2640 C C . LEU A 1 324 ? -10.766 9.261 -34.509 1.00 37.82 338 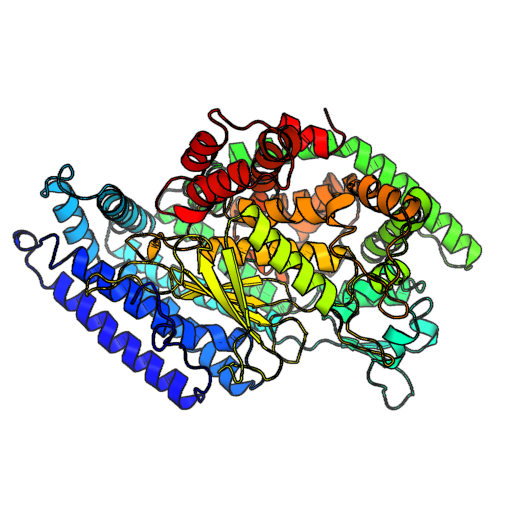LEU A C 1
ATOM 2641 O O . LEU A 1 324 ? -10.149 8.332 -33.974 1.00 37.73 338 LEU A O 1
ATOM 2646 N N . TYR A 1 325 ? -11.960 9.081 -35.080 1.00 39.29 339 TYR A N 1
ATOM 2647 C CA . TYR A 1 325 ? -12.594 7.765 -35.058 1.00 40.25 339 TYR A CA 1
ATOM 2648 C C . TYR A 1 325 ? -11.761 6.725 -35.796 1.00 35.63 339 TYR A C 1
ATOM 2649 O O . TYR A 1 325 ? -11.725 5.558 -35.389 1.00 38.38 339 TYR A O 1
ATOM 2658 N N . TYR A 1 326 ? -11.085 7.130 -36.874 1.00 34.84 340 TYR A N 1
ATOM 2659 C CA . TYR A 1 326 ? -10.302 6.192 -37.673 1.00 36.37 340 TYR A CA 1
ATOM 2660 C C . TYR A 1 326 ? -9.176 5.574 -36.854 1.00 36.71 340 TYR A C 1
ATOM 2661 O O . TYR A 1 326 ? -8.958 4.358 -36.893 1.00 38.78 340 TYR A O 1
ATOM 2670 N N . TYR A 1 327 ? -8.447 6.395 -36.104 1.00 35.68 341 TYR A N 1
ATOM 2671 C CA . TYR A 1 327 ? -7.337 5.880 -35.318 1.00 37.48 341 TYR A CA 1
ATOM 2672 C C . TYR A 1 327 ? -7.764 5.380 -33.946 1.00 36.43 341 TYR A C 1
ATOM 2673 O O . TYR A 1 327 ? -7.048 4.567 -33.350 1.00 37.18 341 TYR A O 1
ATOM 2682 N N . MET A 1 328 ? -8.912 5.827 -33.437 1.00 33.51 342 MET A N 1
ATOM 2683 C CA . MET A 1 328 ? -9.502 5.149 -32.288 1.00 37.03 342 MET A CA 1
ATOM 2684 C C . MET A 1 328 ? -9.853 3.710 -32.636 1.00 34.87 342 MET A C 1
ATOM 2685 O O . MET A 1 328 ? -9.683 2.803 -31.813 1.00 36.36 342 MET A O 1
ATOM 2690 N N . THR A 1 329 ? -10.347 3.483 -33.857 1.00 36.44 343 THR A N 1
ATOM 2691 C CA . THR A 1 329 ? -10.655 2.126 -34.294 1.00 35.24 343 THR A CA 1
ATOM 2692 C C . THR A 1 329 ? -9.392 1.279 -34.383 1.00 36.62 343 THR A C 1
ATOM 2693 O O . THR A 1 329 ? -9.391 0.110 -33.980 1.00 39.32 343 THR A O 1
ATOM 2697 N N . GLN A 1 330 ? -8.303 1.855 -34.899 1.00 36.99 344 GLN A N 1
ATOM 2698 C CA . GLN A 1 330 ? -7.040 1.126 -34.955 1.00 35.19 344 GLN A CA 1
ATOM 2699 C C . GLN A 1 330 ? -6.534 0.795 -33.557 1.00 36.85 344 GLN A C 1
ATOM 2700 O O . GLN A 1 330 ? -5.983 -0.289 -33.329 1.00 39.26 344 GLN A O 1
ATOM 2706 N N . THR A 1 331 ? -6.711 1.718 -32.607 1.00 38.00 345 THR A N 1
ATOM 2707 C CA . THR A 1 331 ? -6.286 1.460 -31.235 1.00 37.35 345 THR A CA 1
ATOM 2708 C C . THR A 1 331 ? -7.011 0.253 -30.656 1.00 36.20 345 THR A C 1
ATOM 2709 O O . THR A 1 331 ? -6.402 -0.581 -29.975 1.00 37.90 345 THR A O 1
ATOM 2713 N N . GLU A 1 332 ? -8.311 0.139 -30.931 1.00 34.90 346 GLU A N 1
ATOM 2714 C CA . GLU A 1 332 ? -9.083 -1.001 -30.448 1.00 38.51 346 GLU A CA 1
ATOM 2715 C C . GLU A 1 332 ? -8.569 -2.309 -31.037 1.00 37.85 346 GLU A C 1
ATOM 2716 O O . GLU A 1 332 ? -8.424 -3.308 -30.320 1.00 36.94 346 GLU A O 1
ATOM 2722 N N . GLU A 1 333 ? -8.277 -2.320 -32.343 1.00 37.32 347 GLU A N 1
ATOM 2723 C CA . GLU A 1 333 ? -7.797 -3.538 -32.991 1.00 39.35 347 GLU A CA 1
ATOM 2724 C C . GLU A 1 333 ? -6.407 -3.924 -32.501 1.00 39.17 347 GLU A C 1
ATOM 2725 O O . GLU A 1 333 ? -6.126 -5.108 -32.283 1.00 40.34 347 GLU A O 1
ATOM 2731 N N . LEU A 1 334 ? -5.523 -2.942 -32.321 1.00 35.47 348 LEU A N 1
ATOM 2732 C CA . LEU A 1 334 ? -4.126 -3.245 -32.031 1.00 34.10 348 LEU A CA 1
ATOM 2733 C C . LEU A 1 334 ? -3.906 -3.557 -30.556 1.00 37.02 348 LEU A C 1
ATOM 2734 O O . LEU A 1 334 ? -3.228 -4.533 -30.215 1.00 36.94 348 LEU A O 1
ATOM 2739 N N . LYS A 1 335 ? -4.463 -2.738 -29.665 1.00 36.10 349 LYS A N 1
ATOM 2740 C CA . LYS A 1 335 ? -4.214 -2.918 -28.242 1.00 39.03 349 LYS A CA 1
ATOM 2741 C C . LYS A 1 335 ? -5.098 -3.986 -27.613 1.00 44.01 349 LYS A C 1
ATOM 2742 O O . LYS A 1 335 ? -4.711 -4.560 -26.590 1.00 47.04 349 LYS A O 1
ATOM 2748 N N . TYR A 1 336 ? -6.261 -4.281 -28.198 1.00 44.05 350 TYR A N 1
ATOM 2749 C CA . TYR A 1 336 ? -7.200 -5.212 -27.585 1.00 42.37 350 TYR A CA 1
ATOM 2750 C C . TYR A 1 336 ? -7.656 -6.324 -28.521 1.00 43.29 350 TYR A C 1
ATOM 2751 O O . TYR A 1 336 ? -8.521 -7.119 -28.134 1.00 42.69 350 TYR A O 1
ATOM 2760 N N . SER A 1 337 ? -7.103 -6.404 -29.733 1.00 44.63 351 SER A N 1
ATOM 2761 C CA . SER A 1 337 ? -7.394 -7.493 -30.668 1.00 46.96 351 SER A CA 1
ATOM 2762 C C . SER A 1 337 ? -8.885 -7.598 -30.980 1.00 47.93 351 SER A C 1
ATOM 2763 O O . SER A 1 337 ? -9.413 -8.696 -31.174 1.00 54.70 351 SER A O 1
ATOM 2766 N N . ILE A 1 338 ? -9.580 -6.467 -31.028 1.00 41.88 352 ILE A N 1
ATOM 2767 C CA . ILE A 1 338 ? -11.014 -6.434 -31.290 1.00 40.56 352 ILE A CA 1
ATOM 2768 C C . ILE A 1 338 ? -11.221 -5.904 -32.701 1.00 43.46 352 ILE A C 1
ATOM 2769 O O . ILE A 1 338 ? -10.935 -4.734 -32.986 1.00 45.55 352 ILE A O 1
ATOM 2774 N N . ASP A 1 339 ? -11.717 -6.764 -33.585 1.00 40.75 353 ASP A N 1
ATOM 2775 C CA . ASP A 1 339 ? -12.141 -6.380 -34.927 1.00 43.23 353 ASP A CA 1
ATOM 2776 C C . ASP A 1 339 ? -13.666 -6.387 -34.935 1.00 43.33 353 ASP A C 1
ATOM 2777 O O . ASP A 1 339 ? -14.286 -7.454 -34.880 1.00 45.26 353 ASP A O 1
ATOM 2782 N N . GLN A 1 340 ? -14.266 -5.194 -34.999 1.00 41.77 354 GLN A N 1
ATOM 2783 C CA . GLN A 1 340 ? -15.722 -5.092 -34.944 1.00 42.18 354 GLN A CA 1
ATOM 2784 C C . GLN A 1 340 ? -16.388 -5.798 -36.118 1.00 36.24 354 GLN A C 1
ATOM 2785 O O . GLN A 1 340 ? -17.495 -6.328 -35.974 1.00 35.63 354 GLN A O 1
ATOM 2791 N N . GLU A 1 341 ? -15.740 -5.814 -37.284 1.00 35.43 355 GLU A N 1
ATOM 2792 C CA . GLU A 1 341 ? -16.351 -6.439 -38.451 1.00 38.99 355 GLU A CA 1
ATOM 2793 C C . GLU A 1 341 ? -16.338 -7.958 -38.351 1.00 41.28 355 GLU A C 1
ATOM 2794 O O . GLU A 1 341 ? -17.200 -8.624 -38.937 1.00 43.32 355 GLU A O 1
ATOM 2800 N N . PHE A 1 342 ? -15.375 -8.526 -37.624 1.00 40.10 356 PHE A N 1
ATOM 2801 C CA . PHE A 1 342 ? -15.410 -9.961 -37.368 1.00 38.00 356 PHE A CA 1
ATOM 2802 C C . PHE A 1 342 ? -16.355 -10.293 -36.221 1.00 35.76 356 PHE A C 1
ATOM 2803 O O . PHE A 1 342 ? -17.089 -11.286 -36.283 1.00 34.63 356 PHE A O 1
ATOM 2811 N N . LEU A 1 343 ? -16.362 -9.457 -35.179 1.00 34.66 357 LEU A N 1
ATOM 2812 C CA . LEU A 1 343 ? -17.163 -9.739 -33.994 1.00 37.66 357 LEU A CA 1
ATOM 2813 C C . LEU A 1 343 ? -18.658 -9.683 -34.286 1.00 37.24 357 LEU A C 1
ATOM 2814 O O . LEU A 1 343 ? -19.442 -10.375 -33.624 1.00 38.28 357 LEU A O 1
ATOM 2819 N N . LYS A 1 344 ? -19.075 -8.872 -35.263 1.00 31.95 358 LYS A N 1
ATOM 2820 C CA . LYS A 1 344 ? -20.494 -8.760 -35.580 1.00 30.21 358 LYS A CA 1
ATOM 2821 C C . LYS A 1 344 ? -21.070 -10.059 -36.130 1.00 28.28 358 LYS A C 1
ATOM 2822 O O . LYS A 1 344 ? -22.284 -10.267 -36.040 1.00 28.26 358 LYS A O 1
ATOM 2828 N N . GLU A 1 345 ? -20.231 -10.935 -36.694 1.00 30.60 359 GLU A N 1
ATOM 2829 C CA . GLU A 1 345 ? -20.712 -12.227 -37.173 1.00 33.40 359 GLU A CA 1
ATOM 2830 C C . GLU A 1 345 ? -21.349 -13.049 -36.061 1.00 35.53 359 GLU A C 1
ATOM 2831 O O . GLU A 1 345 ? -22.124 -13.967 -36.350 1.00 35.55 359 GLU A O 1
ATOM 2837 N N . TYR A 1 346 ? -21.040 -12.745 -34.802 1.00 34.06 360 TYR A N 1
ATOM 2838 C CA . TYR A 1 346 ? -21.613 -13.458 -33.670 1.00 36.80 360 TYR A CA 1
ATOM 2839 C C . TYR A 1 346 ? -22.842 -12.773 -33.095 1.00 36.39 360 TYR A C 1
ATOM 2840 O O . TYR A 1 346 ? -23.429 -13.294 -32.141 1.00 35.46 360 TYR A O 1
ATOM 2849 N N . PHE A 1 347 ? -23.258 -11.633 -33.645 1.00 32.58 361 PHE A N 1
ATOM 2850 C CA . PHE A 1 347 ? -24.429 -10.905 -33.157 1.00 31.66 361 PHE A CA 1
ATOM 2851 C C . PHE A 1 347 ? -25.479 -10.717 -34.252 1.00 37.33 361 PHE A C 1
ATOM 2852 O O . PHE A 1 347 ? -25.818 -9.581 -34.607 1.00 33.97 361 PHE A O 1
ATOM 2860 N N . PRO A 1 348 ? -26.034 -11.803 -34.798 1.00 36.40 362 PRO A N 1
ATOM 2861 C CA . PRO A 1 348 ? -27.210 -11.646 -35.659 1.00 37.75 362 PRO A CA 1
ATOM 2862 C C . PRO A 1 348 ? -28.364 -11.087 -34.844 1.00 38.52 362 PRO A C 1
ATOM 2863 O O . PRO A 1 348 ? -28.535 -11.422 -33.669 1.00 38.31 362 PRO A O 1
ATOM 2867 N N . ILE A 1 349 ? -29.153 -10.218 -35.478 1.00 36.80 363 ILE A N 1
ATOM 2868 C CA . ILE A 1 349 ? -30.078 -9.375 -34.725 1.00 41.52 363 ILE A CA 1
ATOM 2869 C C . ILE A 1 349 ? -31.126 -10.206 -33.994 1.00 41.59 363 ILE A C 1
ATOM 2870 O O . ILE A 1 349 ? -31.594 -9.815 -32.918 1.00 41.49 363 ILE A O 1
ATOM 2875 N N . GLU A 1 350 ? -31.497 -11.367 -34.539 1.00 44.47 364 GLU A N 1
ATOM 2876 C CA . GLU A 1 350 ? -32.496 -12.192 -33.868 1.00 51.19 364 GLU A CA 1
ATOM 2877 C C . GLU A 1 350 ? -31.927 -12.829 -32.604 1.00 48.60 364 GLU A C 1
ATOM 2878 O O . GLU A 1 350 ? -32.638 -12.975 -31.602 1.00 48.72 364 GLU A O 1
ATOM 2884 N N . VAL A 1 351 ? -30.646 -13.201 -32.627 1.00 46.33 365 VAL A N 1
ATOM 2885 C CA . VAL A 1 351 ? -30.014 -13.759 -31.436 1.00 43.92 365 VAL A CA 1
ATOM 2886 C C . VAL A 1 351 ? -29.865 -12.689 -30.360 1.00 41.85 365 VAL A C 1
ATOM 2887 O O . VAL A 1 351 ? -30.084 -12.949 -29.170 1.00 37.39 365 VAL A O 1
ATOM 2891 N N . VAL A 1 352 ? -29.507 -11.467 -30.760 1.00 38.08 366 VAL A N 1
ATOM 2892 C CA . VAL A 1 352 ? -29.360 -10.380 -29.798 1.00 38.47 366 VAL A CA 1
ATOM 2893 C C . VAL A 1 352 ? -30.706 -10.030 -29.174 1.00 40.81 366 VAL A C 1
ATOM 2894 O O . VAL A 1 352 ? -30.808 -9.838 -27.956 1.00 40.53 366 VAL A O 1
ATOM 2898 N N . THR A 1 353 ? -31.756 -9.940 -29.994 1.00 39.71 367 THR A N 1
ATOM 2899 C CA . THR A 1 353 ? -33.088 -9.654 -29.469 1.00 40.94 367 THR A CA 1
ATOM 2900 C C . THR A 1 353 ? -33.539 -10.741 -28.502 1.00 41.22 367 THR A C 1
ATOM 2901 O O . THR A 1 353 ? -34.053 -10.448 -27.416 1.00 42.04 367 THR A O 1
ATOM 2905 N N . GLU A 1 354 ? -33.344 -12.006 -28.883 1.00 42.40 368 GLU A N 1
ATOM 2906 C CA . GLU A 1 354 ? -33.730 -13.121 -28.024 1.00 50.32 368 GLU A CA 1
ATOM 2907 C C . GLU A 1 354 ? -33.020 -13.057 -26.676 1.00 48.36 368 GLU A C 1
ATOM 2908 O O . GLU A 1 354 ? -33.655 -13.166 -25.621 1.00 48.62 368 GLU A O 1
ATOM 2914 N N . GLY A 1 355 ? -31.697 -12.881 -26.692 1.00 47.52 369 GLY A N 1
ATOM 2915 C CA . GLY A 1 355 ? -30.955 -12.810 -25.444 1.00 47.78 369 GLY A CA 1
ATOM 2916 C C . GLY A 1 355 ? -31.269 -11.573 -24.628 1.00 45.97 369 GLY A C 1
ATOM 2917 O O . GLY A 1 355 ? -31.236 -11.614 -23.393 1.00 44.79 369 GLY A O 1
ATOM 2918 N N . LEU A 1 356 ? -31.562 -10.456 -25.298 1.00 42.28 370 LEU A N 1
ATOM 2919 C CA . LEU A 1 356 ? -31.967 -9.249 -24.587 1.00 41.80 370 LEU A CA 1
ATOM 2920 C C . LEU A 1 356 ? -33.301 -9.454 -23.880 1.00 40.47 370 LEU A C 1
ATOM 2921 O O . LEU A 1 356 ? -33.464 -9.058 -22.719 1.00 37.56 370 LEU A O 1
ATOM 2926 N N . LEU A 1 357 ? -34.263 -10.081 -24.561 1.00 41.25 371 LEU A N 1
ATOM 2927 C CA . LEU A 1 357 ? -35.550 -10.364 -23.935 1.00 41.98 371 LEU A CA 1
ATOM 2928 C C . LEU A 1 357 ? -35.404 -11.369 -22.798 1.00 42.63 371 LEU A C 1
ATOM 2929 O O . LEU A 1 357 ? -36.038 -11.219 -21.747 1.00 41.79 371 LEU A O 1
ATOM 2934 N N . ASN A 1 358 ? -34.576 -12.400 -22.990 1.00 41.23 372 ASN A N 1
ATOM 2935 C CA . ASN A 1 358 ? -34.374 -13.393 -21.940 1.00 45.03 372 ASN A CA 1
ATOM 2936 C C . ASN A 1 358 ? -33.690 -12.793 -20.719 1.00 43.56 372 ASN A C 1
ATOM 2937 O O . ASN A 1 358 ? -33.951 -13.224 -19.591 1.00 44.10 372 ASN A O 1
ATOM 2942 N N . THR A 1 359 ? -32.818 -11.803 -20.922 1.00 42.81 373 THR A N 1
ATOM 2943 C CA . THR A 1 359 ? -32.139 -11.172 -19.795 1.00 44.71 373 THR A CA 1
ATOM 2944 C C . THR A 1 359 ? -33.133 -10.485 -18.865 1.00 42.81 373 THR A C 1
ATOM 2945 O O . THR A 1 359 ? -33.037 -10.617 -17.640 1.00 39.29 373 THR A O 1
ATOM 2949 N N . TYR A 1 360 ? -34.103 -9.757 -19.426 1.00 41.87 374 TYR A N 1
ATOM 2950 C CA . TYR A 1 360 ? -35.098 -9.097 -18.586 1.00 48.04 374 TYR A CA 1
ATOM 2951 C C . TYR A 1 360 ? -36.078 -10.094 -17.989 1.00 49.41 374 TYR A C 1
ATOM 2952 O O . TYR A 1 360 ? -36.531 -9.918 -16.852 1.00 52.21 374 TYR A O 1
ATOM 2961 N N . GLN A 1 361 ? -36.433 -11.134 -18.747 1.00 49.89 375 GLN A N 1
ATOM 2962 C CA . GLN A 1 361 ? -37.312 -12.169 -18.215 1.00 54.34 375 GLN A CA 1
ATOM 2963 C C . GLN A 1 361 ? -36.731 -12.774 -16.945 1.00 52.26 375 GLN A C 1
ATOM 2964 O O . GLN A 1 361 ? -37.415 -12.877 -15.921 1.00 57.02 375 GLN A O 1
ATOM 2970 N N . GLU A 1 362 ? -35.458 -13.162 -16.991 1.00 48.06 376 GLU A N 1
ATOM 2971 C CA . GLU A 1 362 ? -34.837 -13.824 -15.852 1.00 54.72 376 GLU A CA 1
ATOM 2972 C C . GLU A 1 362 ? -34.504 -12.851 -14.728 1.00 55.54 376 GLU A C 1
ATOM 2973 O O . GLU A 1 362 ? -34.555 -13.230 -13.553 1.00 59.01 376 GLU A O 1
ATOM 2979 N N . LEU A 1 363 ? -34.179 -11.602 -15.057 1.00 49.42 377 LEU A N 1
ATOM 2980 C CA . LEU A 1 363 ? -33.688 -10.670 -14.050 1.00 48.32 377 LEU A CA 1
ATOM 2981 C C . LEU A 1 363 ? -34.803 -9.893 -13.363 1.00 44.19 377 LEU A C 1
ATOM 2982 O O . LEU A 1 363 ? -34.766 -9.718 -12.140 1.00 45.41 377 LEU A O 1
ATOM 2987 N N . LEU A 1 364 ? -35.795 -9.416 -14.113 1.00 40.23 378 LEU A N 1
ATOM 2988 C CA . LEU A 1 364 ? -36.843 -8.571 -13.553 1.00 40.44 378 LEU A CA 1
ATOM 2989 C C . LEU A 1 364 ? -38.182 -9.289 -13.428 1.00 39.44 378 LEU A C 1
ATOM 2990 O O . LEU A 1 364 ? -39.187 -8.646 -13.103 1.00 43.00 378 LEU A O 1
ATOM 2995 N N . GLY A 1 365 ? -38.222 -10.596 -13.674 1.00 41.61 379 GLY A N 1
ATOM 2996 C CA . GLY A 1 365 ? -39.448 -11.360 -13.541 1.00 46.72 379 GLY A CA 1
ATOM 2997 C C . GLY A 1 365 ? -40.555 -10.921 -14.478 1.00 45.66 379 GLY A C 1
ATOM 2998 O O . GLY A 1 365 ? -41.673 -10.634 -14.039 1.00 48.69 379 GLY A O 1
ATOM 2999 N N . LEU A 1 366 ? -40.257 -10.867 -15.773 1.00 41.48 380 LEU A N 1
ATOM 3000 C CA . LEU A 1 366 ? -41.212 -10.456 -16.789 1.00 42.36 380 LEU A CA 1
ATOM 3001 C C . LEU A 1 366 ? -41.344 -11.543 -17.848 1.00 44.74 380 LEU A C 1
ATOM 3002 O O . LEU A 1 366 ? -40.509 -12.445 -17.950 1.00 42.93 380 LEU A O 1
ATOM 3007 N N . SER A 1 367 ? -42.415 -11.452 -18.634 1.00 45.85 381 SER A N 1
ATOM 3008 C CA . SER A 1 367 ? -42.650 -12.348 -19.757 1.00 46.60 381 SER A CA 1
ATOM 3009 C C . SER A 1 367 ? -42.923 -11.519 -21.001 1.00 47.08 381 SER A C 1
ATOM 3010 O O . SER A 1 367 ? -43.667 -10.535 -20.950 1.00 46.86 381 SER A O 1
ATOM 3013 N N . PHE A 1 368 ? -42.313 -11.917 -22.116 1.00 43.41 382 PHE A N 1
ATOM 3014 C CA . PHE A 1 368 ? -42.445 -11.212 -23.382 1.00 44.66 382 PHE A CA 1
ATOM 3015 C C . PHE A 1 368 ? -43.079 -12.131 -24.416 1.00 47.89 382 PHE A C 1
ATOM 3016 O O . PHE A 1 368 ? -42.785 -13.330 -24.457 1.00 52.32 382 PHE A O 1
ATOM 3024 N N . GLU A 1 369 ? -43.943 -11.565 -25.253 1.00 42.95 383 GLU A N 1
ATOM 3025 C CA . GLU A 1 369 ? -44.578 -12.327 -26.320 1.00 42.26 383 GLU A CA 1
ATOM 3026 C C . GLU A 1 369 ? -44.761 -11.423 -27.527 1.00 39.58 383 GLU A C 1
ATOM 3027 O O . GLU A 1 369 ? -45.325 -10.332 -27.405 1.00 41.67 383 GLU A O 1
ATOM 3033 N N . GLN A 1 370 ? -44.286 -11.875 -28.684 1.00 40.59 384 GLN A N 1
ATOM 3034 C CA . GLN A 1 370 ? -44.452 -11.113 -29.913 1.00 43.69 384 GLN A CA 1
ATOM 3035 C C . GLN A 1 370 ? -45.866 -11.294 -30.448 1.00 50.25 384 GLN A C 1
ATOM 3036 O O . GLN A 1 370 ? -46.372 -12.418 -30.525 1.00 49.32 384 GLN A O 1
ATOM 3042 N N . MET A 1 371 ? -46.503 -10.186 -30.812 1.00 50.72 385 MET A N 1
ATOM 3043 C CA . MET A 1 371 ? -47.848 -10.214 -31.366 1.00 51.87 385 MET A CA 1
ATOM 3044 C C . MET A 1 371 ? -47.791 -10.394 -32.876 1.00 51.66 385 MET A C 1
ATOM 3045 O O . MET A 1 371 ? -46.963 -9.781 -33.556 1.00 51.65 385 MET A O 1
ATOM 3050 N N . THR A 1 372 ? -48.672 -11.243 -33.393 1.00 55.94 386 THR A N 1
ATOM 3051 C CA . THR A 1 372 ? -48.740 -11.512 -34.821 1.00 56.41 386 THR A CA 1
ATOM 3052 C C . THR A 1 372 ? -49.780 -10.615 -35.479 1.00 53.93 386 THR A C 1
ATOM 3053 O O . THR A 1 372 ? -50.787 -10.247 -34.866 1.00 54.50 386 THR A O 1
ATOM 3057 N N . ASP A 1 373 ? -49.522 -10.266 -36.742 1.00 56.08 387 ASP A N 1
ATOM 3058 C CA . ASP A 1 373 ? -50.400 -9.384 -37.514 1.00 60.60 387 ASP A CA 1
ATOM 3059 C C . ASP A 1 373 ? -50.652 -8.076 -36.770 1.00 55.02 387 ASP A C 1
ATOM 3060 O O . ASP A 1 373 ? -51.778 -7.580 -36.701 1.00 53.40 387 ASP A O 1
ATOM 3065 N N . ALA A 1 374 ? -49.588 -7.514 -36.203 1.00 51.19 388 ALA A N 1
ATOM 3066 C CA . ALA A 1 374 ? -49.726 -6.325 -35.377 1.00 52.80 388 ALA A CA 1
ATOM 3067 C C . ALA A 1 374 ? -49.983 -5.090 -36.233 1.00 49.53 388 ALA A C 1
ATOM 3068 O O . ALA A 1 374 ? -49.479 -4.962 -37.352 1.00 50.62 388 ALA A O 1
ATOM 3070 N N . HIS A 1 375 ? -50.784 -4.177 -35.691 1.00 46.43 389 HIS A N 1
ATOM 3071 C CA . HIS A 1 375 ? -51.037 -2.887 -36.324 1.00 44.24 389 HIS A CA 1
ATOM 3072 C C . HIS A 1 375 ? -49.845 -1.976 -36.055 1.00 41.25 389 HIS A C 1
ATOM 3073 O O . HIS A 1 375 ? -49.623 -1.555 -34.914 1.00 42.82 389 HIS A O 1
ATOM 3080 N N . VAL A 1 376 ? -49.071 -1.675 -37.100 1.00 37.32 390 VAL A N 1
ATOM 3081 C CA . VAL A 1 376 ? -47.830 -0.925 -36.964 1.00 39.18 390 VAL A CA 1
ATOM 3082 C C . VAL A 1 376 ? -47.769 0.159 -38.033 1.00 44.42 390 VAL A C 1
ATOM 3083 O O . VAL A 1 376 ? -48.493 0.125 -39.030 1.00 44.37 390 VAL A O 1
ATOM 3087 N N . TRP A 1 377 ? -46.879 1.130 -37.812 1.00 43.96 391 TRP A N 1
ATOM 3088 C CA . TRP A 1 377 ? -46.719 2.240 -38.745 1.00 41.24 391 TRP A CA 1
ATOM 3089 C C . TRP A 1 377 ? -45.792 1.914 -39.908 1.00 40.94 391 TRP A C 1
ATOM 3090 O O . TRP A 1 377 ? -45.771 2.663 -40.890 1.00 40.21 391 TRP A O 1
ATOM 3101 N N . ASN A 1 378 ? -45.031 0.827 -39.823 1.00 42.47 392 ASN A N 1
ATOM 3102 C CA . ASN A 1 378 ? -44.169 0.404 -40.914 1.00 45.38 392 ASN A CA 1
ATOM 3103 C C . ASN A 1 378 ? -44.072 -1.113 -40.893 1.00 48.29 392 ASN A C 1
ATOM 3104 O O . ASN A 1 378 ? -44.083 -1.734 -39.827 1.00 46.32 392 ASN A O 1
ATOM 3109 N N . LYS A 1 379 ? -43.961 -1.698 -42.089 1.00 50.72 393 LYS A N 1
ATOM 3110 C CA . LYS A 1 379 ? -44.024 -3.150 -42.233 1.00 53.92 393 LYS A CA 1
ATOM 3111 C C . LYS A 1 379 ? -42.949 -3.864 -41.417 1.00 47.49 393 LYS A C 1
ATOM 3112 O O . LYS A 1 379 ? -43.164 -4.994 -40.964 1.00 46.21 393 LYS A O 1
ATOM 3118 N N . SER A 1 380 ? -41.801 -3.228 -41.205 1.00 45.27 394 SER A N 1
ATOM 3119 C CA . SER A 1 380 ? -40.693 -3.867 -40.507 1.00 48.51 394 SER A CA 1
ATOM 3120 C C . SER A 1 380 ? -40.771 -3.726 -38.990 1.00 45.56 394 SER A C 1
ATOM 3121 O O . SER A 1 380 ? -39.857 -4.184 -38.296 1.00 48.11 394 SER A O 1
ATOM 3124 N N . VAL A 1 381 ? -41.830 -3.120 -38.459 1.00 40.27 395 VAL A N 1
ATOM 3125 C CA . VAL A 1 381 ? -41.965 -2.896 -37.023 1.00 36.31 395 VAL A CA 1
ATOM 3126 C C . VAL A 1 381 ? -42.649 -4.100 -36.391 1.00 36.61 395 VAL A C 1
ATOM 3127 O O . VAL A 1 381 ? -43.626 -4.631 -36.930 1.00 38.67 395 VAL A O 1
ATOM 3131 N N . THR A 1 382 ? -42.130 -4.541 -35.248 1.00 34.34 396 THR A N 1
ATOM 3132 C CA . THR A 1 382 ? -42.720 -5.632 -34.490 1.00 36.65 396 THR A CA 1
ATOM 3133 C C . THR A 1 382 ? -43.258 -5.112 -33.163 1.00 38.93 396 THR A C 1
ATOM 3134 O O . THR A 1 382 ? -42.851 -4.056 -32.675 1.00 39.38 396 THR A O 1
ATOM 3138 N N . LEU A 1 383 ? -44.190 -5.870 -32.586 1.00 37.10 397 LEU A N 1
ATOM 3139 C CA . LEU A 1 383 ? -44.886 -5.478 -31.368 1.00 36.98 397 LEU A CA 1
ATOM 3140 C C . LEU A 1 383 ? -44.824 -6.612 -30.356 1.00 38.00 397 LEU A C 1
ATOM 3141 O O . LEU A 1 383 ? -45.038 -7.776 -30.705 1.00 42.11 397 LEU A O 1
ATOM 3146 N N . TYR A 1 384 ? -44.533 -6.267 -29.102 1.00 37.66 398 TYR A N 1
ATOM 3147 C CA . TYR A 1 384 ? -44.404 -7.241 -28.027 1.00 38.25 398 TYR A CA 1
ATOM 3148 C C . TYR A 1 384 ? -45.280 -6.843 -26.848 1.00 42.59 398 TYR A C 1
ATOM 3149 O O . TYR A 1 384 ? -45.486 -5.658 -26.581 1.00 40.52 398 TYR A O 1
ATOM 3158 N N . THR A 1 385 ? -45.782 -7.849 -26.134 1.00 40.04 399 THR A N 1
ATOM 3159 C CA . THR A 1 385 ? -46.561 -7.651 -24.920 1.00 41.43 399 THR A CA 1
ATOM 3160 C C . THR A 1 385 ? -45.742 -8.086 -23.711 1.00 42.38 399 THR A C 1
ATOM 3161 O O . THR A 1 385 ? -45.096 -9.138 -23.736 1.00 40.32 399 THR A O 1
ATOM 3165 N N . VAL A 1 386 ? -45.766 -7.270 -22.658 1.00 40.76 400 VAL A N 1
ATOM 3166 C CA . VAL A 1 386 ? -45.004 -7.515 -21.438 1.00 39.39 400 VAL A CA 1
ATOM 3167 C C . VAL A 1 386 ? -45.972 -7.876 -20.320 1.00 41.36 400 VAL A C 1
ATOM 3168 O O . VAL A 1 386 ? -46.903 -7.116 -20.026 1.00 40.37 400 VAL A O 1
ATOM 3172 N N . LYS A 1 387 ? -45.745 -9.025 -19.688 1.00 41.45 401 LYS A N 1
ATOM 3173 C CA . LYS A 1 387 ? -46.524 -9.458 -18.539 1.00 45.98 401 LYS A CA 1
ATOM 3174 C C . LYS A 1 387 ? -45.622 -9.611 -17.322 1.00 49.08 401 LYS A C 1
ATOM 3175 O O . LYS A 1 387 ? -44.433 -9.923 -17.445 1.00 46.80 401 LYS A O 1
ATOM 3181 N N . ASP A 1 388 ? -46.196 -9.391 -16.142 1.00 50.69 402 ASP A N 1
ATOM 3182 C CA . ASP A 1 388 ? -45.523 -9.786 -14.913 1.00 51.74 402 ASP A CA 1
ATOM 3183 C C . ASP A 1 388 ? -45.515 -11.305 -14.821 1.00 51.87 402 ASP A C 1
ATOM 3184 O O . ASP A 1 388 ? -46.564 -11.947 -14.935 1.00 48.93 402 ASP A O 1
ATOM 3189 N N . LYS A 1 389 ? -44.324 -11.880 -14.625 1.00 52.33 403 LYS A N 1
ATOM 3190 C CA . LYS A 1 389 ? -44.188 -13.334 -14.658 1.00 51.59 403 LYS A CA 1
ATOM 3191 C C . LYS A 1 389 ? -45.047 -14.003 -13.591 1.00 51.98 403 LYS A C 1
ATOM 3192 O O . LYS A 1 389 ? -45.704 -15.017 -13.859 1.00 55.36 403 LYS A O 1
ATOM 3198 N N . ALA A 1 390 ? -45.071 -13.445 -12.381 1.00 50.94 404 ALA A N 1
ATOM 3199 C CA . ALA A 1 390 ? -45.732 -14.120 -11.270 1.00 51.45 404 ALA A CA 1
ATOM 3200 C C . ALA A 1 390 ? -47.249 -13.984 -11.332 1.00 50.96 404 ALA A C 1
ATOM 3201 O O . ALA A 1 390 ? -47.968 -14.959 -11.087 1.00 49.46 404 ALA A O 1
ATOM 3203 N N . THR A 1 391 ? -47.758 -12.793 -11.652 1.00 48.39 405 THR A N 1
ATOM 3204 C CA . THR A 1 391 ? -49.193 -12.540 -11.579 1.00 51.82 405 THR A CA 1
ATOM 3205 C C . THR A 1 391 ? -49.896 -12.595 -12.926 1.00 49.82 405 THR A C 1
ATOM 3206 O O . THR A 1 391 ? -51.126 -12.713 -12.957 1.00 49.80 405 THR A O 1
ATOM 3210 N N . GLY A 1 392 ? -49.161 -12.512 -14.031 1.00 46.88 406 GLY A N 1
ATOM 3211 C CA . GLY A 1 392 ? -49.780 -12.425 -15.334 1.00 45.50 406 GLY A CA 1
ATOM 3212 C C . GLY A 1 392 ? -50.322 -11.059 -15.688 1.00 48.48 406 GLY A C 1
ATOM 3213 O O . GLY A 1 392 ? -50.954 -10.918 -16.743 1.00 51.68 406 GLY A O 1
ATOM 3214 N N . GLU A 1 393 ? -50.105 -10.052 -14.841 1.00 44.95 407 GLU A N 1
ATOM 3215 C CA . GLU A 1 393 ? -50.560 -8.701 -15.143 1.00 49.00 407 GLU A CA 1
ATOM 3216 C C . GLU A 1 393 ? -49.898 -8.190 -16.416 1.00 46.31 407 GLU A C 1
ATOM 3217 O O . GLU A 1 393 ? -48.678 -8.291 -16.580 1.00 40.93 407 GLU A O 1
ATOM 3223 N N . VAL A 1 394 ? -50.708 -7.648 -17.322 1.00 47.41 408 VAL A N 1
ATOM 3224 C CA . VAL A 1 394 ? -50.205 -7.083 -18.570 1.00 45.88 408 VAL A CA 1
ATOM 3225 C C . VAL A 1 394 ? -49.713 -5.669 -18.282 1.00 43.43 408 VAL A C 1
ATOM 3226 O O . VAL A 1 394 ? -50.512 -4.756 -18.059 1.00 45.49 408 VAL A O 1
ATOM 3230 N N . LEU A 1 395 ? -48.390 -5.487 -18.290 1.00 40.70 409 LEU A N 1
ATOM 3231 C CA . LEU A 1 395 ? -47.800 -4.209 -17.906 1.00 40.05 409 LEU A CA 1
ATOM 3232 C C . LEU A 1 395 ? -47.787 -3.214 -19.057 1.00 40.23 409 LEU A C 1
ATOM 3233 O O . LEU A 1 395 ? -47.941 -2.007 -18.837 1.00 41.23 409 LEU A O 1
ATOM 3238 N N . GLY A 1 396 ? -47.587 -3.686 -20.280 1.00 36.99 410 GLY A N 1
ATOM 3239 C CA . GLY A 1 396 ? -47.495 -2.772 -21.396 1.00 35.18 410 GLY A CA 1
ATOM 3240 C C . GLY A 1 396 ? -47.127 -3.489 -22.678 1.00 38.03 410 GLY A C 1
ATOM 3241 O O . GLY A 1 396 ? -47.114 -4.719 -22.749 1.00 39.72 410 GLY A O 1
ATOM 3242 N N . GLN A 1 397 ? -46.839 -2.679 -23.693 1.00 37.64 411 GLN A N 1
ATOM 3243 C CA . GLN A 1 397 ? -46.383 -3.165 -24.984 1.00 37.92 411 GLN A CA 1
ATOM 3244 C C . GLN A 1 397 ? -45.289 -2.245 -25.494 1.00 38.89 411 GLN A C 1
ATOM 3245 O O . GLN A 1 397 ? -45.254 -1.058 -25.161 1.00 38.07 411 GLN A O 1
ATOM 3251 N N . PHE A 1 398 ? -44.391 -2.797 -26.307 1.00 34.67 412 PHE A N 1
ATOM 3252 C CA . PHE A 1 398 ? -43.388 -1.974 -26.962 1.00 32.12 412 PHE A CA 1
ATOM 3253 C C . PHE A 1 398 ? -43.233 -2.402 -28.413 1.00 35.93 412 PHE A C 1
ATOM 3254 O O . PHE A 1 398 ? -43.366 -3.582 -28.751 1.00 37.02 412 PHE A O 1
ATOM 3262 N N . TYR A 1 399 ? -42.971 -1.419 -29.267 1.00 34.85 413 TYR A N 1
ATOM 3263 C CA . TYR A 1 399 ? -42.648 -1.643 -30.666 1.00 34.51 413 TYR A CA 1
ATOM 3264 C C . TYR A 1 399 ? -41.137 -1.634 -30.855 1.00 33.86 413 TYR A C 1
ATOM 3265 O O . TYR A 1 399 ? -40.415 -0.890 -30.188 1.00 29.95 413 TYR A O 1
ATOM 3274 N N . LEU A 1 400 ? -40.667 -2.450 -31.792 1.00 35.66 414 LEU A N 1
ATOM 3275 C CA . LEU A 1 400 ? -39.269 -2.452 -32.203 1.00 33.48 414 LEU A CA 1
ATOM 3276 C C . LEU A 1 400 ? -39.185 -1.941 -33.635 1.00 31.92 414 LEU A C 1
ATOM 3277 O O . LEU A 1 400 ? -39.728 -2.565 -34.552 1.00 34.47 414 LEU A O 1
ATOM 3282 N N . ASP A 1 401 ? -38.513 -0.806 -33.820 1.00 32.51 415 ASP A N 1
ATOM 3283 C CA . ASP A 1 401 ? -38.300 -0.184 -35.129 1.00 33.33 415 ASP A CA 1
ATOM 3284 C C . ASP A 1 401 ? -36.787 -0.045 -35.293 1.00 35.60 415 ASP A C 1
ATOM 3285 O O . ASP A 1 401 ? -36.195 0.949 -34.865 1.00 35.42 415 ASP A O 1
ATOM 3290 N N . LEU A 1 402 ? -36.165 -1.042 -35.926 1.00 33.23 416 LEU A N 1
ATOM 3291 C CA . LEU A 1 402 ? -34.728 -1.254 -35.802 1.00 35.40 416 LEU A CA 1
ATOM 3292 C C . LEU A 1 402 ? -33.914 -0.811 -37.012 1.00 42.13 416 LEU A C 1
ATOM 3293 O O . LEU A 1 402 ? -32.711 -0.565 -36.866 1.00 43.79 416 LEU A O 1
ATOM 3298 N N . TYR A 1 403 ? -34.520 -0.700 -38.189 1.00 43.09 417 TYR A N 1
ATOM 3299 C CA . TYR A 1 403 ? -33.699 -0.471 -39.369 1.00 42.71 417 TYR A CA 1
ATOM 3300 C C . TYR A 1 403 ? -33.939 0.919 -39.949 1.00 45.59 417 TYR A C 1
ATOM 3301 O O . TYR A 1 403 ? -35.025 1.486 -39.794 1.00 43.11 417 TYR A O 1
ATOM 3310 N N . PRO A 1 404 ? -32.946 1.500 -40.614 1.00 49.27 418 PRO A N 1
ATOM 3311 C CA . PRO A 1 404 ? -33.117 2.839 -41.178 1.00 48.97 418 PRO A CA 1
ATOM 3312 C C . PRO A 1 404 ? -33.976 2.819 -42.433 1.00 49.36 418 PRO A C 1
ATOM 3313 O O . PRO A 1 404 ? -34.152 1.791 -43.091 1.00 50.16 418 PRO A O 1
ATOM 3317 N N . ARG A 1 405 ? -34.518 3.990 -42.749 1.00 43.80 419 ARG A N 1
ATOM 3318 C CA . ARG A 1 405 ? -35.297 4.192 -43.963 1.00 46.35 419 ARG A CA 1
ATOM 3319 C C . ARG A 1 405 ? -35.440 5.691 -44.178 1.00 46.78 419 ARG A C 1
ATOM 3320 O O . ARG A 1 405 ? -35.091 6.498 -43.312 1.00 42.62 419 ARG A O 1
ATOM 3328 N N . GLU A 1 406 ? -35.962 6.052 -45.347 1.00 50.27 420 GLU A N 1
ATOM 3329 C CA . GLU A 1 406 ? -36.132 7.457 -45.693 1.00 54.52 420 GLU A CA 1
ATOM 3330 C C . GLU A 1 406 ? -37.165 8.103 -44.777 1.00 51.88 420 GLU A C 1
ATOM 3331 O O . GLU A 1 406 ? -38.268 7.578 -44.596 1.00 53.17 420 GLU A O 1
ATOM 3337 N N . GLY A 1 407 ? -36.798 9.240 -44.187 1.00 46.69 421 GLY A N 1
ATOM 3338 C CA . GLY A 1 407 ? -37.697 9.988 -43.336 1.00 48.29 421 GLY A CA 1
ATOM 3339 C C . GLY A 1 407 ? -37.759 9.540 -41.893 1.00 46.55 421 GLY A C 1
ATOM 3340 O O . GLY A 1 407 ? -38.456 10.180 -41.095 1.00 44.19 421 GLY A O 1
ATOM 3341 N N . LYS A 1 408 ? -37.057 8.472 -41.528 1.00 44.50 422 LYS A N 1
ATOM 3342 C CA . LYS A 1 408 ? -37.065 7.967 -40.163 1.00 39.42 422 LYS A CA 1
ATOM 3343 C C . LYS A 1 408 ? -36.034 8.706 -39.319 1.00 40.43 422 LYS A C 1
ATOM 3344 O O . LYS A 1 408 ? -34.962 9.075 -39.807 1.00 42.20 422 LYS A O 1
ATOM 3350 N N . TYR A 1 409 ? -36.380 8.929 -38.050 1.00 44.28 423 TYR A N 1
ATOM 3351 C CA . TYR A 1 409 ? -35.465 9.523 -37.082 1.00 46.00 423 TYR A CA 1
ATOM 3352 C C . TYR A 1 409 ? -34.092 8.860 -37.150 1.00 47.54 423 TYR A C 1
ATOM 3353 O O . TYR A 1 409 ? -33.975 7.634 -37.068 1.00 44.53 423 TYR A O 1
ATOM 3362 N N . ASN A 1 410 ? -33.051 9.686 -37.306 1.00 51.71 424 ASN A N 1
ATOM 3363 C CA . ASN A 1 410 ? -31.718 9.188 -37.642 1.00 60.98 424 ASN A CA 1
ATOM 3364 C C . ASN A 1 410 ? -30.965 8.627 -36.440 1.00 60.42 424 ASN A C 1
ATOM 3365 O O . ASN A 1 410 ? -30.171 7.692 -36.596 1.00 62.76 424 ASN A O 1
ATOM 3370 N N . HIS A 1 411 ? -31.183 9.182 -35.251 1.00 56.83 425 HIS A N 1
ATOM 3371 C CA . HIS A 1 411 ? -30.414 8.814 -34.068 1.00 57.81 425 HIS A CA 1
ATOM 3372 C C . HIS A 1 411 ? -30.922 7.503 -33.475 1.00 54.83 425 HIS A C 1
ATOM 3373 O O . HIS A 1 411 ? -31.372 6.613 -34.204 1.00 55.62 425 HIS A O 1
ATOM 3380 N N . ALA A 1 412 ? -30.843 7.372 -32.154 1.00 48.80 426 ALA A N 1
ATOM 3381 C CA . ALA A 1 412 ? -31.405 6.243 -31.427 1.00 41.84 426 ALA A CA 1
ATOM 3382 C C . ALA A 1 412 ? -32.204 6.797 -30.259 1.00 41.76 426 ALA A C 1
ATOM 3383 O O . ALA A 1 412 ? -31.717 7.667 -29.530 1.00 40.57 426 ALA A O 1
ATOM 3385 N N . ALA A 1 413 ? -33.428 6.304 -30.086 1.00 42.50 427 ALA A N 1
ATOM 3386 C CA . ALA A 1 413 ? -34.333 6.924 -29.132 1.00 38.24 427 ALA A CA 1
ATOM 3387 C C . ALA A 1 413 ? -35.354 5.914 -28.636 1.00 38.29 427 ALA A C 1
ATOM 3388 O O . ALA A 1 413 ? -35.594 4.876 -29.259 1.00 36.76 427 ALA A O 1
ATOM 3390 N N . CYS A 1 414 ? -35.945 6.240 -27.490 1.00 35.56 428 CYS A N 1
ATOM 3391 C CA . CYS A 1 414 ? -37.107 5.548 -26.957 1.00 33.83 428 CYS A CA 1
ATOM 3392 C C . CYS A 1 414 ? -38.234 6.557 -26.813 1.00 37.06 428 CYS A C 1
ATOM 3393 O O . CYS A 1 414 ? -38.011 7.675 -26.334 1.00 40.26 428 CYS A O 1
ATOM 3396 N N . PHE A 1 415 ? -39.434 6.170 -27.237 1.00 34.91 429 PHE A N 1
ATOM 3397 C CA . PHE A 1 415 ? -40.594 7.051 -27.230 1.00 33.23 429 PHE A CA 1
ATOM 3398 C C . PHE A 1 415 ? -41.656 6.482 -26.302 1.00 36.44 429 PHE A C 1
ATOM 3399 O O . PHE A 1 415 ? -42.006 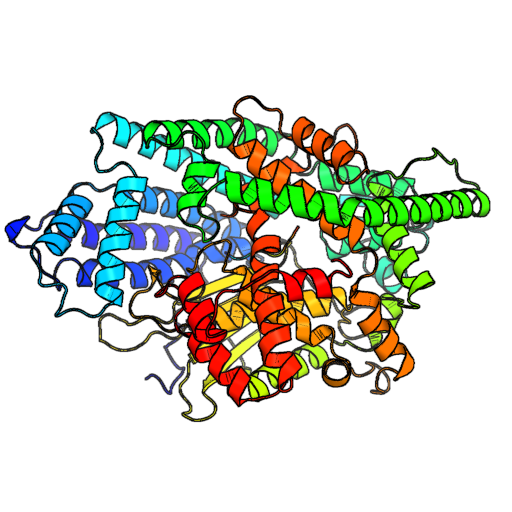5.303 -26.406 1.00 33.46 429 PHE A O 1
ATOM 3407 N N . GLY A 1 416 ? -42.16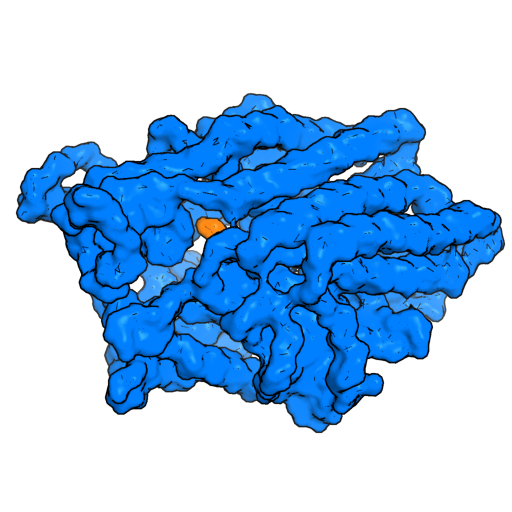2 7.316 -25.398 1.00 34.51 430 GLY A N 1
ATOM 3408 C CA . GLY A 1 416 ? -43.297 6.928 -24.585 1.00 33.91 430 GLY A CA 1
ATOM 3409 C C . GLY A 1 416 ? -44.595 7.234 -25.302 1.00 33.81 430 GLY A C 1
ATOM 3410 O O . GLY A 1 416 ? -44.876 8.396 -25.607 1.00 39.38 430 GLY A O 1
ATOM 3411 N N . LEU A 1 417 ? -45.392 6.208 -25.588 1.00 28.03 431 LEU A N 1
ATOM 3412 C CA . LEU A 1 417 ? -46.597 6.378 -26.392 1.00 30.63 431 LEU A CA 1
ATOM 3413 C C . LEU A 1 417 ? -47.878 6.336 -25.571 1.00 31.30 431 LEU A C 1
ATOM 3414 O O . LEU A 1 417 ? -48.826 7.064 -25.881 1.00 32.79 431 LEU A O 1
ATOM 3419 N N . GLN A 1 418 ? -47.937 5.500 -24.534 1.00 31.32 432 GLN A N 1
ATOM 3420 C CA . GLN A 1 418 ? -49.030 5.519 -23.575 1.00 31.74 432 GLN A CA 1
ATOM 3421 C C . GLN A 1 418 ? -48.458 5.467 -22.165 1.00 34.23 432 GLN A C 1
ATOM 3422 O O . GLN A 1 418 ? -47.535 4.688 -21.896 1.00 36.06 432 GLN A O 1
ATOM 3428 N N . PRO A 1 419 ? -48.972 6.287 -21.250 1.00 30.74 433 PRO A N 1
ATOM 3429 C CA . PRO A 1 419 ? -48.479 6.253 -19.869 1.00 31.73 433 PRO A CA 1
ATOM 3430 C C . PRO A 1 419 ? -49.177 5.174 -19.058 1.00 35.71 433 PRO A C 1
ATOM 3431 O O . PRO A 1 419 ? -50.378 4.937 -19.205 1.00 37.97 433 PRO A O 1
ATOM 3435 N N . GLY A 1 420 ? -48.409 4.516 -18.192 1.00 36.84 434 GLY A N 1
ATOM 3436 C CA . GLY A 1 420 ? -48.964 3.495 -17.323 1.00 38.73 434 GLY A CA 1
ATOM 3437 C C . GLY A 1 420 ? -49.607 4.063 -16.073 1.00 42.96 434 GLY A C 1
ATOM 3438 O O . GLY A 1 420 ? -49.207 3.727 -14.954 1.00 46.23 434 GLY A O 1
ATOM 3439 N N . CYS A 1 421 ? -50.613 4.914 -16.250 1.00 42.54 435 CYS A N 1
ATOM 3440 C CA . CYS A 1 421 ? -51.244 5.636 -15.155 1.00 39.00 435 CYS A CA 1
ATOM 3441 C C . CYS A 1 421 ? -52.704 5.224 -15.012 1.00 40.86 435 CYS A C 1
ATOM 3442 O O . CYS A 1 421 ? -53.245 4.458 -15.814 1.00 40.34 435 CYS A O 1
ATOM 3445 N N . LEU A 1 422 ? -53.343 5.749 -13.969 1.00 38.85 436 LEU A N 1
ATOM 3446 C CA . LEU A 1 422 ? -54.749 5.470 -13.723 1.00 43.71 436 LEU A CA 1
ATOM 3447 C C . LEU A 1 422 ? -55.634 6.241 -14.696 1.00 44.76 436 LEU A C 1
ATOM 3448 O O . LEU A 1 422 ? -55.305 7.349 -15.132 1.00 40.61 436 LEU A O 1
ATOM 3453 N N . LEU A 1 423 ? -56.763 5.642 -15.030 1.00 49.48 437 LEU A N 1
ATOM 3454 C CA . LEU A 1 423 ? -57.762 6.194 -15.926 1.00 50.61 437 LEU A CA 1
ATOM 3455 C C . LEU A 1 423 ? -58.937 6.746 -15.130 1.00 52.28 437 LEU A C 1
ATOM 3456 O O . LEU A 1 423 ? -59.097 6.430 -13.948 1.00 53.04 437 LEU A O 1
ATOM 3461 N N . PRO A 1 424 ? -59.776 7.592 -15.743 1.00 53.18 438 PRO A N 1
ATOM 3462 C CA . PRO A 1 424 ? -60.887 8.188 -14.978 1.00 55.55 438 PRO A CA 1
ATOM 3463 C C . PRO A 1 424 ? -61.793 7.164 -14.321 1.00 59.18 438 PRO A C 1
ATOM 3464 O O . PRO A 1 424 ? -62.275 7.393 -13.205 1.00 62.95 438 PRO A O 1
ATOM 3468 N N . ASP A 1 425 ? -62.030 6.032 -14.978 1.00 60.15 439 ASP A N 1
ATOM 3469 C CA . ASP A 1 425 ? -62.906 4.996 -14.448 1.00 64.61 439 ASP A CA 1
ATOM 3470 C C . ASP A 1 425 ? -62.267 4.181 -13.330 1.00 60.49 439 ASP A C 1
ATOM 3471 O O . ASP A 1 425 ? -62.904 3.251 -12.826 1.00 59.12 439 ASP A O 1
ATOM 3476 N N . GLY A 1 426 ? -61.036 4.498 -12.931 1.00 59.11 440 GLY A N 1
ATOM 3477 C CA . GLY A 1 426 ? -60.364 3.810 -11.854 1.00 58.99 440 GLY A CA 1
ATOM 3478 C C . GLY A 1 426 ? -59.391 2.735 -12.294 1.00 57.93 440 GLY A C 1
ATOM 3479 O O . GLY A 1 426 ? -58.508 2.363 -11.512 1.00 59.87 440 GLY A O 1
ATOM 3480 N N . SER A 1 427 ? -59.523 2.231 -13.518 1.00 54.79 441 SER A N 1
ATOM 3481 C CA . SER A 1 427 ? -58.646 1.181 -14.009 1.00 53.88 441 SER A CA 1
ATOM 3482 C C . SER A 1 427 ? -57.286 1.762 -14.394 1.00 50.98 441 SER A C 1
ATOM 3483 O O . SER A 1 427 ? -57.060 2.976 -14.356 1.00 48.25 441 SER A O 1
ATOM 3486 N N . ARG A 1 428 ? -56.367 0.882 -14.781 1.00 47.68 442 ARG A N 1
ATOM 3487 C CA . ARG A 1 428 ? -54.993 1.255 -15.087 1.00 48.61 442 ARG A CA 1
ATOM 3488 C C . ARG A 1 428 ? -54.750 1.169 -16.588 1.00 46.73 442 ARG A C 1
ATOM 3489 O O . ARG A 1 428 ? -55.091 0.164 -17.221 1.00 44.76 442 ARG A O 1
ATOM 3497 N N . MET A 1 429 ? -54.159 2.221 -17.151 1.00 43.15 443 MET A N 1
ATOM 3498 C CA . MET A 1 429 ? -53.840 2.232 -18.570 1.00 39.72 443 MET A CA 1
ATOM 3499 C C . MET A 1 429 ? -52.566 1.442 -18.840 1.00 41.39 443 MET A C 1
ATOM 3500 O O . MET A 1 429 ? -51.591 1.520 -18.087 1.00 41.82 443 MET A O 1
ATOM 3505 N N . MET A 1 430 ? -52.589 0.674 -19.924 1.00 38.30 444 MET A N 1
ATOM 3506 C CA . MET A 1 430 ? -51.426 -0.095 -20.341 1.00 35.41 444 MET A CA 1
ATOM 3507 C C . MET A 1 430 ? -50.366 0.829 -20.930 1.00 40.48 444 MET A C 1
ATOM 3508 O O . MET A 1 430 ? -50.647 1.609 -21.846 1.00 41.03 444 MET A O 1
ATOM 3513 N N . ALA A 1 431 ? -49.147 0.752 -20.399 1.00 37.45 445 ALA A N 1
ATOM 3514 C CA . ALA A 1 431 ? -48.050 1.548 -20.932 1.00 34.97 445 ALA A CA 1
ATOM 3515 C C . ALA A 1 431 ? -47.657 1.053 -22.320 1.00 34.82 445 ALA A C 1
ATOM 3516 O O . ALA A 1 431 ? -47.787 -0.129 -22.641 1.00 34.12 445 ALA A O 1
ATOM 3518 N N . VAL A 1 432 ? -47.190 1.974 -23.159 1.00 34.32 446 VAL A N 1
ATOM 3519 C CA . VAL A 1 432 ? -46.758 1.645 -24.515 1.00 34.39 446 VAL A CA 1
ATOM 3520 C C . VAL A 1 432 ? -45.501 2.446 -24.825 1.00 33.39 446 VAL A C 1
ATOM 3521 O O . VAL A 1 432 ? -45.456 3.657 -24.580 1.00 34.28 446 VAL A O 1
ATOM 3525 N N . ALA A 1 433 ? -44.483 1.774 -25.361 1.00 33.86 447 ALA A N 1
ATOM 3526 C CA . ALA A 1 433 ? -43.217 2.404 -25.708 1.00 32.35 447 ALA A CA 1
ATOM 3527 C C . ALA A 1 433 ? -42.796 1.977 -27.108 1.00 30.83 447 ALA A C 1
ATOM 3528 O O . ALA A 1 433 ? -43.300 0.997 -27.659 1.00 35.28 447 ALA A O 1
ATOM 3530 N N . ALA A 1 434 ? -41.860 2.727 -27.685 1.00 27.51 448 ALA A N 1
ATOM 3531 C CA . ALA A 1 434 ? -41.330 2.407 -29.003 1.00 30.69 448 ALA A CA 1
ATOM 3532 C C . ALA A 1 434 ? -39.823 2.609 -29.001 1.00 34.91 448 ALA A C 1
ATOM 3533 O O . ALA A 1 434 ? -39.337 3.686 -28.643 1.00 37.50 448 ALA A O 1
ATOM 3535 N N . LEU A 1 435 ? -39.091 1.573 -29.393 1.00 32.52 449 LEU A N 1
ATOM 3536 C CA . LEU A 1 435 ? -37.643 1.641 -29.537 1.00 31.60 449 LEU A CA 1
ATOM 3537 C C . LEU A 1 435 ? -37.330 1.913 -31.002 1.00 32.94 449 LEU A C 1
ATOM 3538 O O . LEU A 1 435 ? -37.695 1.118 -31.875 1.00 34.07 449 LEU A O 1
ATOM 3543 N N . VAL A 1 436 ? -36.658 3.029 -31.268 1.00 33.49 450 VAL A N 1
ATOM 3544 C CA . VAL A 1 436 ? -36.405 3.499 -32.625 1.00 33.70 450 VAL A CA 1
ATOM 3545 C C . VAL A 1 436 ? -34.901 3.669 -32.794 1.00 37.81 450 VAL A C 1
ATOM 3546 O O . VAL A 1 436 ? -34.311 4.615 -32.255 1.00 37.65 450 VAL A O 1
ATOM 3550 N N . VAL A 1 437 ? -34.277 2.756 -33.543 1.00 37.12 451 VAL A N 1
ATOM 3551 C CA . VAL A 1 437 ? -32.849 2.802 -33.822 1.00 36.64 451 VAL A CA 1
ATOM 3552 C C . VAL A 1 437 ? -32.629 2.556 -35.309 1.00 37.26 451 VAL A C 1
ATOM 3553 O O . VAL A 1 437 ? -33.554 2.233 -36.056 1.00 37.11 451 VAL A O 1
ATOM 3557 N N . ASN A 1 438 ? -31.371 2.703 -35.730 1.00 41.56 452 ASN A N 1
ATOM 3558 C CA . ASN A 1 438 ? -30.963 2.543 -37.130 1.00 45.02 452 ASN A CA 1
ATOM 3559 C C . ASN A 1 438 ? -29.770 1.587 -37.170 1.00 43.67 452 ASN A C 1
ATOM 3560 O O . ASN A 1 438 ? -28.618 2.010 -37.280 1.00 43.15 452 ASN A O 1
ATOM 3565 N N . PHE A 1 439 ? -30.055 0.294 -37.081 1.00 40.52 453 PHE A N 1
ATOM 3566 C CA . PHE A 1 439 ? -29.023 -0.729 -37.110 1.00 41.86 453 PHE A CA 1
ATOM 3567 C C . PHE A 1 439 ? -28.750 -1.175 -38.540 1.00 47.45 453 PHE A C 1
ATOM 3568 O O . PHE A 1 439 ? -29.565 -0.981 -39.446 1.00 41.21 453 PHE A O 1
ATOM 3576 N N . SER A 1 440 ? -27.584 -1.789 -38.728 1.00 53.25 454 SER A N 1
ATOM 3577 C CA . SER A 1 440 ? -27.196 -2.283 -40.041 1.00 56.14 454 SER A CA 1
ATOM 3578 C C . SER A 1 440 ? -28.250 -3.240 -40.586 1.00 49.82 454 SER A C 1
ATOM 3579 O O . SER A 1 440 ? -28.757 -4.109 -39.871 1.00 45.34 454 SER A O 1
ATOM 3582 N N . GLN A 1 441 ? -28.588 -3.062 -41.858 1.00 46.34 455 GLN A N 1
ATOM 3583 C CA . GLN A 1 441 ? -29.570 -3.907 -42.512 1.00 49.46 455 GLN A CA 1
ATOM 3584 C C . GLN A 1 441 ? -28.925 -5.209 -42.985 1.00 46.36 455 GLN A C 1
ATOM 3585 O O . GLN A 1 441 ? -27.699 -5.306 -43.081 1.00 43.57 455 GLN A O 1
ATOM 3591 N N . PRO A 1 442 ? -29.728 -6.239 -43.266 1.00 43.33 456 PRO A N 1
ATOM 3592 C CA . PRO A 1 442 ? -29.156 -7.489 -43.786 1.00 46.30 456 PRO A CA 1
ATOM 3593 C C . PRO A 1 442 ? -28.615 -7.290 -45.194 1.00 50.29 456 PRO A C 1
ATOM 3594 O O . PRO A 1 442 ? -29.323 -6.816 -46.084 1.00 55.32 456 PRO A O 1
ATOM 3598 N N . VAL A 1 443 ? -27.344 -7.648 -45.389 1.00 50.54 457 VAL A N 1
ATOM 3599 C CA . VAL A 1 443 ? -26.671 -7.477 -46.671 1.00 51.35 457 VAL A CA 1
ATOM 3600 C C . VAL A 1 443 ? -25.869 -8.731 -46.995 1.00 48.32 457 VAL A C 1
ATOM 3601 O O . VAL A 1 443 ? -25.562 -9.546 -46.122 1.00 45.82 457 VAL A O 1
ATOM 3605 N N . ALA A 1 444 ? -25.535 -8.872 -48.281 1.00 45.38 458 ALA A N 1
ATOM 3606 C CA . ALA A 1 444 ? -24.644 -9.926 -48.770 1.00 42.08 458 ALA A CA 1
ATOM 3607 C C . ALA A 1 444 ? -25.172 -11.323 -48.456 1.00 40.52 458 ALA A C 1
ATOM 3608 O O . ALA A 1 444 ? -24.393 -12.263 -48.272 1.00 40.37 458 ALA A O 1
ATOM 3610 N N . GLY A 1 445 ? -26.493 -11.477 -48.403 1.00 42.43 459 GLY A N 1
ATOM 3611 C CA . GLY A 1 445 ? -27.068 -12.779 -48.124 1.00 47.49 459 GLY A CA 1
ATOM 3612 C C . GLY A 1 445 ? -26.929 -13.232 -46.690 1.00 45.25 459 GLY A C 1
ATOM 3613 O O . GLY A 1 445 ? -27.080 -14.423 -46.406 1.00 45.80 459 GLY A O 1
ATOM 3614 N N . ARG A 1 446 ? -26.640 -12.317 -45.779 1.00 41.96 460 ARG A N 1
ATOM 3615 C CA . ARG A 1 446 ? -26.508 -12.596 -44.361 1.00 39.43 460 ARG A CA 1
ATOM 3616 C C . ARG A 1 446 ? -27.621 -11.908 -43.584 1.00 38.00 460 ARG A C 1
ATOM 3617 O O . ARG A 1 446 ? -28.221 -10.941 -44.066 1.00 35.66 460 ARG A O 1
ATOM 3625 N N . PRO A 1 447 ? -27.936 -12.379 -42.380 1.00 40.95 461 PRO A N 1
ATOM 3626 C CA . PRO A 1 447 ? -28.847 -11.622 -41.518 1.00 39.50 461 PRO A CA 1
ATOM 3627 C C . PRO A 1 447 ? -28.191 -10.321 -41.087 1.00 35.52 461 PRO A C 1
ATOM 3628 O O . PRO A 1 447 ? -26.983 -10.123 -41.231 1.00 39.07 461 PRO A O 1
ATOM 3632 N N . SER A 1 448 ? -29.011 -9.417 -40.564 1.00 32.47 462 SER A N 1
ATOM 3633 C CA . SER A 1 448 ? -28.470 -8.210 -39.956 1.00 31.99 462 SER A CA 1
ATOM 3634 C C . SER A 1 448 ? -27.502 -8.592 -38.844 1.00 35.25 462 SER A C 1
ATOM 3635 O O . SER A 1 448 ? -27.861 -9.333 -37.924 1.00 38.63 462 SER A O 1
ATOM 3638 N N . LEU A 1 449 ? -26.266 -8.109 -38.944 1.00 33.35 463 LEU A N 1
ATOM 3639 C CA . LEU A 1 449 ? -25.217 -8.400 -37.975 1.00 29.90 463 LEU A CA 1
ATOM 3640 C C . LEU A 1 449 ? -24.864 -7.113 -37.245 1.00 35.98 463 LEU A C 1
ATOM 3641 O O . LEU A 1 449 ? -24.512 -6.114 -37.882 1.00 41.91 463 LEU A O 1
ATOM 3646 N N . LEU A 1 450 ? -24.955 -7.137 -35.919 1.00 34.89 464 LEU A N 1
ATOM 3647 C CA . LEU A 1 450 ? -24.724 -5.956 -35.100 1.00 32.71 464 LEU A CA 1
ATOM 3648 C C . LEU A 1 450 ? -23.289 -5.939 -34.594 1.00 32.79 464 LEU A C 1
ATOM 3649 O O . LEU A 1 450 ? -22.791 -6.951 -34.089 1.00 34.27 464 LEU A O 1
ATOM 3654 N N . ARG A 1 451 ? -22.627 -4.792 -34.733 1.00 34.64 465 ARG A N 1
ATOM 3655 C CA . ARG A 1 451 ? -21.385 -4.576 -34.010 1.00 34.85 465 ARG A CA 1
ATOM 3656 C C . ARG A 1 451 ? -21.672 -4.503 -32.513 1.00 36.01 465 ARG A C 1
ATOM 3657 O O . ARG A 1 451 ? -22.806 -4.267 -32.084 1.00 39.55 465 ARG A O 1
ATOM 3665 N N . HIS A 1 452 ? -20.625 -4.705 -31.710 1.00 35.24 466 HIS A N 1
ATOM 3666 C CA . HIS A 1 452 ? -20.807 -4.666 -30.263 1.00 35.08 466 HIS A CA 1
ATOM 3667 C C . HIS A 1 452 ? -21.288 -3.297 -29.793 1.00 36.78 466 HIS A C 1
ATOM 3668 O O . HIS A 1 452 ? -22.024 -3.206 -28.803 1.00 34.24 466 HIS A O 1
ATOM 3675 N N . ASP A 1 453 ? -20.894 -2.226 -30.488 1.00 35.91 467 ASP A N 1
ATOM 3676 C CA . ASP A 1 453 ? -21.398 -0.903 -30.136 1.00 40.01 467 ASP A CA 1
ATOM 3677 C C . ASP A 1 453 ? -22.872 -0.757 -30.495 1.00 40.11 467 ASP A C 1
ATOM 3678 O O . ASP A 1 453 ? -23.591 0.015 -29.852 1.00 38.21 467 ASP A O 1
ATOM 3683 N N . GLU A 1 454 ? -23.339 -1.490 -31.509 1.00 36.60 468 GLU A N 1
ATOM 3684 C CA . GLU A 1 454 ? -24.768 -1.503 -31.804 1.00 33.75 468 GLU A CA 1
ATOM 3685 C C . GLU A 1 454 ? -25.531 -2.327 -30.773 1.00 34.74 468 GLU A C 1
ATOM 3686 O O . GLU A 1 454 ? -26.659 -1.977 -30.404 1.00 35.71 468 GLU A O 1
ATOM 3692 N N . VAL A 1 455 ? -24.932 -3.420 -30.294 1.00 34.09 469 VAL A N 1
ATOM 3693 C CA . VAL A 1 455 ? -25.558 -4.202 -29.230 1.00 34.52 469 VAL A CA 1
ATOM 3694 C C . VAL A 1 455 ? -25.700 -3.360 -27.967 1.00 39.55 469 VAL A C 1
ATOM 3695 O O . VAL A 1 455 ? -26.731 -3.403 -27.284 1.00 38.99 469 VAL A O 1
ATOM 3699 N N . ARG A 1 456 ? -24.667 -2.578 -27.641 1.00 38.37 470 ARG A N 1
ATOM 3700 C CA . ARG A 1 456 ? -24.733 -1.692 -26.483 1.00 40.30 470 ARG A CA 1
ATOM 3701 C C . ARG A 1 456 ? -25.806 -0.622 -26.662 1.00 37.76 470 ARG A C 1
ATOM 3702 O O . ARG A 1 456 ? -26.519 -0.283 -25.711 1.00 36.20 470 ARG A O 1
ATOM 3710 N N . THR A 1 457 ? -25.934 -0.077 -27.874 1.00 36.73 471 THR A N 1
ATOM 3711 C CA . THR A 1 457 ? -27.018 0.860 -28.156 1.00 35.08 471 THR A CA 1
ATOM 3712 C C . THR A 1 457 ? -28.378 0.188 -28.006 1.00 37.05 471 THR A C 1
ATOM 3713 O O . THR A 1 457 ? -29.314 0.776 -27.448 1.00 37.03 471 THR A O 1
ATOM 3717 N N . TYR A 1 458 ? -28.499 -1.048 -28.495 1.00 35.29 472 TYR A N 1
ATOM 3718 C CA . TYR A 1 458 ? -29.729 -1.816 -28.332 1.00 34.59 472 TYR A CA 1
ATOM 3719 C C . TYR A 1 458 ? -30.095 -1.955 -26.859 1.00 37.19 472 TYR A C 1
ATOM 3720 O O . TYR A 1 458 ? -31.246 -1.732 -26.467 1.00 37.20 472 TYR A O 1
ATOM 3729 N N . PHE A 1 459 ? -29.116 -2.317 -26.024 1.00 35.05 473 PHE A N 1
ATOM 3730 C CA . PHE A 1 459 ? -29.370 -2.453 -24.593 1.00 36.12 473 PHE A CA 1
ATOM 3731 C C . PHE A 1 459 ? -29.669 -1.105 -23.951 1.00 37.66 473 PHE A C 1
ATOM 3732 O O . PHE A 1 459 ? -30.549 -1.004 -23.090 1.00 40.41 473 PHE A O 1
ATOM 3740 N N . HIS A 1 460 ? -28.951 -0.057 -24.356 1.00 38.14 474 HIS A N 1
ATOM 3741 C CA . HIS A 1 460 ? -29.217 1.275 -23.821 1.00 39.38 474 HIS A CA 1
ATOM 3742 C C . HIS A 1 460 ? -30.677 1.664 -24.025 1.00 40.23 474 HIS A C 1
ATOM 3743 O O . HIS A 1 460 ? -31.373 2.036 -23.074 1.00 35.89 474 HIS A O 1
ATOM 3750 N N . GLU A 1 461 ? -31.168 1.561 -25.262 1.00 36.08 475 GLU A N 1
ATOM 3751 C CA . GLU A 1 461 ? -32.532 1.993 -25.534 1.00 36.54 475 GLU A CA 1
ATOM 3752 C C . GLU A 1 461 ? -33.562 1.060 -24.913 1.00 37.03 475 GLU A C 1
ATOM 3753 O O . GLU A 1 461 ? -34.634 1.516 -24.499 1.00 36.52 475 GLU A O 1
ATOM 3759 N N . PHE A 1 462 ? -33.265 -0.237 -24.831 1.00 33.26 476 PHE A N 1
ATOM 3760 C CA . PHE A 1 462 ? -34.228 -1.135 -24.210 1.00 31.63 476 PHE A CA 1
ATOM 3761 C C . PHE A 1 462 ? -34.355 -0.863 -22.717 1.00 29.37 476 PHE A C 1
ATOM 3762 O O . PHE A 1 462 ? -35.404 -1.141 -22.127 1.00 34.25 476 PHE A O 1
ATOM 3770 N N . GLY A 1 463 ? -33.310 -0.314 -22.095 1.00 33.05 477 GLY A N 1
ATOM 3771 C CA . GLY A 1 463 ? -33.431 0.100 -20.706 1.00 33.46 477 GLY A CA 1
ATOM 3772 C C . GLY A 1 463 ? -34.470 1.189 -20.523 1.00 36.82 477 GLY A C 1
ATOM 3773 O O . GLY A 1 463 ? -35.224 1.184 -19.546 1.00 36.99 477 GLY A O 1
ATOM 3774 N N . HIS A 1 464 ? -34.525 2.135 -21.466 1.00 36.67 478 HIS A N 1
ATOM 3775 C CA . HIS A 1 464 ? -35.572 3.152 -21.454 1.00 36.65 478 HIS A CA 1
ATOM 3776 C C . HIS A 1 464 ? -36.949 2.530 -21.631 1.00 33.37 478 HIS A C 1
ATOM 3777 O O . HIS A 1 464 ? -37.914 2.935 -20.972 1.00 32.60 478 HIS A O 1
ATOM 3784 N N . VAL A 1 465 ? -37.062 1.559 -22.539 1.00 32.44 479 VAL A N 1
ATOM 3785 C CA . VAL A 1 465 ? -38.349 0.921 -22.803 1.00 33.02 479 VAL A CA 1
ATOM 3786 C C . VAL A 1 465 ? -38.888 0.274 -21.535 1.00 34.07 479 VAL A C 1
ATOM 3787 O O . VAL A 1 465 ? -40.054 0.461 -21.165 1.00 34.85 479 VAL A O 1
ATOM 3791 N N . MET A 1 466 ? -38.043 -0.490 -20.842 1.00 31.72 480 MET A N 1
ATOM 3792 C CA . MET A 1 466 ? -38.492 -1.173 -19.637 1.00 34.40 480 MET A CA 1
ATOM 3793 C C . MET A 1 466 ? -38.804 -0.194 -18.515 1.00 32.96 480 MET A C 1
ATOM 3794 O O . MET A 1 466 ? -39.678 -0.468 -17.686 1.00 35.43 480 MET A O 1
ATOM 3799 N N . HIS A 1 467 ? -38.110 0.945 -18.470 1.00 31.74 481 HIS A N 1
ATOM 3800 C CA . HIS A 1 467 ? -38.481 1.987 -17.519 1.00 32.87 481 HIS A CA 1
ATOM 3801 C C . HIS A 1 467 ? -39.885 2.506 -17.805 1.00 34.79 481 HIS A C 1
ATOM 3802 O O . HIS A 1 467 ? -40.691 2.687 -16.885 1.00 34.41 481 HIS A O 1
ATOM 3809 N N . GLN A 1 468 ? -40.197 2.740 -19.082 1.00 33.78 482 GLN A N 1
ATOM 3810 C CA . GLN A 1 468 ? -41.532 3.194 -19.460 1.00 35.27 482 GLN A CA 1
ATOM 3811 C C . GLN A 1 468 ? -42.584 2.130 -19.165 1.00 38.00 482 GLN A C 1
ATOM 3812 O O . GLN A 1 468 ? -43.702 2.455 -18.746 1.00 39.78 482 GLN A O 1
ATOM 3818 N N . ILE A 1 469 ? -42.241 0.856 -19.367 1.00 35.05 483 ILE A N 1
ATOM 3819 C CA . ILE A 1 469 ? -43.203 -0.231 -19.205 1.00 33.93 483 ILE A CA 1
ATOM 3820 C C . ILE A 1 469 ? -43.440 -0.541 -17.731 1.00 38.48 483 ILE A C 1
ATOM 3821 O O . ILE A 1 469 ? -44.582 -0.760 -17.308 1.00 41.12 483 ILE A O 1
ATOM 3826 N N . CYS A 1 470 ? -42.375 -0.575 -16.928 1.00 36.57 484 CYS A N 1
ATOM 3827 C CA . CYS A 1 470 ? -42.496 -0.980 -15.533 1.00 36.23 484 CYS A CA 1
ATOM 3828 C C . CYS A 1 470 ? -43.002 0.133 -14.627 1.00 41.00 484 CYS A C 1
ATOM 3829 O O . CYS A 1 470 ? -43.449 -0.154 -13.510 1.00 41.09 484 CYS A O 1
ATOM 3832 N N . ALA A 1 471 ? -42.942 1.386 -15.069 1.00 38.72 485 ALA A N 1
ATOM 3833 C CA . ALA A 1 471 ? -43.395 2.489 -14.234 1.00 35.67 485 ALA A CA 1
ATOM 3834 C C . ALA A 1 471 ? -44.916 2.502 -14.150 1.00 35.90 485 ALA A C 1
ATOM 3835 O O . ALA A 1 471 ? -45.607 2.464 -15.172 1.00 37.01 485 ALA A O 1
ATOM 3837 N N . GLN A 1 472 ? -45.438 2.553 -12.926 1.00 40.47 486 GLN A N 1
ATOM 3838 C CA . GLN A 1 472 ? -46.873 2.648 -12.690 1.00 41.56 486 GLN A CA 1
ATOM 3839 C C . GLN A 1 472 ? -47.129 3.752 -11.677 1.00 36.72 486 GLN A C 1
ATOM 3840 O O . GLN A 1 472 ? -46.650 3.679 -10.541 1.00 40.67 486 GLN A O 1
ATOM 3846 N N . THR A 1 473 ? -47.872 4.774 -12.091 1.00 36.16 487 THR A N 1
ATOM 3847 C CA . THR A 1 473 ? -48.168 5.923 -11.250 1.00 39.92 487 THR A CA 1
ATOM 3848 C C . THR A 1 473 ? -49.655 6.234 -11.328 1.00 42.61 487 THR A C 1
ATOM 3849 O O . THR A 1 473 ? -50.386 5.690 -12.159 1.00 44.69 487 THR A O 1
ATOM 3853 N N . ASP A 1 474 ? -50.105 7.121 -10.441 1.00 39.96 488 ASP A N 1
ATOM 3854 C CA . ASP A 1 474 ? -51.496 7.555 -10.483 1.00 44.91 488 ASP A CA 1
ATOM 3855 C C . ASP A 1 474 ? -51.733 8.564 -11.599 1.00 43.30 488 ASP A C 1
ATOM 3856 O O . ASP A 1 474 ? -52.779 8.529 -12.258 1.00 45.27 488 ASP A O 1
ATOM 3861 N N . PHE A 1 475 ? -50.776 9.459 -11.830 1.00 39.66 489 PHE A N 1
ATOM 3862 C CA . PHE A 1 475 ? -50.936 10.569 -12.759 1.00 36.84 489 PHE A CA 1
ATOM 3863 C C . PHE A 1 475 ? -50.013 10.403 -13.958 1.00 36.58 489 PHE A C 1
ATOM 3864 O O . PHE A 1 475 ? -48.876 9.939 -13.822 1.00 37.57 489 PHE A O 1
ATOM 3872 N N . ALA A 1 476 ? -50.507 10.805 -15.133 1.00 34.19 490 ALA A N 1
ATOM 3873 C CA . ALA A 1 476 ? -49.720 10.672 -16.355 1.00 35.86 490 ALA A CA 1
ATOM 3874 C C . ALA A 1 476 ? -48.470 11.543 -16.326 1.00 35.64 490 ALA A C 1
ATOM 3875 O O . ALA A 1 476 ? -47.438 11.159 -16.888 1.00 32.06 490 ALA A O 1
ATOM 3877 N N . ARG A 1 477 ? -48.533 12.710 -15.682 1.00 38.51 491 ARG A N 1
ATOM 3878 C CA . ARG A 1 477 ? -47.376 13.597 -15.671 1.00 38.36 491 ARG A CA 1
ATOM 3879 C C . ARG A 1 477 ? -46.217 13.044 -14.851 1.00 39.23 491 ARG A C 1
ATOM 3880 O O . ARG A 1 477 ? -45.099 13.554 -14.973 1.00 39.34 491 ARG A O 1
ATOM 3888 N N . PHE A 1 478 ? -46.448 12.017 -14.035 1.00 39.53 492 PHE A N 1
ATOM 3889 C CA . PHE A 1 478 ? -45.383 11.337 -13.311 1.00 36.07 492 PHE A CA 1
ATOM 3890 C C . PHE A 1 478 ? -45.088 9.951 -13.863 1.00 37.80 492 PHE A C 1
ATOM 3891 O O . PHE A 1 478 ? -44.249 9.241 -13.299 1.00 38.54 492 PHE A O 1
ATOM 3899 N N . SER A 1 479 ? -45.746 9.549 -14.946 1.00 40.63 493 SER A N 1
ATOM 3900 C CA . SER A 1 479 ? -45.625 8.191 -15.451 1.00 46.83 493 SER A CA 1
ATOM 3901 C C . SER A 1 479 ? -44.321 8.005 -16.220 1.00 46.17 493 SER A C 1
ATOM 3902 O O . SER A 1 479 ? -43.613 8.960 -16.551 1.00 44.83 493 SER A O 1
ATOM 3905 N N . GLY A 1 480 ? -44.013 6.739 -16.499 1.00 48.36 494 GLY A N 1
ATOM 3906 C CA . GLY A 1 480 ? -42.895 6.366 -17.340 1.00 47.32 494 GLY A CA 1
ATOM 3907 C C . GLY A 1 480 ? -41.567 6.979 -16.953 1.00 44.49 494 GLY A C 1
ATOM 3908 O O . GLY A 1 480 ? -41.096 6.818 -15.823 1.00 43.84 494 GLY A O 1
ATOM 3909 N N . THR A 1 481 ? -40.959 7.698 -17.895 1.00 43.64 495 THR A N 1
ATOM 3910 C CA . THR A 1 481 ? -39.629 8.261 -17.727 1.00 42.53 495 THR A CA 1
ATOM 3911 C C . THR A 1 481 ? -39.662 9.739 -17.349 1.00 45.62 495 THR A C 1
ATOM 3912 O O . THR A 1 481 ? -38.665 10.443 -17.546 1.00 43.51 495 THR A O 1
ATOM 3916 N N . ASN A 1 482 ? -40.779 10.220 -16.797 1.00 46.38 496 ASN A N 1
ATOM 3917 C CA . ASN A 1 482 ? -40.910 11.622 -16.397 1.00 40.73 496 ASN A CA 1
ATOM 3918 C C . ASN A 1 482 ? -40.165 11.886 -15.084 1.00 37.69 496 ASN A C 1
ATOM 3919 O O . ASN A 1 482 ? -40.718 12.369 -14.097 1.00 37.62 496 ASN A O 1
ATOM 3924 N N . VAL A 1 483 ? -38.877 11.554 -15.093 1.00 36.48 497 VAL A N 1
ATOM 3925 C CA . VAL A 1 483 ? -37.998 11.819 -13.960 1.00 38.99 497 VAL A CA 1
ATOM 3926 C C . VAL A 1 483 ? -37.105 12.998 -14.319 1.00 35.48 497 VAL A C 1
ATOM 3927 O O . VAL A 1 483 ? -37.228 13.564 -15.411 1.00 34.65 497 VAL A O 1
ATOM 3931 N N . GLU A 1 484 ? -36.211 13.381 -13.406 1.00 35.26 498 GLU A N 1
ATOM 3932 C CA . GLU A 1 484 ? -35.257 14.445 -13.697 1.00 35.39 498 GLU A CA 1
ATOM 3933 C C . GLU A 1 484 ? -34.428 14.082 -14.923 1.00 36.07 498 GLU A C 1
ATOM 3934 O O . GLU A 1 484 ? -34.093 12.915 -15.141 1.00 37.60 498 GLU A O 1
ATOM 3940 N N . THR A 1 485 ? -34.101 15.095 -15.730 1.00 38.01 499 THR A N 1
ATOM 3941 C CA . THR A 1 485 ? -33.360 14.842 -16.964 1.00 37.80 499 THR A CA 1
ATOM 3942 C C . THR A 1 485 ? -32.004 14.209 -16.677 1.00 36.49 499 THR A C 1
ATOM 3943 O O . THR A 1 485 ? -31.595 13.265 -17.364 1.00 38.14 499 THR A O 1
ATOM 3947 N N . ASP A 1 486 ? -31.299 14.700 -15.658 1.00 33.89 500 ASP A N 1
ATOM 3948 C CA . ASP A 1 486 ? -30.012 14.118 -15.301 1.00 34.33 500 ASP A CA 1
ATOM 3949 C C . ASP A 1 486 ? -30.153 12.808 -14.532 1.00 36.91 500 ASP A C 1
ATOM 3950 O O . ASP A 1 486 ? -29.157 12.295 -14.011 1.00 40.15 500 ASP A O 1
ATOM 3955 N N . PHE A 1 487 ? -31.370 12.268 -14.447 1.00 34.72 501 PHE A N 1
ATOM 3956 C CA . PHE A 1 487 ? -31.614 10.958 -13.866 1.00 37.93 501 PHE A CA 1
ATOM 3957 C C . PHE A 1 487 ? -32.175 9.951 -14.859 1.00 35.04 501 PHE A C 1
ATOM 3958 O O . PHE A 1 487 ? -32.037 8.745 -14.629 1.00 34.89 501 PHE A O 1
ATOM 3966 N N . VAL A 1 488 ? -32.774 10.405 -15.965 1.00 33.83 502 VAL A N 1
ATOM 3967 C CA . VAL A 1 488 ? -33.454 9.499 -16.884 1.00 37.01 502 VAL A CA 1
ATOM 3968 C C . VAL A 1 488 ? -32.484 8.573 -17.609 1.00 36.60 502 VAL A C 1
ATOM 3969 O O . VAL A 1 488 ? -32.901 7.535 -18.140 1.00 32.14 502 VAL A O 1
ATOM 3973 N N . GLU A 1 489 ? -31.197 8.905 -17.642 1.00 37.59 503 GLU A N 1
ATOM 3974 C CA . GLU A 1 489 ? -30.210 8.055 -18.290 1.00 40.57 503 GLU A CA 1
ATOM 3975 C C . GLU A 1 489 ? -29.657 6.978 -17.368 1.00 42.68 503 GLU A C 1
ATOM 3976 O O . GLU A 1 489 ? -28.757 6.236 -17.773 1.00 45.99 503 GLU A O 1
ATOM 3982 N N . VAL A 1 490 ? -30.173 6.872 -16.148 1.00 38.56 504 VAL A N 1
ATOM 3983 C CA . VAL A 1 490 ? -29.741 5.838 -15.212 1.00 37.31 504 VAL A CA 1
ATOM 3984 C C . VAL A 1 490 ? -30.202 4.461 -15.690 1.00 35.44 504 VAL A C 1
ATOM 3985 O O . VAL A 1 490 ? -29.363 3.557 -15.806 1.00 36.37 504 VAL A O 1
ATOM 3989 N N . PRO A 1 491 ? -31.490 4.233 -15.989 1.00 34.47 505 PRO A N 1
ATOM 3990 C CA . PRO A 1 491 ? -31.889 2.876 -16.410 1.00 33.15 505 PRO A CA 1
ATOM 3991 C C . PRO A 1 491 ? -31.313 2.461 -17.749 1.00 37.31 505 PRO A C 1
ATOM 3992 O O . PRO A 1 491 ? -31.061 1.268 -17.958 1.00 38.73 505 PRO A O 1
ATOM 3996 N N . SER A 1 492 ? -31.108 3.403 -18.670 1.00 36.10 506 SER A N 1
ATOM 3997 C CA . SER A 1 492 ? -30.543 3.052 -19.966 1.00 37.89 506 SER A CA 1
ATOM 3998 C C . SER A 1 492 ? -29.090 2.612 -19.828 1.00 40.16 506 SER A C 1
ATOM 3999 O O . SER A 1 492 ? -28.711 1.528 -20.287 1.00 40.58 506 SER A O 1
ATOM 4002 N N . GLN A 1 493 ? -28.264 3.436 -19.180 1.00 37.59 507 GLN A N 1
ATOM 4003 C CA . GLN A 1 493 ? -26.856 3.098 -19.010 1.00 39.30 507 GLN A CA 1
ATOM 4004 C C . GLN A 1 493 ? -26.656 1.915 -18.074 1.00 40.64 507 GLN A C 1
ATOM 4005 O O . GLN A 1 493 ? -25.642 1.217 -18.185 1.00 39.54 507 GLN A O 1
ATOM 4011 N N . MET A 1 494 ? -27.602 1.667 -17.169 1.00 37.21 508 MET A N 1
ATOM 4012 C CA . MET A 1 494 ? -27.504 0.505 -16.291 1.00 39.44 508 MET A CA 1
ATOM 4013 C C . MET A 1 494 ? -27.503 -0.792 -17.089 1.00 35.74 508 MET A C 1
ATOM 4014 O O . MET A 1 494 ? -26.691 -1.688 -16.836 1.00 37.92 508 MET A O 1
ATOM 4019 N N . LEU A 1 495 ? -28.410 -0.910 -18.063 1.00 33.93 509 LEU A N 1
ATOM 4020 C CA . LEU A 1 495 ? -28.517 -2.154 -18.820 1.00 39.80 509 LEU A CA 1
ATOM 4021 C C . LEU A 1 495 ? -27.292 -2.397 -19.690 1.00 39.65 509 LEU A C 1
ATOM 4022 O O . LEU A 1 495 ? -26.948 -3.555 -19.954 1.00 40.95 509 LEU A O 1
ATOM 4027 N N . GLU A 1 496 ? -26.622 -1.327 -20.133 1.00 36.88 510 GLU A N 1
ATOM 4028 C CA . GLU A 1 496 ? -25.422 -1.481 -20.950 1.00 38.97 510 GLU A CA 1
ATOM 4029 C C . GLU A 1 496 ? -24.386 -2.365 -20.277 1.00 36.15 510 GLU A C 1
ATOM 4030 O O . GLU A 1 496 ? -23.623 -3.054 -20.960 1.00 38.56 510 GLU A O 1
ATOM 4036 N N . ASN A 1 497 ? -24.344 -2.366 -18.942 1.00 35.32 511 ASN A N 1
ATOM 4037 C CA . ASN A 1 497 ? -23.351 -3.165 -18.233 1.00 38.29 511 ASN A CA 1
ATOM 4038 C C . ASN A 1 497 ? -23.459 -4.653 -18.551 1.00 38.57 511 ASN A C 1
ATOM 4039 O O . ASN A 1 497 ? -22.479 -5.384 -18.371 1.00 36.71 511 ASN A O 1
ATOM 4044 N N . TRP A 1 498 ? -24.613 -5.117 -19.037 1.00 35.64 512 TRP A N 1
ATOM 4045 C CA . TRP A 1 498 ? -24.787 -6.529 -19.361 1.00 37.70 512 TRP A CA 1
ATOM 4046 C C . TRP A 1 498 ? -24.166 -6.924 -20.696 1.00 38.75 512 TRP A C 1
ATOM 4047 O O . TRP A 1 498 ? -24.132 -8.119 -21.006 1.00 41.01 512 TRP A O 1
ATOM 4058 N N . VAL A 1 499 ? -23.681 -5.968 -21.492 1.00 35.81 513 VAL A N 1
ATOM 4059 C CA . VAL A 1 499 ? -22.922 -6.288 -22.696 1.00 36.67 513 VAL A CA 1
ATOM 4060 C C . VAL A 1 499 ? -21.421 -6.272 -22.433 1.00 37.55 513 VAL A C 1
ATOM 4061 O O . VAL A 1 499 ? -20.627 -6.417 -23.368 1.00 38.25 513 VAL A O 1
ATOM 4065 N N . TRP A 1 500 ? -21.014 -6.092 -21.173 1.00 35.28 514 TRP A N 1
ATOM 4066 C CA . TRP A 1 500 ? -19.609 -6.123 -20.781 1.00 38.72 514 TRP A CA 1
ATOM 4067 C C . TRP A 1 500 ? -19.330 -7.226 -19.768 1.00 40.81 514 TRP A C 1
ATOM 4068 O O . TRP A 1 500 ? -18.374 -7.126 -18.995 1.00 46.14 514 TRP A O 1
ATOM 4079 N N . ASP A 1 501 ? -20.156 -8.269 -19.749 1.00 40.20 515 ASP A N 1
ATOM 4080 C CA . ASP A 1 501 ? -19.984 -9.412 -18.864 1.00 42.80 515 ASP A CA 1
ATOM 4081 C C . ASP A 1 501 ? -19.782 -10.657 -19.715 1.00 41.97 515 ASP A C 1
ATOM 4082 O O . ASP A 1 501 ? -20.527 -10.878 -20.675 1.00 39.70 515 ASP A O 1
ATOM 4087 N N . VAL A 1 502 ? -18.782 -11.466 -19.358 1.00 39.97 516 VAL A N 1
ATOM 4088 C CA . VAL A 1 502 ? -18.426 -12.625 -20.177 1.00 43.14 516 VAL A CA 1
ATOM 4089 C C . VAL A 1 502 ? -19.604 -13.587 -20.293 1.00 41.05 516 VAL A C 1
ATOM 4090 O O . VAL A 1 502 ? -19.992 -13.992 -21.396 1.00 39.69 516 VAL A O 1
ATOM 4094 N N . ASP A 1 503 ? -20.185 -13.978 -19.156 1.00 40.41 517 ASP A N 1
ATOM 4095 C CA . ASP A 1 503 ? -21.266 -14.959 -19.188 1.00 43.89 517 ASP A CA 1
ATOM 4096 C C . ASP A 1 503 ? -22.491 -14.410 -19.907 1.00 45.00 517 ASP A C 1
ATOM 4097 O O . ASP A 1 503 ? -23.146 -15.132 -20.669 1.00 45.10 517 ASP A O 1
ATOM 4102 N N . SER A 1 504 ? -22.813 -13.134 -19.685 1.00 40.68 518 SER A N 1
ATOM 4103 C CA . SER A 1 504 ? -23.926 -12.522 -20.401 1.00 39.19 518 SER A CA 1
ATOM 4104 C C . SER A 1 504 ? -23.658 -12.474 -21.900 1.00 37.16 518 SER A C 1
ATOM 4105 O O . SER A 1 504 ? -24.545 -12.777 -22.707 1.00 39.12 518 SER A O 1
ATOM 4108 N N . LEU A 1 505 ? -22.434 -12.105 -22.292 1.00 37.23 519 LEU A N 1
ATOM 4109 C CA . LEU A 1 505 ? -22.099 -12.039 -23.712 1.00 41.03 519 LEU A CA 1
ATOM 4110 C C . LEU A 1 505 ? -22.198 -13.409 -24.370 1.00 45.85 519 LEU A C 1
ATOM 4111 O O . LEU A 1 505 ? -22.607 -13.520 -25.531 1.00 43.45 519 LEU A O 1
ATOM 4116 N N A ARG A 1 506 ? -21.823 -14.464 -23.641 0.51 48.73 520 ARG A N 1
ATOM 4117 N N B ARG A 1 506 ? -21.828 -14.468 -23.645 0.49 48.73 520 ARG A N 1
ATOM 4118 C CA A ARG A 1 506 ? -21.925 -15.814 -24.184 0.51 50.04 520 ARG A CA 1
ATOM 4119 C CA B ARG A 1 506 ? -21.918 -15.807 -24.214 0.49 50.03 520 ARG A CA 1
ATOM 4120 C C A ARG A 1 506 ? -23.370 -16.181 -24.489 0.51 51.24 520 ARG A C 1
ATOM 4121 C C B ARG A 1 506 ? -23.363 -16.237 -24.437 0.49 51.27 520 ARG A C 1
ATOM 4122 O O A ARG A 1 506 ? -23.634 -16.957 -25.414 0.51 51.71 520 ARG A O 1
ATOM 4123 O O B ARG A 1 506 ? -23.613 -17.118 -25.266 0.49 52.17 520 ARG A O 1
ATOM 4138 N N . ARG A 1 507 ? -24.318 -15.629 -23.730 1.00 51.13 521 ARG A N 1
ATOM 4139 C CA . ARG A 1 507 ? -25.730 -15.902 -23.957 1.00 53.45 521 ARG A CA 1
ATOM 4140 C C . ARG A 1 507 ? -26.320 -15.057 -25.077 1.00 55.74 521 ARG A C 1
ATOM 4141 O O . ARG A 1 507 ? -27.366 -15.421 -25.625 1.00 61.96 521 ARG A O 1
ATOM 4149 N N . LEU A 1 508 ? -25.679 -13.945 -25.426 1.00 48.93 522 LEU A N 1
ATOM 4150 C CA . LEU A 1 508 ? -26.177 -13.038 -26.449 1.00 48.53 522 LEU A CA 1
ATOM 4151 C C . LEU A 1 508 ? -25.579 -13.302 -27.822 1.00 46.17 522 LEU A C 1
ATOM 4152 O O . LEU A 1 508 ? -25.968 -12.638 -28.787 1.00 46.26 522 LEU A O 1
ATOM 4157 N N . SER A 1 509 ? -24.643 -14.239 -27.936 1.00 41.15 523 SER A N 1
ATOM 4158 C CA . SER A 1 509 ? -23.876 -14.409 -29.158 1.00 39.47 523 SER A CA 1
ATOM 4159 C C . SER A 1 509 ? -24.009 -15.828 -29.690 1.00 42.80 523 SER A C 1
ATOM 4160 O O . SER A 1 509 ? -24.192 -16.787 -28.933 1.00 43.10 523 SER A O 1
ATOM 4163 N N . LYS A 1 510 ? -23.900 -15.940 -31.011 1.00 41.16 524 LYS A N 1
ATOM 4164 C CA . LYS A 1 510 ? -24.036 -17.196 -31.732 1.00 41.74 524 LYS A CA 1
ATOM 4165 C C . LYS A 1 510 ? -23.685 -16.938 -33.188 1.00 38.70 524 LYS A C 1
ATOM 4166 O O . LYS A 1 510 ? -24.347 -16.128 -33.847 1.00 37.44 524 LYS A O 1
ATOM 4172 N N . HIS A 1 511 ? -22.645 -17.595 -33.696 1.00 36.13 525 HIS A N 1
ATOM 4173 C CA . HIS A 1 511 ? -22.173 -17.292 -35.041 1.00 39.10 525 HIS A CA 1
ATOM 4174 C C . HIS A 1 511 ? -23.280 -17.527 -36.060 1.00 38.64 525 HIS A C 1
ATOM 4175 O O . HIS A 1 511 ? -23.945 -18.566 -36.042 1.00 38.86 525 HIS A O 1
ATOM 4182 N N . TYR A 1 512 ? -23.479 -16.549 -36.949 1.00 37.06 526 TYR A N 1
ATOM 4183 C CA . TYR A 1 512 ? -24.601 -16.602 -37.880 1.00 34.82 526 TYR A CA 1
ATOM 4184 C C . TYR A 1 512 ? -24.511 -17.780 -38.840 1.00 37.19 526 TYR A C 1
ATOM 4185 O O . TYR A 1 512 ? -25.537 -18.192 -39.391 1.00 40.80 526 TYR A O 1
ATOM 4194 N N . LYS A 1 513 ? -23.313 -18.319 -39.069 1.00 37.57 527 LYS A N 1
ATOM 4195 C CA . LYS A 1 513 ? -23.112 -19.379 -40.052 1.00 40.07 527 LYS A CA 1
ATOM 4196 C C . LYS A 1 513 ? -23.152 -20.764 -39.414 1.00 45.66 527 LYS A C 1
ATOM 4197 O O . LYS A 1 513 ? -23.986 -21.595 -39.784 1.00 46.71 527 LYS A O 1
ATOM 4203 N N . ASP A 1 514 ? -22.263 -21.031 -38.455 1.00 49.91 528 ASP A N 1
ATOM 4204 C CA . ASP A 1 514 ? -22.164 -22.350 -37.841 1.00 53.76 528 ASP A CA 1
ATOM 4205 C C . ASP A 1 514 ? -22.675 -22.383 -36.405 1.00 52.29 528 ASP A C 1
ATOM 4206 O O . ASP A 1 514 ? -22.500 -23.397 -35.721 1.00 53.81 528 ASP A O 1
ATOM 4211 N N . GLY A 1 515 ? -23.290 -21.302 -35.930 1.00 48.08 529 GLY A N 1
ATOM 4212 C CA . GLY A 1 515 ? -23.850 -21.281 -34.593 1.00 49.80 529 GLY A CA 1
ATOM 4213 C C . GLY A 1 515 ? -22.859 -21.445 -33.464 1.00 53.88 529 GLY A C 1
ATOM 4214 O O . GLY A 1 515 ? -23.279 -21.622 -32.316 1.00 53.00 529 GLY A O 1
ATOM 4215 N N . SER A 1 516 ? -21.552 -21.392 -33.749 1.00 51.72 530 SER A N 1
ATOM 4216 C CA . SER A 1 516 ? -20.542 -21.580 -32.720 1.00 51.40 530 SER A CA 1
ATOM 4217 C C . SER A 1 516 ? -20.439 -20.339 -31.833 1.00 53.99 530 SER A C 1
ATOM 4218 O O . SER A 1 516 ? -20.759 -19.228 -32.266 1.00 51.17 530 SER A O 1
ATOM 4221 N N . PRO A 1 517 ? -20.002 -20.504 -30.587 1.00 55.36 531 PRO A N 1
ATOM 4222 C CA . PRO A 1 517 ? -19.877 -19.356 -29.687 1.00 52.92 531 PRO A CA 1
ATOM 4223 C C . PRO A 1 517 ? -18.568 -18.605 -29.890 1.00 46.63 531 PRO A C 1
ATOM 4224 O O . PRO A 1 517 ? -17.611 -19.107 -30.482 1.00 46.70 531 PRO A O 1
ATOM 4228 N N . ILE A 1 518 ? -18.545 -17.372 -29.374 1.00 42.24 532 ILE A N 1
ATOM 4229 C CA . ILE A 1 518 ? -17.307 -16.604 -29.353 1.00 45.88 532 ILE A CA 1
ATOM 4230 C C . ILE A 1 518 ? -16.280 -17.338 -28.506 1.00 46.30 532 ILE A C 1
ATOM 4231 O O . ILE A 1 518 ? -16.591 -17.853 -27.424 1.00 47.09 532 ILE A O 1
ATOM 4236 N N . ALA A 1 519 ? -15.046 -17.398 -29.004 1.00 45.30 533 ALA A N 1
ATOM 4237 C CA . ALA A 1 519 ? -13.973 -18.048 -28.265 1.00 43.44 533 ALA A CA 1
ATOM 4238 C C . ALA A 1 519 ? -13.775 -17.378 -26.910 1.00 41.89 533 ALA A C 1
ATOM 4239 O O . ALA A 1 519 ? -14.003 -16.176 -26.747 1.00 41.89 533 ALA A O 1
ATOM 4241 N N . ASP A 1 520 ? -13.354 -18.177 -25.926 1.00 43.65 534 ASP A N 1
ATOM 4242 C CA . ASP A 1 520 ? -13.174 -17.653 -24.575 1.00 46.55 534 ASP A CA 1
ATOM 4243 C C . ASP A 1 520 ? -12.162 -16.515 -24.551 1.00 42.23 534 ASP A C 1
ATOM 4244 O O . ASP A 1 520 ? -12.400 -15.479 -23.918 1.00 40.12 534 ASP A O 1
ATOM 4249 N N . ASP A 1 521 ? -11.033 -16.685 -25.243 1.00 45.32 535 ASP A N 1
ATOM 4250 C CA . ASP A 1 521 ? -10.007 -15.647 -25.252 1.00 51.80 535 ASP A CA 1
ATOM 4251 C C . ASP A 1 521 ? -10.534 -14.347 -25.846 1.00 47.41 535 ASP A C 1
ATOM 4252 O O . ASP A 1 521 ? -10.234 -13.259 -25.342 1.00 46.38 535 ASP A O 1
ATOM 4257 N N . LEU A 1 522 ? -11.325 -14.437 -26.917 1.00 46.71 536 LEU A N 1
ATOM 4258 C CA . LEU A 1 522 ? -11.871 -13.228 -27.525 1.00 43.55 536 LEU A CA 1
ATOM 4259 C C . LEU A 1 522 ? -12.902 -12.571 -26.613 1.00 40.75 536 LEU A C 1
ATOM 4260 O O . LEU A 1 522 ? -12.974 -11.338 -26.537 1.00 39.79 536 LEU A O 1
ATOM 4265 N N . LEU A 1 523 ? -13.704 -13.378 -25.912 1.00 39.41 537 LEU A N 1
ATOM 4266 C CA . LEU A 1 523 ? -14.652 -12.825 -24.949 1.00 40.08 537 LEU A CA 1
ATOM 4267 C C . LEU A 1 523 ? -13.937 -12.048 -23.853 1.00 40.31 537 LEU A C 1
ATOM 4268 O O . LEU A 1 523 ? -14.374 -10.957 -23.467 1.00 41.76 537 LEU A O 1
ATOM 4273 N N . GLU A 1 524 ? -12.840 -12.599 -23.328 1.00 42.75 538 GLU A N 1
ATOM 4274 C CA . GLU A 1 524 ? -12.091 -11.894 -22.295 1.00 43.18 538 GLU A CA 1
ATOM 4275 C C . GLU A 1 524 ? -11.522 -10.585 -22.825 1.00 36.60 538 GLU A C 1
ATOM 4276 O O . GLU A 1 524 ? -11.522 -9.570 -22.120 1.00 38.13 538 GLU A O 1
ATOM 4282 N N . LYS A 1 525 ? -11.045 -10.587 -24.072 1.00 35.03 539 LYS A N 1
ATOM 4283 C CA . LYS A 1 525 ? -10.499 -9.367 -24.655 1.00 40.23 539 LYS A CA 1
ATOM 4284 C C . LYS A 1 525 ? -11.588 -8.329 -24.887 1.00 39.49 539 LYS A C 1
ATOM 4285 O O . LYS A 1 525 ? -11.358 -7.127 -24.702 1.00 37.22 539 LYS A O 1
ATOM 4291 N N . LEU A 1 526 ? -12.779 -8.770 -25.299 1.00 38.92 540 LEU A N 1
ATOM 4292 C CA . LEU A 1 526 ? -13.869 -7.828 -25.530 1.00 36.18 540 LEU A CA 1
ATOM 4293 C C . LEU A 1 526 ? -14.257 -7.116 -24.241 1.00 35.29 540 LEU A C 1
ATOM 4294 O O . LEU A 1 526 ? -14.446 -5.894 -24.229 1.00 36.87 540 LEU A O 1
ATOM 4299 N N . VAL A 1 527 ? -14.367 -7.863 -23.142 1.00 32.93 541 VAL A N 1
ATOM 4300 C CA . VAL A 1 527 ? -14.722 -7.253 -21.865 1.00 35.24 541 VAL A CA 1
ATOM 4301 C C . VAL A 1 527 ? -13.611 -6.327 -21.387 1.00 37.20 541 VAL A C 1
ATOM 4302 O O . VAL A 1 527 ? -13.873 -5.209 -20.927 1.00 37.85 541 VAL A O 1
ATOM 4306 N N . ALA A 1 528 ? -12.355 -6.766 -21.499 1.00 39.96 542 ALA A N 1
ATOM 4307 C CA . ALA A 1 528 ? -11.236 -5.941 -21.057 1.00 39.98 542 ALA A CA 1
ATOM 4308 C C . ALA A 1 528 ? -11.051 -4.694 -21.914 1.00 39.53 542 ALA A C 1
ATOM 4309 O O . ALA A 1 528 ? -10.381 -3.752 -21.476 1.00 39.70 542 ALA A O 1
ATOM 4311 N N . SER A 1 529 ? -11.634 -4.658 -23.111 1.00 39.39 543 SER A N 1
ATOM 4312 C CA . SER A 1 529 ? -11.504 -3.507 -23.996 1.00 41.10 543 SER A CA 1
ATOM 4313 C C . SER A 1 529 ? -12.497 -2.397 -23.681 1.00 40.91 543 SER A C 1
ATOM 4314 O O . SER A 1 529 ? -12.560 -1.422 -24.435 1.00 44.05 543 SER A O 1
ATOM 4317 N N . ARG A 1 530 ? -13.268 -2.517 -22.596 1.00 38.64 544 ARG A N 1
ATOM 4318 C CA . ARG A 1 530 ? -14.300 -1.526 -22.313 1.00 40.75 544 ARG A CA 1
ATOM 4319 C C . ARG A 1 530 ? -13.721 -0.126 -22.168 1.00 41.54 544 ARG A C 1
ATOM 4320 O O . ARG A 1 530 ? -14.386 0.859 -22.509 1.00 44.63 544 ARG A O 1
ATOM 4328 N N . LEU A 1 531 ? -12.489 -0.012 -21.681 1.00 40.28 545 LEU A N 1
ATOM 4329 C CA . LEU A 1 531 ? -11.887 1.283 -21.409 1.00 46.69 545 LEU A CA 1
ATOM 4330 C C . LEU A 1 531 ? -11.000 1.784 -22.541 1.00 47.47 545 LEU A C 1
ATOM 4331 O O . LEU A 1 531 ? -10.337 2.811 -22.379 1.00 48.79 545 LEU A O 1
ATOM 4336 N N . VAL A 1 532 ? -10.969 1.095 -23.683 1.00 44.42 546 VAL A N 1
ATOM 4337 C CA . VAL A 1 532 ? -10.155 1.579 -24.791 1.00 43.74 546 VAL A CA 1
ATOM 4338 C C . VAL A 1 532 ? -10.721 2.905 -25.282 1.00 39.61 546 VAL A C 1
ATOM 4339 O O . VAL A 1 532 ? -11.944 3.084 -25.382 1.00 40.77 546 VAL A O 1
ATOM 4343 N N . ASN A 1 533 ? -9.830 3.859 -25.543 1.00 35.28 547 ASN A N 1
ATOM 4344 C CA . ASN A 1 533 ? -10.177 5.201 -26.000 1.00 36.60 547 ASN A CA 1
ATOM 4345 C C . ASN A 1 533 ? -11.015 5.978 -24.988 1.00 38.48 547 ASN A C 1
ATOM 4346 O O . ASN A 1 533 ? -11.591 7.014 -25.340 1.00 39.27 547 ASN A O 1
ATOM 4351 N N . THR A 1 534 ? -11.098 5.516 -23.734 1.00 36.84 548 THR A N 1
ATOM 4352 C CA . THR A 1 534 ? -11.999 6.159 -22.780 1.00 35.74 548 THR A CA 1
ATOM 4353 C C . THR A 1 534 ? -11.582 7.593 -22.486 1.00 36.46 548 THR A C 1
ATOM 4354 O O . THR A 1 534 ? -12.437 8.434 -22.190 1.00 35.83 548 THR A O 1
ATOM 4358 N N . GLY A 1 535 ? -10.288 7.894 -22.573 1.00 35.36 549 GLY A N 1
ATOM 4359 C CA . GLY A 1 535 ? -9.804 9.234 -22.308 1.00 35.29 549 GLY A CA 1
ATOM 4360 C C . GLY A 1 535 ? -10.384 10.258 -23.259 1.00 38.00 549 GLY A C 1
ATOM 4361 O O . GLY A 1 535 ? -11.002 11.236 -22.828 1.00 37.16 549 GLY A O 1
ATOM 4362 N N . LEU A 1 536 ? -10.208 10.036 -24.562 1.00 34.20 550 LEU A N 1
ATOM 4363 C CA . LEU A 1 536 ? -10.700 10.995 -25.542 1.00 35.21 550 LEU A CA 1
ATOM 4364 C C . LEU A 1 536 ? -12.203 10.870 -25.762 1.00 36.97 550 LEU A C 1
ATOM 4365 O O . LEU A 1 536 ? -12.870 11.880 -26.013 1.00 35.29 550 LEU A O 1
ATOM 4370 N N . LEU A 1 537 ? -12.755 9.656 -25.668 1.00 36.61 551 LEU A N 1
ATOM 4371 C CA . LEU A 1 537 ? -14.202 9.497 -25.788 1.00 36.29 551 LEU A CA 1
ATOM 4372 C C . LEU A 1 537 ? -14.935 10.245 -24.682 1.00 35.76 551 LEU A C 1
ATOM 4373 O O . LEU A 1 537 ? -15.952 10.901 -24.935 1.00 36.08 551 LEU A O 1
ATOM 4378 N N . THR A 1 538 ? -14.438 10.161 -23.445 1.00 33.99 552 THR A N 1
ATOM 4379 C CA . THR A 1 538 ? -15.106 10.856 -22.348 1.00 33.80 552 THR A CA 1
ATOM 4380 C C . THR A 1 538 ? -14.846 12.355 -22.404 1.00 33.40 552 THR A C 1
ATOM 4381 O O . THR A 1 538 ? -15.750 13.156 -22.135 1.00 36.50 552 THR A O 1
ATOM 4385 N N . LEU A 1 539 ? -13.616 12.754 -22.741 1.00 34.79 553 LEU A N 1
ATOM 4386 C CA . LEU A 1 539 ? -13.321 14.177 -22.877 1.00 37.07 553 LEU A CA 1
ATOM 4387 C C . LEU A 1 539 ? -14.181 14.823 -23.954 1.00 36.62 553 LEU A C 1
ATOM 4388 O O . LEU A 1 539 ? -14.547 15.998 -23.833 1.00 38.93 553 LEU A O 1
ATOM 4393 N N . ARG A 1 540 ? -14.520 14.077 -25.009 1.00 37.43 554 ARG A N 1
ATOM 4394 C CA . ARG A 1 540 ? -15.411 14.616 -26.029 1.00 36.58 554 ARG A CA 1
ATOM 4395 C C . ARG A 1 540 ? -16.798 14.879 -25.457 1.00 33.92 554 ARG A C 1
ATOM 4396 O O . ARG A 1 540 ? -17.430 15.891 -25.782 1.00 34.49 554 ARG A O 1
ATOM 4404 N N . GLN A 1 541 ? -17.286 13.979 -24.599 1.00 34.00 555 GLN A N 1
ATOM 4405 C CA . GLN A 1 541 ? -18.574 14.201 -23.952 1.00 32.48 555 GLN A CA 1
ATOM 4406 C C . GLN A 1 541 ? -18.513 15.366 -22.974 1.00 35.15 555 GLN A C 1
ATOM 4407 O O . GLN A 1 541 ? -19.513 16.068 -22.786 1.00 36.63 555 GLN A O 1
ATOM 4413 N N . ILE A 1 542 ? -17.359 15.586 -22.341 1.00 34.85 556 ILE A N 1
ATOM 4414 C CA . ILE A 1 542 ? -17.206 16.761 -21.491 1.00 35.05 556 ILE A CA 1
ATOM 4415 C C . ILE A 1 542 ? -17.245 18.031 -22.332 1.00 32.63 556 ILE A C 1
ATOM 4416 O O . ILE A 1 542 ? -17.835 19.040 -21.926 1.00 35.74 556 ILE A O 1
ATOM 4421 N N . VAL A 1 543 ? -16.639 17.998 -23.522 1.00 34.98 557 VAL A N 1
ATOM 4422 C CA . VAL A 1 543 ? -16.701 19.146 -24.426 1.00 32.84 557 VAL A CA 1
ATOM 4423 C C . VAL A 1 543 ? -18.150 19.483 -24.753 1.00 34.60 557 VAL A C 1
ATOM 4424 O O . VAL A 1 543 ? -18.574 20.641 -24.661 1.00 39.32 557 VAL A O 1
ATOM 4428 N N . LEU A 1 544 ? -18.934 18.471 -25.134 1.00 32.00 558 LEU A N 1
ATOM 4429 C CA . LEU A 1 544 ? -20.344 18.700 -25.430 1.00 32.64 558 LEU A CA 1
ATOM 4430 C C . LEU A 1 544 ? -21.088 19.225 -24.209 1.00 33.67 558 LEU A C 1
ATOM 4431 O O . LEU A 1 544 ? -21.935 20.118 -24.326 1.00 33.23 558 LEU A O 1
ATOM 4436 N N . SER A 1 545 ? -20.780 18.688 -23.026 1.00 31.38 559 SER A N 1
ATOM 4437 C CA . SER A 1 545 ? -21.426 19.166 -21.807 1.00 30.93 559 SER A CA 1
ATOM 4438 C C . SER A 1 545 ? -21.042 20.609 -21.506 1.00 32.65 559 SER A C 1
ATOM 4439 O O . SER A 1 545 ? -21.885 21.403 -21.075 1.00 33.74 559 SER A O 1
ATOM 4442 N N . LYS A 1 546 ? -19.771 20.964 -21.721 1.00 38.76 560 LYS A N 1
ATOM 4443 C CA . LYS A 1 546 ? -19.321 22.324 -21.436 1.00 38.39 560 LYS A CA 1
ATOM 4444 C C . LYS A 1 546 ? -19.916 23.322 -22.422 1.00 38.71 560 LYS A C 1
ATOM 4445 O O . LYS A 1 546 ? -20.341 24.414 -22.024 1.00 38.70 560 LYS A O 1
ATOM 4451 N N . VAL A 1 547 ? -19.941 22.973 -23.712 1.00 38.94 561 VAL A N 1
ATOM 4452 C CA . VAL A 1 547 ? -20.540 23.853 -24.713 1.00 38.17 561 VAL A CA 1
ATOM 4453 C C . VAL A 1 547 ? -22.009 24.095 -24.394 1.00 37.51 561 VAL A C 1
ATOM 4454 O O . VAL A 1 547 ? -22.516 25.215 -24.532 1.00 38.72 561 VAL A O 1
ATOM 4458 N N . ASP A 1 548 ? -22.708 23.052 -23.942 1.00 38.66 562 ASP A N 1
ATOM 4459 C CA . ASP A 1 548 ? -24.122 23.186 -23.612 1.00 36.32 562 ASP A CA 1
ATOM 4460 C C . ASP A 1 548 ? -24.331 24.117 -22.422 1.00 36.06 562 ASP A C 1
ATOM 4461 O O . ASP A 1 548 ? -25.230 24.967 -22.444 1.00 34.72 562 ASP A O 1
ATOM 4466 N N . GLN A 1 549 ? -23.508 23.980 -21.377 1.00 34.81 563 GLN A N 1
ATOM 4467 C CA . GLN A 1 549 ? -23.600 24.891 -20.239 1.00 33.20 563 GLN A CA 1
ATOM 4468 C C . GLN A 1 549 ? -23.287 26.322 -20.656 1.00 35.22 563 GLN A C 1
ATOM 4469 O O . GLN A 1 549 ? -24.001 27.260 -20.284 1.00 34.99 563 GLN A O 1
ATOM 4475 N N . SER A 1 550 ? -22.219 26.506 -21.433 1.00 40.14 564 SER A N 1
ATOM 4476 C CA . SER A 1 550 ? -21.795 27.852 -21.811 1.00 45.43 564 SER A CA 1
ATOM 4477 C C . SER A 1 550 ? -22.845 28.541 -22.676 1.00 41.41 564 SER A C 1
ATOM 4478 O O . SER A 1 550 ? -23.182 29.709 -22.449 1.00 42.15 564 SER A O 1
ATOM 4481 N N . LEU A 1 551 ? -23.381 27.831 -23.673 1.00 39.90 565 LEU A N 1
ATOM 4482 C CA . LEU A 1 551 ? -24.366 28.432 -24.566 1.00 41.39 565 LEU A CA 1
ATOM 4483 C C . LEU A 1 551 ? -25.641 28.835 -23.839 1.00 44.16 565 LEU A C 1
ATOM 4484 O O . LEU A 1 551 ? -26.418 29.635 -24.371 1.00 42.89 565 LEU A O 1
ATOM 4489 N N . HIS A 1 552 ? -25.879 28.299 -22.643 1.00 41.65 566 HIS A N 1
ATOM 4490 C CA . HIS A 1 552 ? -27.023 28.690 -21.832 1.00 40.97 566 HIS A CA 1
ATOM 4491 C C . HIS A 1 552 ? -26.605 29.454 -20.585 1.00 41.06 566 HIS A C 1
ATOM 4492 O O . HIS A 1 552 ? -27.421 29.637 -19.676 1.00 39.95 566 HIS A O 1
ATOM 4499 N N . THR A 1 553 ? -25.351 29.904 -20.526 1.00 43.38 567 THR A N 1
ATOM 4500 C CA . THR A 1 553 ? -24.858 30.736 -19.434 1.00 48.73 567 THR A CA 1
ATOM 4501 C C . THR A 1 553 ? -24.460 32.120 -19.928 1.00 51.91 567 THR A C 1
ATOM 4502 O O . THR A 1 553 ? -25.047 33.115 -19.492 1.00 51.50 567 THR A O 1
ATOM 4506 N N . ASN A 1 554 ? -23.486 32.218 -20.828 1.00 58.07 568 ASN A N 1
ATOM 4507 C CA . ASN A 1 554 ? -23.139 33.499 -21.423 1.00 66.19 568 ASN A CA 1
ATOM 4508 C C . ASN A 1 554 ? -24.092 33.818 -22.566 1.00 75.29 568 ASN A C 1
ATOM 4509 O O . ASN A 1 554 ? -24.630 32.926 -23.226 1.00 75.04 568 ASN A O 1
ATOM 4514 N N . THR A 1 555 ? -24.286 35.112 -22.808 1.00 86.43 569 THR A N 1
ATOM 4515 C CA . THR A 1 555 ? -25.346 35.560 -23.704 1.00 86.14 569 THR A CA 1
ATOM 4516 C C . THR A 1 555 ? -24.856 35.752 -25.139 1.00 82.51 569 THR A C 1
ATOM 4517 O O . THR A 1 555 ? -25.363 35.114 -26.067 1.00 80.82 569 THR A O 1
ATOM 4521 N N . SER A 1 556 ? -23.873 36.621 -25.332 1.00 80.12 570 SER A N 1
ATOM 4522 C CA . SER A 1 556 ? -23.452 37.034 -26.669 1.00 77.15 570 SER A CA 1
ATOM 4523 C C . SER A 1 556 ? -22.242 36.226 -27.137 1.00 71.51 570 SER A C 1
ATOM 4524 O O . SER A 1 556 ? -21.190 36.766 -27.465 1.00 73.95 570 SER A O 1
ATOM 4527 N N . LEU A 1 557 ? -22.402 34.907 -27.181 1.00 65.01 571 LEU A N 1
ATOM 4528 C CA . LEU A 1 557 ? -21.319 34.014 -27.570 1.00 62.81 571 LEU A CA 1
ATOM 4529 C C . LEU A 1 557 ? -21.619 33.340 -28.902 1.00 61.41 571 LEU A C 1
ATOM 4530 O O . LEU A 1 557 ? -22.750 32.914 -29.157 1.00 61.26 571 LEU A O 1
ATOM 4535 N N . ASP A 1 558 ? -20.594 33.254 -29.748 1.00 58.32 572 ASP A N 1
ATOM 4536 C CA . ASP A 1 558 ? -20.678 32.513 -30.999 1.00 56.83 572 ASP A CA 1
ATOM 4537 C C . ASP A 1 558 ? -20.579 31.023 -30.691 1.00 55.67 572 ASP A C 1
ATOM 4538 O O . ASP A 1 558 ? -19.555 30.560 -30.178 1.00 58.94 572 ASP A O 1
ATOM 4543 N N . ALA A 1 559 ? -21.642 30.275 -31.006 1.00 53.54 573 ALA A N 1
ATOM 4544 C CA . ALA A 1 559 ? -21.696 28.865 -30.630 1.00 49.03 573 ALA A CA 1
ATOM 4545 C C . ALA A 1 559 ? -20.562 28.071 -31.266 1.00 50.69 573 ALA A C 1
ATOM 4546 O O . ALA A 1 559 ? -19.958 27.209 -30.616 1.00 49.14 573 ALA A O 1
ATOM 4548 N N . ALA A 1 560 ? -20.259 28.346 -32.537 1.00 48.11 574 ALA A N 1
ATOM 4549 C CA . ALA A 1 560 ? -19.171 27.642 -33.207 1.00 48.93 574 ALA A CA 1
ATOM 4550 C C . ALA A 1 560 ? -17.832 27.932 -32.540 1.00 47.33 574 ALA A C 1
ATOM 4551 O O . ALA A 1 560 ? -17.017 27.022 -32.345 1.00 45.51 574 ALA A O 1
ATOM 4553 N N . SER A 1 561 ? -17.590 29.195 -32.180 1.00 46.44 575 SER A N 1
ATOM 4554 C CA . SER A 1 561 ? -16.340 29.553 -31.517 1.00 49.62 575 SER A CA 1
ATOM 4555 C C . SER A 1 561 ? -16.238 28.906 -30.142 1.00 48.68 575 SER A C 1
ATOM 4556 O O . SER A 1 561 ? -15.154 28.475 -29.730 1.00 46.14 575 SER A O 1
ATOM 4559 N N . GLU A 1 562 ? -17.357 28.828 -29.419 1.00 47.64 576 GLU A N 1
ATOM 4560 C CA . GLU A 1 562 ? -17.334 28.229 -28.090 1.00 46.29 576 GLU A CA 1
ATOM 4561 C C . GLU A 1 562 ? -17.077 26.729 -28.171 1.00 46.85 576 GLU A C 1
ATOM 4562 O O . GLU A 1 562 ? -16.396 26.160 -27.310 1.00 47.88 576 GLU A O 1
ATOM 4568 N N . TYR A 1 563 ? -17.612 26.075 -29.203 1.00 40.93 577 TYR A N 1
ATOM 4569 C CA . TYR A 1 563 ? -17.312 24.667 -29.429 1.00 41.92 577 TYR A CA 1
ATOM 4570 C C . TYR A 1 563 ? -15.838 24.470 -29.757 1.00 42.31 577 TYR A C 1
ATOM 4571 O O . TYR A 1 563 ? -15.181 23.582 -29.201 1.00 39.89 577 TYR A O 1
ATOM 4580 N N . ALA A 1 564 ? -15.300 25.298 -30.658 1.00 43.83 578 ALA A N 1
ATOM 4581 C CA . ALA A 1 564 ? -13.891 25.191 -31.019 1.00 43.62 578 ALA A CA 1
ATOM 4582 C C . ALA A 1 564 ? -12.982 25.450 -29.826 1.00 44.32 578 ALA A C 1
ATOM 4583 O O . ALA A 1 564 ? -11.918 24.830 -29.713 1.00 42.92 578 ALA A O 1
ATOM 4585 N N . LYS A 1 565 ? -13.379 26.358 -28.931 1.00 45.20 579 LYS A N 1
ATOM 4586 C CA . LYS A 1 565 ? -12.581 26.621 -27.738 1.00 44.45 579 LYS A CA 1
ATOM 4587 C C . LYS A 1 565 ? -12.432 25.363 -26.890 1.00 42.51 579 LYS A C 1
ATOM 4588 O O . LYS A 1 565 ? -11.314 24.957 -26.550 1.00 38.97 579 LYS A O 1
ATOM 4594 N N . TYR A 1 566 ? -13.552 24.724 -26.545 1.00 38.01 580 TYR A N 1
ATOM 4595 C CA . TYR A 1 566 ? -13.484 23.550 -25.682 1.00 40.74 580 TYR A CA 1
ATOM 4596 C C . TYR A 1 566 ? -12.865 22.354 -26.395 1.00 42.91 580 TYR A C 1
ATOM 4597 O O . TYR A 1 566 ? -12.235 21.511 -25.746 1.00 44.47 580 TYR A O 1
ATOM 4606 N N . CYS A 1 567 ? -13.022 22.264 -27.719 1.00 42.07 581 CYS A N 1
ATOM 4607 C CA . CYS A 1 567 ? -12.355 21.200 -28.465 1.00 43.14 581 CYS A CA 1
ATOM 4608 C C . CYS A 1 567 ? -10.842 21.274 -28.299 1.00 43.10 581 CYS A C 1
ATOM 4609 O O . CYS A 1 567 ? -10.182 20.249 -28.091 1.00 42.18 581 CYS A O 1
ATOM 4612 N N . SER A 1 568 ? -10.274 22.479 -28.383 1.00 45.81 582 SER A N 1
ATOM 4613 C CA . SER A 1 568 ? -8.828 22.628 -28.251 1.00 49.35 582 SER A CA 1
ATOM 4614 C C . SER A 1 568 ? -8.376 22.513 -26.799 1.00 48.76 582 SER A C 1
ATOM 4615 O O . SER A 1 568 ? -7.388 21.829 -26.507 1.00 50.37 582 SER A O 1
ATOM 4618 N N . GLU A 1 569 ? -9.086 23.166 -25.876 1.00 45.00 583 GLU A N 1
ATOM 4619 C CA . GLU A 1 569 ? -8.626 23.214 -24.492 1.00 46.31 583 GLU A CA 1
ATOM 4620 C C . GLU A 1 569 ? -8.797 21.877 -23.780 1.00 44.81 583 GLU A C 1
ATOM 4621 O O . GLU A 1 569 ? -7.962 21.515 -22.942 1.00 45.99 583 GLU A O 1
ATOM 4627 N N . ILE A 1 570 ? -9.854 21.131 -24.096 1.00 42.28 584 ILE A N 1
ATOM 4628 C CA . ILE A 1 570 ? -10.209 19.916 -23.366 1.00 40.66 584 ILE A CA 1
ATOM 4629 C C . ILE A 1 570 ? -9.861 18.662 -24.164 1.00 43.01 584 ILE A C 1
ATOM 4630 O O . ILE A 1 570 ? -9.129 17.794 -23.683 1.00 44.80 584 ILE A O 1
ATOM 4635 N N . LEU A 1 571 ? -10.375 18.550 -25.390 1.00 42.40 585 LEU A N 1
ATOM 4636 C CA . LEU A 1 571 ? -10.189 17.326 -26.163 1.00 41.94 585 LEU A CA 1
ATOM 4637 C C . LEU A 1 571 ? -8.830 17.276 -26.852 1.00 42.92 585 LEU A C 1
ATOM 4638 O O . LEU A 1 571 ? -8.296 16.184 -27.080 1.00 40.16 585 LEU A O 1
ATOM 4643 N N . GLY A 1 572 ? -8.257 18.428 -27.189 1.00 41.19 586 GLY A N 1
ATOM 4644 C CA . GLY A 1 572 ? -7.016 18.450 -27.935 1.00 44.10 586 GLY A CA 1
ATOM 4645 C C . GLY A 1 572 ? -7.145 18.109 -29.400 1.00 44.91 586 GLY A C 1
ATOM 4646 O O . GLY A 1 572 ? -6.126 17.873 -30.058 1.00 42.01 586 GLY A O 1
ATOM 4647 N N . VAL A 1 573 ? -8.363 18.061 -29.927 1.00 46.41 587 VAL A N 1
ATOM 4648 C CA . VAL A 1 573 ? -8.620 17.809 -31.338 1.00 45.04 587 VAL A CA 1
ATOM 4649 C C . VAL A 1 573 ? -9.413 19.001 -31.854 1.00 45.13 587 VAL A C 1
ATOM 4650 O O . VAL A 1 573 ? -10.571 19.200 -31.465 1.00 48.05 587 VAL A O 1
ATOM 4654 N N . ALA A 1 574 ? -8.791 19.796 -32.720 1.00 44.64 588 ALA A N 1
ATOM 4655 C CA . ALA A 1 574 ? -9.386 21.053 -33.149 1.00 44.84 588 ALA A CA 1
ATOM 4656 C C . ALA A 1 574 ? -10.670 20.817 -33.937 1.00 42.70 588 ALA A C 1
ATOM 4657 O O . ALA A 1 574 ? -10.812 19.830 -34.664 1.00 42.38 588 ALA A O 1
ATOM 4659 N N . ALA A 1 575 ? -11.617 21.735 -33.779 1.00 45.59 589 ALA A N 1
ATOM 4660 C CA . ALA A 1 575 ? -12.790 21.740 -34.640 1.00 45.11 589 ALA A CA 1
ATOM 4661 C C . ALA A 1 575 ? -12.399 22.223 -36.030 1.00 45.86 589 ALA A C 1
ATOM 4662 O O . ALA A 1 575 ? -11.618 23.166 -36.180 1.00 48.15 589 ALA A O 1
ATOM 4664 N N . THR A 1 576 ? -12.931 21.561 -37.048 1.00 43.63 590 THR A N 1
ATOM 4665 C CA . THR A 1 576 ? -12.600 21.907 -38.421 1.00 45.00 590 THR A CA 1
ATOM 4666 C C . THR A 1 576 ? -13.103 23.311 -38.736 1.00 45.74 590 THR A C 1
ATOM 4667 O O . THR A 1 576 ? -14.303 23.582 -38.569 1.00 46.79 590 THR A O 1
ATOM 4671 N N . PRO A 1 577 ? -12.235 24.230 -39.160 1.00 48.19 591 PRO A N 1
ATOM 4672 C CA . PRO A 1 577 ? -12.699 25.577 -39.511 1.00 48.13 591 PRO A CA 1
ATOM 4673 C C . PRO A 1 577 ? -13.769 25.527 -40.590 1.00 48.44 591 PRO A C 1
ATOM 4674 O O . PRO A 1 577 ? -13.656 24.791 -41.572 1.00 50.13 591 PRO A O 1
ATOM 4678 N N . GLY A 1 578 ? -14.826 26.310 -40.389 1.00 48.01 592 GLY A N 1
ATOM 4679 C CA . GLY A 1 578 ? -15.944 26.359 -41.299 1.00 47.99 592 GLY A CA 1
ATOM 4680 C C . GLY A 1 578 ? -17.120 25.491 -40.902 1.00 49.10 592 GLY A C 1
ATOM 4681 O O . GLY A 1 578 ? -18.219 25.690 -41.431 1.00 52.61 592 GLY A O 1
ATOM 4682 N N . THR A 1 579 ? -16.922 24.535 -39.999 1.00 45.07 593 THR A N 1
ATOM 4683 C CA . THR A 1 579 ? -18.017 23.709 -39.514 1.00 45.30 593 THR A CA 1
ATOM 4684 C C . THR A 1 579 ? -18.734 24.402 -38.360 1.00 43.18 593 THR A C 1
ATOM 4685 O O . THR A 1 579 ? -18.218 25.337 -37.743 1.00 45.14 593 THR A O 1
ATOM 4689 N N . ASN A 1 580 ? -19.951 23.924 -38.072 1.00 40.18 594 ASN A N 1
ATOM 4690 C CA . ASN A 1 580 ? -20.755 24.423 -36.953 1.00 45.07 594 ASN A CA 1
ATOM 4691 C C . ASN A 1 580 ? -21.447 23.212 -36.322 1.00 46.65 594 ASN A C 1
ATOM 4692 O O . ASN A 1 580 ? -22.612 22.918 -36.604 1.00 47.37 594 ASN A O 1
ATOM 4697 N N . MET A 1 581 ? -20.709 22.507 -35.464 1.00 46.53 595 MET A N 1
ATOM 4698 C CA . MET A 1 581 ? -21.284 21.380 -34.733 1.00 40.51 595 MET A CA 1
ATOM 4699 C C . MET A 1 581 ? -22.529 21.754 -33.933 1.00 37.02 595 MET A C 1
ATOM 4700 O O . MET A 1 581 ? -23.497 20.974 -33.961 1.00 38.32 595 MET A O 1
ATOM 4705 N N . PRO A 1 582 ? -22.575 22.873 -33.196 1.00 38.78 596 PRO A N 1
ATOM 4706 C CA . PRO A 1 582 ? -23.808 23.200 -32.458 1.00 40.39 596 PRO A CA 1
ATOM 4707 C C . PRO A 1 582 ? -25.044 23.322 -33.332 1.00 41.78 596 PRO A C 1
ATOM 4708 O O . PRO A 1 582 ? -26.151 23.046 -32.851 1.00 37.25 596 PRO A O 1
ATOM 4712 N N . ALA A 1 583 ? -24.900 23.727 -34.597 1.00 41.01 597 ALA A N 1
ATOM 4713 C CA . ALA A 1 583 ? -26.053 23.790 -35.490 1.00 39.93 597 ALA A CA 1
ATOM 4714 C C . ALA A 1 583 ? -26.611 22.413 -35.824 1.00 37.36 597 ALA A C 1
ATOM 4715 O O . ALA A 1 583 ? -27.730 22.327 -36.340 1.00 40.10 597 ALA A O 1
ATOM 4717 N N . THR A 1 584 ? -25.865 21.343 -35.550 1.00 36.58 598 THR A N 1
ATOM 4718 C CA . THR A 1 584 ? -26.360 19.981 -35.682 1.00 39.82 598 THR A CA 1
ATOM 4719 C C . THR A 1 584 ? -26.659 19.338 -34.335 1.00 41.04 598 THR A C 1
ATOM 4720 O O . THR A 1 584 ? -27.045 18.165 -34.295 1.00 38.93 598 THR A O 1
ATOM 4724 N N . PHE A 1 585 ? -26.491 20.076 -33.236 1.00 41.48 599 PHE A N 1
ATOM 4725 C CA . PHE A 1 585 ? -26.610 19.534 -31.881 1.00 39.84 599 PHE A CA 1
ATOM 4726 C C . PHE A 1 585 ? -28.090 19.469 -31.511 1.00 37.69 599 PHE A C 1
ATOM 4727 O O . PHE A 1 585 ? -28.645 20.356 -30.859 1.00 34.42 599 PHE A O 1
ATOM 4735 N N . GLY A 1 586 ? -28.733 18.375 -31.932 1.00 40.93 600 GLY A N 1
ATOM 4736 C CA . GLY A 1 586 ? -30.173 18.250 -31.763 1.00 37.55 600 GLY A CA 1
ATOM 4737 C C . GLY A 1 586 ? -30.624 18.225 -30.315 1.00 39.75 600 GLY A C 1
ATOM 4738 O O . GLY A 1 586 ? -31.757 18.612 -30.010 1.00 40.24 600 GLY A O 1
ATOM 4739 N N . HIS A 1 587 ? -29.757 17.765 -29.408 1.00 33.55 601 HIS A N 1
ATOM 4740 C CA . HIS A 1 587 ? -30.099 17.757 -27.987 1.00 34.48 601 HIS A CA 1
ATOM 4741 C C . HIS A 1 587 ? -30.484 19.145 -27.487 1.00 33.00 601 HIS A C 1
ATOM 4742 O O . HIS A 1 587 ? -31.358 19.269 -26.621 1.00 37.67 601 HIS A O 1
ATOM 4749 N N . LEU A 1 588 ? -29.847 20.195 -28.017 1.00 31.60 602 LEU A N 1
ATOM 4750 C CA . LEU A 1 588 ? -30.141 21.558 -27.585 1.00 37.64 602 LEU A CA 1
ATOM 4751 C C . LEU A 1 588 ? -31.590 21.949 -27.837 1.00 40.69 602 LEU A C 1
ATOM 4752 O O . LEU A 1 588 ? -32.094 22.871 -27.186 1.00 39.90 602 LEU A O 1
ATOM 4757 N N . ALA A 1 589 ? -32.267 21.281 -28.771 1.00 40.55 603 ALA A N 1
ATOM 4758 C CA . ALA A 1 589 ? -33.661 21.570 -29.082 1.00 39.94 603 ALA A CA 1
ATOM 4759 C C . ALA A 1 589 ? -34.585 20.409 -28.741 1.00 38.90 603 ALA A C 1
ATOM 4760 O O . ALA A 1 589 ? -35.781 20.475 -29.044 1.00 40.50 603 ALA A O 1
ATOM 4762 N N . GLY A 1 590 ? -34.068 19.350 -28.123 1.00 38.00 604 GLY A N 1
ATOM 4763 C CA . GLY A 1 590 ? -34.877 18.187 -27.822 1.00 39.53 604 GLY A CA 1
ATOM 4764 C C . GLY A 1 590 ? -35.017 17.900 -26.342 1.00 41.52 604 GLY A C 1
ATOM 4765 O O . GLY A 1 590 ? -35.074 16.735 -25.936 1.00 40.04 604 GLY A O 1
ATOM 4766 N N . GLY A 1 591 ? -35.067 18.950 -25.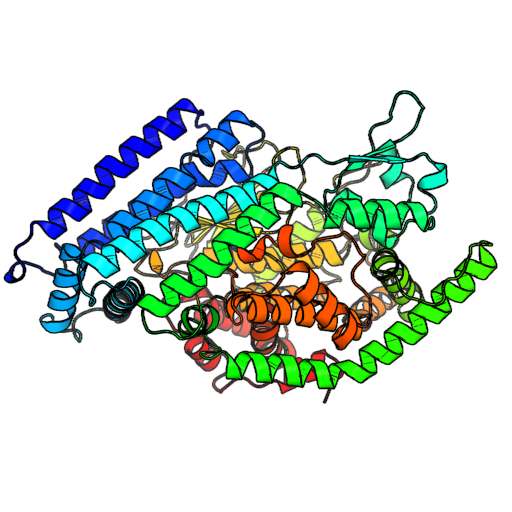523 1.00 42.11 605 GLY A N 1
ATOM 4767 C CA . GLY A 1 591 ? -35.271 18.797 -24.097 1.00 39.16 605 GLY A CA 1
ATOM 4768 C C . GLY A 1 591 ? -34.019 18.581 -23.276 1.00 36.77 605 GLY A C 1
ATOM 4769 O O . GLY A 1 591 ? -34.125 18.363 -22.062 1.00 37.49 605 GLY A O 1
ATOM 4770 N N . TYR A 1 592 ? -32.839 18.629 -23.888 1.00 36.72 606 TYR A N 1
ATOM 4771 C CA . TYR A 1 592 ? -31.584 18.481 -23.165 1.00 38.12 606 TYR A CA 1
ATOM 4772 C C . TYR A 1 592 ? -30.830 19.799 -23.032 1.00 34.30 606 TYR A C 1
ATOM 4773 O O . TYR A 1 592 ? -29.643 19.794 -22.685 1.00 33.34 606 TYR A O 1
ATOM 4782 N N . ASP A 1 593 ? -31.496 20.924 -23.290 1.00 32.10 607 ASP A N 1
ATOM 4783 C CA . ASP A 1 593 ? -30.845 22.227 -23.224 1.00 32.56 607 ASP A CA 1
ATOM 4784 C C . ASP A 1 593 ? -30.374 22.527 -21.807 1.00 33.29 607 ASP A C 1
ATOM 4785 O O . ASP A 1 593 ? -31.155 22.466 -20.852 1.00 31.66 607 ASP A O 1
ATOM 4790 N N . GLY A 1 594 ? -29.091 22.862 -21.675 1.00 32.31 608 GLY A N 1
ATOM 4791 C CA . GLY A 1 594 ? -28.508 23.086 -20.369 1.00 33.11 608 GLY A CA 1
ATOM 4792 C C . GLY A 1 594 ? -28.422 21.850 -19.507 1.00 36.41 608 GLY A C 1
ATOM 4793 O O . GLY A 1 594 ? -28.089 21.956 -18.322 1.00 36.68 608 GLY A O 1
ATOM 4794 N N . GLN A 1 595 ? -28.706 20.675 -20.070 1.00 34.39 609 GLN A N 1
ATOM 4795 C CA . GLN A 1 595 ? -28.794 19.445 -19.297 1.00 34.68 609 GLN A CA 1
ATOM 4796 C C . GLN A 1 595 ? -28.036 18.289 -19.940 1.00 31.69 609 GLN A C 1
ATOM 4797 O O . GLN A 1 595 ? -28.239 17.135 -19.538 1.00 31.23 609 GLN A O 1
ATOM 4803 N N . TYR A 1 596 ? -27.168 18.558 -20.921 1.00 31.09 610 TYR A N 1
ATOM 4804 C CA . TYR A 1 596 ? -26.439 17.471 -21.566 1.00 33.41 610 TYR A CA 1
ATOM 4805 C C . TYR A 1 596 ? -25.452 16.802 -20.620 1.00 31.18 610 TYR A C 1
ATOM 4806 O O . TYR A 1 596 ? -25.119 15.629 -20.821 1.00 32.92 610 TYR A O 1
ATOM 4815 N N . TYR A 1 597 ? -24.993 17.514 -19.587 1.00 27.64 611 TYR A N 1
ATOM 4816 C CA . TYR A 1 597 ? -24.159 16.904 -18.555 1.00 29.67 611 TYR A CA 1
ATOM 4817 C C . TYR A 1 597 ? -24.819 15.680 -17.932 1.00 30.95 611 TYR A C 1
ATOM 4818 O O . TYR A 1 597 ? -24.133 14.875 -17.292 1.00 32.69 611 TYR A O 1
ATOM 4827 N N . GLY A 1 598 ? -26.139 15.532 -18.097 1.00 28.93 612 GLY A N 1
ATOM 4828 C CA . GLY A 1 598 ? -26.873 14.505 -17.376 1.00 30.65 612 GLY A CA 1
ATOM 4829 C C . GLY A 1 598 ? -26.446 13.090 -17.709 1.00 31.88 612 GLY A C 1
ATOM 4830 O O . GLY A 1 598 ? -26.636 12.179 -16.900 1.00 31.80 612 GLY A O 1
ATOM 4831 N N . TYR A 1 599 ? -25.875 12.880 -18.898 1.00 29.47 613 TYR A N 1
ATOM 4832 C CA . TYR A 1 599 ? -25.397 11.548 -19.257 1.00 31.45 613 TYR A CA 1
ATOM 4833 C C . TYR A 1 599 ? -24.264 11.110 -18.339 1.00 32.91 613 TYR A C 1
ATOM 4834 O O . TYR A 1 599 ? -24.313 10.027 -17.744 1.00 35.24 613 TYR A O 1
ATOM 4843 N N . LEU A 1 600 ? -23.227 11.940 -18.218 1.00 33.26 614 LEU A N 1
ATOM 4844 C CA . LEU A 1 600 ? -22.135 11.629 -17.301 1.00 31.75 614 LEU A CA 1
ATOM 4845 C C . LEU A 1 600 ? -22.614 11.627 -15.854 1.00 36.73 614 LEU A C 1
ATOM 4846 O O . LEU A 1 600 ? -22.188 10.787 -15.053 1.00 38.33 614 LEU A O 1
ATOM 4851 N N . TRP A 1 601 ? -23.505 12.559 -15.507 1.00 38.12 615 TRP A N 1
ATOM 4852 C CA . TRP A 1 601 ? -24.060 12.610 -14.157 1.00 37.13 615 TRP A CA 1
ATOM 4853 C C . TRP A 1 601 ? -24.800 11.321 -13.820 1.00 38.77 615 TRP A C 1
ATOM 4854 O O . TRP A 1 601 ? -24.614 10.749 -12.739 1.00 39.04 615 TRP A O 1
ATOM 4865 N N . SER A 1 602 ? -25.645 10.847 -14.740 1.00 33.39 616 SER A N 1
ATOM 4866 C CA . SER A 1 602 ? -26.376 9.603 -14.510 1.00 36.31 616 SER A CA 1
ATOM 4867 C C . SER A 1 602 ? -25.428 8.420 -14.378 1.00 37.91 616 SER A C 1
ATOM 4868 O O . SER A 1 602 ? -25.671 7.509 -13.576 1.00 40.80 616 SER A O 1
ATOM 4871 N N . GLU A 1 603 ? -24.343 8.415 -15.158 1.00 39.76 617 GLU A N 1
ATOM 4872 C CA . GLU A 1 603 ? -23.445 7.265 -15.174 1.00 42.78 617 GLU A CA 1
ATOM 4873 C C . GLU A 1 603 ? -22.838 7.005 -13.800 1.00 43.99 617 GLU A C 1
ATOM 4874 O O . GLU A 1 603 ? -22.567 5.851 -13.451 1.00 45.68 617 GLU A O 1
ATOM 4880 N N . VAL A 1 604 ? -22.627 8.056 -13.005 1.00 43.24 618 VAL A N 1
ATOM 4881 C CA . VAL A 1 604 ? -22.142 7.869 -11.640 1.00 42.50 618 VAL A CA 1
ATOM 4882 C C . VAL A 1 604 ? -23.128 7.033 -10.834 1.00 42.89 618 VAL A C 1
ATOM 4883 O O . VAL A 1 604 ? -22.735 6.134 -10.080 1.00 43.93 618 VAL A O 1
ATOM 4887 N N . PHE A 1 605 ? -24.425 7.309 -10.990 1.00 41.43 619 PHE A N 1
ATOM 4888 C CA . PHE A 1 605 ? -25.441 6.584 -10.232 1.00 39.77 619 PHE A CA 1
ATOM 4889 C C . PHE A 1 605 ? -25.578 5.148 -10.725 1.00 39.63 619 PHE A C 1
ATOM 4890 O O . PHE A 1 605 ? -25.624 4.207 -9.924 1.00 39.85 619 PHE A O 1
ATOM 4898 N N . SER A 1 606 ? -25.659 4.961 -12.045 1.00 37.38 620 SER A N 1
ATOM 4899 C CA . SER A 1 606 ? -25.829 3.615 -12.585 1.00 39.47 620 SER A CA 1
ATOM 4900 C C . SER A 1 606 ? -24.627 2.736 -12.261 1.00 40.04 620 SER A C 1
ATOM 4901 O O . SER A 1 606 ? -24.787 1.561 -11.912 1.00 40.98 620 SER A O 1
ATOM 4904 N N . MET A 1 607 ? -23.414 3.290 -12.361 1.00 39.00 621 MET A N 1
ATOM 4905 C CA . MET A 1 607 ? -22.222 2.515 -12.027 1.00 40.61 621 MET A CA 1
ATOM 4906 C C . MET A 1 607 ? -22.214 2.127 -10.557 1.00 44.04 621 MET A C 1
ATOM 4907 O O . MET A 1 607 ? -21.847 0.999 -10.206 1.00 42.63 621 MET A O 1
ATOM 4912 N N . ASP A 1 608 ? -22.615 3.050 -9.680 1.00 44.41 622 ASP A N 1
ATOM 4913 C CA . ASP A 1 608 ? -22.657 2.736 -8.258 1.00 46.11 622 ASP A CA 1
ATOM 4914 C C . ASP A 1 608 ? -23.640 1.608 -7.979 1.00 48.65 622 ASP A C 1
ATOM 4915 O O . ASP A 1 608 ? -23.354 0.708 -7.182 1.00 47.53 622 ASP A O 1
ATOM 4920 N N . MET A 1 609 ? -24.799 1.626 -8.641 1.00 46.35 623 MET A N 1
ATOM 4921 C CA . MET A 1 609 ? -25.775 0.563 -8.426 1.00 48.30 623 MET A CA 1
ATOM 4922 C C . MET A 1 609 ? -25.286 -0.767 -8.989 1.00 42.74 623 MET A C 1
ATOM 4923 O O . MET A 1 609 ? -25.452 -1.812 -8.350 1.00 40.83 623 MET A O 1
ATOM 4928 N N . PHE A 1 610 ? -24.680 -0.751 -10.178 1.00 39.82 624 PHE A N 1
ATOM 4929 C CA . PHE A 1 610 ? -24.231 -2.001 -10.784 1.00 44.78 624 PHE A CA 1
ATOM 4930 C C . PHE A 1 610 ? -23.114 -2.641 -9.967 1.00 50.29 624 PHE A C 1
ATOM 4931 O O . PHE A 1 610 ? -23.152 -3.844 -9.681 1.00 49.56 624 PHE A O 1
ATOM 4939 N N . TYR A 1 611 ? -22.115 -1.850 -9.571 1.00 54.60 625 TYR A N 1
ATOM 4940 C CA . TYR A 1 611 ? -20.989 -2.395 -8.817 1.00 55.40 625 TYR A CA 1
ATOM 4941 C C . TYR A 1 611 ? -21.405 -2.800 -7.408 1.00 56.22 625 TYR A C 1
ATOM 4942 O O . TYR A 1 611 ? -21.112 -3.915 -6.960 1.00 56.86 625 TYR A O 1
ATOM 4951 N N . SER A 1 612 ? -22.095 -1.906 -6.693 1.00 53.31 626 SER A N 1
ATOM 4952 C CA . SER A 1 612 ? -22.349 -2.133 -5.274 1.00 53.67 626 SER A CA 1
ATOM 4953 C C . SER A 1 612 ? -23.403 -3.206 -5.037 1.00 55.99 626 SER A C 1
ATOM 4954 O O . SER A 1 612 ? -23.405 -3.841 -3.976 1.00 57.88 626 SER A O 1
ATOM 4957 N N . CYS A 1 613 ? -24.306 -3.423 -5.993 1.00 50.54 627 CYS A N 1
ATOM 4958 C CA . CYS A 1 613 ? -25.424 -4.337 -5.784 1.00 49.52 627 CYS A CA 1
ATOM 4959 C C . CYS A 1 613 ? -25.387 -5.528 -6.730 1.00 47.44 627 CYS A C 1
ATOM 4960 O O . CYS A 1 613 ? -25.268 -6.667 -6.267 1.00 48.03 627 CYS A O 1
ATOM 4963 N N . PHE A 1 614 ? -25.478 -5.308 -8.044 1.00 45.07 628 PHE A N 1
ATOM 4964 C CA . PHE A 1 614 ? -25.584 -6.431 -8.971 1.00 48.52 628 PHE A CA 1
ATOM 4965 C C . PHE A 1 614 ? -24.293 -7.238 -9.021 1.00 53.74 628 PHE A C 1
ATOM 4966 O O . PHE A 1 614 ? -24.310 -8.462 -8.854 1.00 56.71 628 PHE A O 1
ATOM 4974 N N . LYS A 1 615 ? -23.161 -6.570 -9.249 1.00 56.37 629 LYS A N 1
ATOM 4975 C CA . LYS A 1 615 ? -21.897 -7.289 -9.369 1.00 60.13 629 LYS A CA 1
ATOM 4976 C C . LYS A 1 615 ? -21.492 -7.940 -8.052 1.00 59.22 629 LYS A C 1
ATOM 4977 O O . LYS A 1 615 ? -20.859 -9.003 -8.055 1.00 56.38 629 LYS A O 1
ATOM 4983 N N . LYS A 1 616 ? -21.861 -7.332 -6.922 1.00 60.21 630 LYS A N 1
ATOM 4984 C CA . LYS A 1 616 ? -21.501 -7.893 -5.625 1.00 62.50 630 LYS A CA 1
ATOM 4985 C C . LYS A 1 616 ? -22.281 -9.166 -5.321 1.00 64.96 630 LYS A C 1
ATOM 4986 O O . LYS A 1 616 ? -21.776 -10.048 -4.617 1.00 68.55 630 LYS A O 1
ATOM 4992 N N . GLU A 1 617 ? -23.501 -9.291 -5.847 1.00 64.76 631 GLU A N 1
ATOM 4993 C CA . GLU A 1 617 ? -24.377 -10.408 -5.511 1.00 67.76 631 GLU A CA 1
ATOM 4994 C C . GLU A 1 617 ? -24.854 -11.171 -6.743 1.00 63.58 631 GLU A C 1
ATOM 4995 O O . GLU A 1 617 ? -25.891 -11.841 -6.687 1.00 61.66 631 GLU A O 1
ATOM 5001 N N . GLY A 1 618 ? -24.117 -11.096 -7.851 1.00 59.81 632 GLY A N 1
ATOM 5002 C CA . GLY A 1 618 ? -24.500 -11.789 -9.068 1.00 53.95 632 GLY A CA 1
ATOM 5003 C C . GLY A 1 618 ? -25.412 -10.954 -9.941 1.00 50.49 632 GLY A C 1
ATOM 5004 O O . GLY A 1 618 ? -26.512 -10.589 -9.518 1.00 52.18 632 GLY A O 1
ATOM 5005 N N . ILE A 1 619 ? -24.978 -10.650 -11.164 1.00 45.45 633 ILE A N 1
ATOM 5006 C CA . ILE A 1 619 ? -25.673 -9.672 -11.997 1.00 43.84 633 ILE A CA 1
ATOM 5007 C C . ILE A 1 619 ? -26.945 -10.257 -12.597 1.00 44.39 633 ILE A C 1
ATOM 5008 O O . ILE A 1 619 ? -27.687 -9.558 -13.297 1.00 46.33 633 ILE A O 1
ATOM 5013 N N . MET A 1 620 ? -27.208 -11.537 -12.337 1.00 46.40 634 MET A N 1
ATOM 5014 C CA . MET A 1 620 ? -28.450 -12.176 -12.755 1.00 46.97 634 MET A CA 1
ATOM 5015 C C . MET A 1 620 ? -29.352 -12.519 -11.576 1.00 45.36 634 MET A C 1
ATOM 5016 O O . MET A 1 620 ? -30.370 -13.195 -11.762 1.00 49.76 634 MET A O 1
ATOM 5021 N N . ASN A 1 621 ? -29.008 -12.064 -10.377 1.00 42.15 635 ASN A N 1
ATOM 5022 C CA . ASN A 1 621 ? -29.785 -12.347 -9.178 1.00 44.72 635 ASN A CA 1
ATOM 5023 C C . ASN A 1 621 ? -31.191 -11.769 -9.307 1.00 43.47 635 ASN A C 1
ATOM 5024 O O . ASN A 1 621 ? -31.344 -10.539 -9.358 1.00 43.35 635 ASN A O 1
ATOM 5029 N N . PRO A 1 622 ? -32.236 -12.601 -9.341 1.00 47.01 636 PRO A N 1
ATOM 5030 C CA . PRO A 1 622 ? -33.596 -12.063 -9.502 1.00 49.56 636 PRO A CA 1
ATOM 5031 C C . PRO A 1 622 ? -34.070 -11.247 -8.314 1.00 50.91 636 PRO A C 1
ATOM 5032 O O . PRO A 1 622 ? -34.947 -10.390 -8.483 1.00 47.69 636 PRO A O 1
ATOM 5036 N N . GLU A 1 623 ? -33.526 -11.485 -7.118 1.00 53.55 637 GLU A N 1
ATOM 5037 C CA . GLU A 1 623 ? -33.932 -10.703 -5.956 1.00 54.76 637 GLU A CA 1
ATOM 5038 C C . GLU A 1 623 ? -33.425 -9.271 -6.057 1.00 47.93 637 GLU A C 1
ATOM 5039 O O . GLU A 1 623 ? -34.171 -8.322 -5.791 1.00 47.29 637 GLU A O 1
ATOM 5045 N N . VAL A 1 624 ? -32.160 -9.095 -6.443 1.00 45.90 638 VAL A N 1
ATOM 5046 C CA . VAL A 1 624 ? -31.657 -7.750 -6.698 1.00 46.43 638 VAL A CA 1
ATOM 5047 C C . VAL A 1 624 ? -32.337 -7.157 -7.925 1.00 45.29 638 VAL A C 1
ATOM 5048 O O . VAL A 1 624 ? -32.577 -5.945 -7.986 1.00 43.82 638 VAL A O 1
ATOM 5052 N N . GLY A 1 625 ? -32.672 -7.995 -8.909 1.00 43.96 639 GLY A N 1
ATOM 5053 C CA . GLY A 1 625 ? -33.383 -7.501 -10.077 1.00 43.88 639 GLY A CA 1
ATOM 5054 C C . GLY A 1 625 ? -34.772 -6.991 -9.744 1.00 45.20 639 GLY A C 1
ATOM 5055 O O . GLY A 1 625 ? -35.189 -5.937 -10.233 1.00 44.57 639 GLY A O 1
ATOM 5056 N N . MET A 1 626 ? -35.505 -7.725 -8.901 1.00 40.78 640 MET A N 1
ATOM 5057 C CA . MET A 1 626 ? -36.841 -7.283 -8.512 1.00 44.74 640 MET A CA 1
ATOM 5058 C C . MET A 1 626 ? -36.779 -6.030 -7.647 1.00 46.41 640 MET A C 1
ATOM 5059 O O . MET A 1 626 ? -37.656 -5.162 -7.738 1.00 42.96 640 MET A O 1
ATOM 5064 N N . LYS A 1 627 ? -35.755 -5.919 -6.797 1.00 46.48 641 LYS A N 1
ATOM 5065 C CA . LYS A 1 627 ? -35.576 -4.698 -6.021 1.00 48.63 641 LYS A CA 1
ATOM 5066 C C . LYS A 1 627 ? -35.318 -3.509 -6.936 1.00 46.66 641 LYS A C 1
ATOM 5067 O O . LYS A 1 627 ? -35.782 -2.394 -6.668 1.00 46.24 641 LYS A O 1
ATOM 5073 N N . TYR A 1 628 ? -34.591 -3.734 -8.034 1.00 45.74 642 TYR A N 1
ATOM 5074 C CA . TYR A 1 628 ? -34.338 -2.663 -8.990 1.00 40.60 642 TYR A CA 1
ATOM 5075 C C . TYR A 1 628 ? -35.621 -2.232 -9.690 1.00 40.20 642 TYR A C 1
ATOM 5076 O O . TYR A 1 628 ? -35.861 -1.032 -9.872 1.00 40.27 642 TYR A O 1
ATOM 5085 N N . ARG A 1 629 ? -36.458 -3.193 -10.089 1.00 42.12 643 ARG A N 1
ATOM 5086 C CA . ARG A 1 629 ? -37.711 -2.847 -10.751 1.00 43.19 643 ARG A CA 1
ATOM 5087 C C . ARG A 1 629 ? -38.608 -2.028 -9.832 1.00 39.80 643 ARG A C 1
ATOM 5088 O O . ARG A 1 629 ? -39.158 -0.998 -10.238 1.00 36.90 643 ARG A O 1
ATOM 5096 N N . ASN A 1 630 ? -38.750 -2.462 -8.576 1.00 37.67 644 ASN A N 1
ATOM 5097 C CA . ASN A 1 630 ? -39.730 -1.848 -7.685 1.00 38.31 644 ASN A CA 1
ATOM 5098 C C . ASN A 1 630 ? -39.278 -0.486 -7.176 1.00 41.74 644 ASN A C 1
ATOM 5099 O O . ASN A 1 630 ? -40.113 0.403 -6.972 1.00 44.29 644 ASN A O 1
ATOM 5104 N N . LEU A 1 631 ? -37.977 -0.297 -6.960 1.00 40.44 645 LEU A N 1
ATOM 5105 C CA . LEU A 1 631 ? -37.495 0.927 -6.337 1.00 40.90 645 LEU A CA 1
ATOM 5106 C C . LEU A 1 631 ? -37.007 1.973 -7.331 1.00 39.14 645 LEU A C 1
ATOM 5107 O O . LEU A 1 631 ? -37.020 3.164 -7.002 1.00 37.39 645 LEU A O 1
ATOM 5112 N N . ILE A 1 632 ? -36.585 1.568 -8.527 1.00 40.55 646 ILE A N 1
ATOM 5113 C CA . ILE A 1 632 ? -36.007 2.478 -9.502 1.00 40.53 646 ILE A CA 1
ATOM 5114 C C . ILE A 1 632 ? -36.925 2.684 -10.701 1.00 40.50 646 ILE A C 1
ATOM 5115 O O . ILE A 1 632 ? -37.095 3.813 -11.166 1.00 39.60 646 ILE A O 1
ATOM 5120 N N . LEU A 1 633 ? -37.526 1.611 -11.217 1.00 38.91 647 LEU A N 1
ATOM 5121 C CA . LEU A 1 633 ? -38.368 1.716 -12.403 1.00 37.58 647 LEU A CA 1
ATOM 5122 C C . LEU A 1 633 ? -39.831 1.969 -12.055 1.00 34.52 647 LEU A C 1
ATOM 5123 O O . LEU A 1 633 ? -40.447 2.895 -12.590 1.00 37.74 647 LEU A O 1
ATOM 5128 N N . LYS A 1 634 ? -40.390 1.153 -11.164 1.00 33.94 648 LYS A N 1
ATOM 5129 C CA . LYS A 1 634 ? -41.820 1.221 -10.874 1.00 36.83 648 LYS A CA 1
ATOM 5130 C C . LYS A 1 634 ? -42.307 2.593 -10.410 1.00 39.88 648 LYS A C 1
ATOM 5131 O O . LYS A 1 634 ? -43.421 2.980 -10.808 1.00 38.50 648 LYS A O 1
ATOM 5137 N N . PRO A 1 635 ? -41.575 3.362 -9.589 1.00 38.18 649 PRO A N 1
ATOM 5138 C CA . PRO A 1 635 ? -42.108 4.667 -9.160 1.00 38.92 649 PRO A CA 1
ATOM 5139 C C . PRO A 1 635 ? -42.229 5.688 -10.277 1.00 38.91 649 PRO A C 1
ATOM 5140 O O . PRO A 1 635 ? -42.958 6.674 -10.105 1.00 38.19 649 PRO A O 1
ATOM 5144 N N . GLY A 1 636 ? -41.552 5.491 -11.405 1.00 37.22 650 GLY A N 1
ATOM 5145 C CA . GLY A 1 636 ? -41.573 6.504 -12.447 1.00 36.96 650 GLY A CA 1
ATOM 5146 C C . GLY A 1 636 ? -41.107 7.836 -11.891 1.00 39.11 650 GLY A C 1
ATOM 5147 O O . GLY A 1 636 ? -40.118 7.916 -11.152 1.00 34.53 650 GLY A O 1
ATOM 5148 N N . GLY A 1 637 ? -41.839 8.894 -12.224 1.00 38.89 651 GLY A N 1
ATOM 5149 C CA . GLY A 1 637 ? -41.565 10.219 -11.713 1.00 38.27 651 GLY A CA 1
ATOM 5150 C C . GLY A 1 637 ? -42.345 10.612 -10.477 1.00 42.50 651 GLY A C 1
ATOM 5151 O O . GLY A 1 637 ? -42.356 11.795 -10.120 1.00 44.66 651 GLY A O 1
ATOM 5152 N N . SER A 1 638 ? -43.001 9.661 -9.809 1.00 41.18 652 SER A N 1
ATOM 5153 C CA . SER A 1 638 ? -43.753 9.969 -8.598 1.00 40.30 652 SER A CA 1
ATOM 5154 C C . SER A 1 638 ? -42.862 10.152 -7.377 1.00 39.30 652 SER A C 1
ATOM 5155 O O . SER A 1 638 ? -43.368 10.515 -6.311 1.00 41.90 652 SER A O 1
ATOM 5158 N N . LEU A 1 639 ? -41.562 9.901 -7.502 1.00 40.04 653 LEU A N 1
ATOM 5159 C CA . LEU A 1 639 ? -40.603 10.126 -6.432 1.00 38.38 653 LEU A CA 1
ATOM 5160 C C . LEU A 1 639 ? -39.385 10.841 -7.001 1.00 39.57 653 LEU A C 1
ATOM 5161 O O . LEU A 1 639 ? -39.092 10.752 -8.197 1.00 32.53 653 LEU A O 1
ATOM 5166 N N . ASP A 1 640 ? -38.677 11.554 -6.129 1.00 40.88 654 ASP A N 1
ATOM 5167 C CA . ASP A 1 640 ? -37.436 12.202 -6.530 1.00 42.09 654 ASP A CA 1
ATOM 5168 C C . ASP A 1 640 ? -36.369 11.159 -6.843 1.00 41.74 654 ASP A C 1
ATOM 5169 O O . ASP A 1 640 ? -36.298 10.100 -6.212 1.00 43.28 654 ASP A O 1
ATOM 5174 N N . GLY A 1 641 ? -35.529 11.476 -7.833 1.00 37.35 655 GLY A N 1
ATOM 5175 C CA . GLY A 1 641 ? -34.506 10.533 -8.256 1.00 35.86 655 GLY A CA 1
ATOM 5176 C C . GLY A 1 641 ? -33.563 10.140 -7.135 1.00 40.34 655 GLY A C 1
ATOM 5177 O O . GLY A 1 641 ? -33.252 8.959 -6.959 1.00 36.25 655 GLY A O 1
ATOM 5178 N N . MET A 1 642 ? -33.104 11.123 -6.355 1.00 39.92 656 MET A N 1
ATOM 5179 C CA . MET A 1 642 ? -32.189 10.830 -5.258 1.00 42.48 656 MET A CA 1
ATOM 5180 C C . MET A 1 642 ? -32.858 10.004 -4.168 1.00 45.29 656 MET A C 1
ATOM 5181 O O . MET A 1 642 ? -32.180 9.246 -3.464 1.00 44.33 656 MET A O 1
ATOM 5186 N N . ASP A 1 643 ? -34.177 10.136 -4.008 1.00 45.12 657 ASP A N 1
ATOM 5187 C CA . ASP A 1 643 ? -34.884 9.297 -3.047 1.00 44.93 657 ASP A CA 1
ATOM 5188 C C . ASP A 1 643 ? -34.906 7.845 -3.502 1.00 43.17 657 ASP A C 1
ATOM 5189 O O . ASP A 1 643 ? -34.706 6.931 -2.694 1.00 43.20 657 ASP A O 1
ATOM 5194 N N . MET A 1 644 ? -35.142 7.613 -4.796 1.00 37.63 658 MET A N 1
ATOM 5195 C CA . MET A 1 644 ? -35.141 6.248 -5.311 1.00 38.96 658 MET A CA 1
ATOM 5196 C C . MET A 1 644 ? -33.755 5.621 -5.216 1.00 40.79 658 MET A C 1
ATOM 5197 O O . MET A 1 644 ? -33.625 4.449 -4.845 1.00 40.28 658 MET A O 1
ATOM 5202 N N . LEU A 1 645 ? -32.707 6.386 -5.538 1.00 41.32 659 LEU A N 1
ATOM 5203 C CA . LEU A 1 645 ? -31.347 5.877 -5.381 1.00 44.94 659 LEU A CA 1
ATOM 5204 C C . LEU A 1 645 ? -31.067 5.485 -3.937 1.00 46.47 659 LEU A C 1
ATOM 5205 O O . LEU A 1 645 ? -30.462 4.438 -3.676 1.00 45.50 659 LEU A O 1
ATOM 5210 N N . HIS A 1 646 ? -31.498 6.314 -2.983 1.00 47.84 660 HIS A N 1
ATOM 5211 C CA . HIS A 1 646 ? -31.257 6.001 -1.579 1.00 50.68 660 HIS A CA 1
ATOM 5212 C C . HIS A 1 646 ? -32.033 4.762 -1.151 1.00 50.35 660 HIS A C 1
ATOM 5213 O O . HIS A 1 646 ? -31.520 3.939 -0.387 1.00 52.51 660 HIS A O 1
ATOM 5220 N N . ASN A 1 647 ? -33.268 4.608 -1.634 1.00 50.56 661 ASN A N 1
ATOM 5221 C CA . ASN A 1 647 ? -34.035 3.410 -1.310 1.00 51.96 661 ASN A CA 1
ATOM 5222 C C . ASN A 1 647 ? -33.340 2.154 -1.822 1.00 53.60 661 ASN A C 1
ATOM 5223 O O . ASN A 1 647 ? -33.365 1.110 -1.161 1.00 55.25 661 ASN A O 1
ATOM 5228 N N . PHE A 1 648 ? -32.711 2.235 -2.995 1.00 49.40 662 PHE A N 1
ATOM 5229 C CA . PHE A 1 648 ? -32.073 1.057 -3.572 1.00 49.94 662 PHE A CA 1
ATOM 5230 C C . PHE A 1 648 ? -30.721 0.778 -2.922 1.00 50.93 662 PHE A C 1
ATOM 5231 O O . PHE A 1 648 ? -30.434 -0.359 -2.535 1.00 52.89 662 PHE A O 1
ATOM 5239 N N . LEU A 1 649 ? -29.876 1.803 -2.802 1.00 50.63 663 LEU A N 1
ATOM 5240 C CA . LEU A 1 649 ? -28.548 1.619 -2.228 1.00 54.09 663 LEU A CA 1
ATOM 5241 C C . LEU A 1 649 ? -28.560 1.563 -0.708 1.00 59.24 663 LEU A C 1
ATOM 5242 O O . LEU A 1 649 ? -27.606 1.043 -0.118 1.00 60.71 663 LEU A O 1
ATOM 5247 N N . LYS A 1 650 ? -29.609 2.091 -0.070 1.00 63.40 664 LYS A N 1
ATOM 5248 C CA . LYS A 1 650 ? -29.687 2.233 1.387 1.00 65.28 664 LYS A CA 1
ATOM 5249 C C . LYS A 1 650 ? -28.600 3.163 1.919 1.00 61.94 664 LYS A C 1
ATOM 5250 O O . LYS A 1 650 ? -28.205 3.072 3.084 1.00 60.60 664 LYS A O 1
ATOM 5256 N N . ARG A 1 651 ? -28.128 4.072 1.072 1.00 59.12 665 ARG A N 1
ATOM 5257 C CA . ARG A 1 651 ? -27.104 5.049 1.427 1.00 59.90 665 ARG A CA 1
ATOM 5258 C C . ARG A 1 651 ? -27.073 6.104 0.328 1.00 62.98 665 ARG A C 1
ATOM 5259 O O . ARG A 1 651 ? -27.843 6.049 -0.637 1.00 63.15 665 ARG A O 1
ATOM 5267 N N . GLU A 1 652 ? -26.172 7.064 0.478 1.00 64.00 666 GLU A N 1
ATOM 5268 C CA . GLU A 1 652 ? -26.029 8.015 -0.610 1.00 64.13 666 GLU A CA 1
ATOM 5269 C C . GLU A 1 652 ? -25.025 7.494 -1.634 1.00 58.95 666 GLU A C 1
ATOM 5270 O O . GLU A 1 652 ? -24.072 6.793 -1.276 1.00 56.01 666 GLU A O 1
ATOM 5276 N N . PRO A 1 653 ? -25.216 7.802 -2.914 1.00 58.75 667 PRO A N 1
ATOM 5277 C CA . PRO A 1 653 ? -24.263 7.342 -3.928 1.00 56.75 667 PRO A CA 1
ATOM 5278 C C . PRO A 1 653 ? -22.949 8.104 -3.851 1.00 55.22 667 PRO A C 1
ATOM 5279 O O . PRO A 1 653 ? -22.857 9.192 -3.278 1.00 56.39 667 PRO A O 1
ATOM 5283 N N . ASN A 1 654 ? -21.916 7.505 -4.438 1.00 53.95 668 ASN A N 1
ATOM 5284 C CA . ASN A 1 654 ? -20.608 8.137 -4.523 1.00 55.85 668 ASN A CA 1
ATOM 5285 C C . ASN A 1 654 ? -19.958 7.739 -5.841 1.00 55.87 668 ASN A C 1
ATOM 5286 O O . ASN A 1 654 ? -20.483 6.914 -6.593 1.00 55.95 668 ASN A O 1
ATOM 5291 N N . GLN A 1 655 ? -18.797 8.334 -6.111 1.00 56.15 669 GLN A N 1
ATOM 5292 C CA . GLN A 1 655 ? -18.111 8.157 -7.384 1.00 56.32 669 GLN A CA 1
ATOM 5293 C C . GLN A 1 655 ? -17.097 7.020 -7.380 1.00 53.14 669 GLN A C 1
ATOM 5294 O O . GLN A 1 655 ? -16.431 6.814 -8.400 1.00 51.77 669 GLN A O 1
ATOM 5300 N N . LYS A 1 656 ? -16.961 6.281 -6.274 1.00 53.15 670 LYS A N 1
ATOM 5301 C CA . LYS A 1 656 ? -15.948 5.229 -6.209 1.00 56.37 670 LYS A CA 1
ATOM 5302 C C . LYS A 1 656 ? -16.121 4.227 -7.344 1.00 57.99 670 LYS A C 1
ATOM 5303 O O . LYS A 1 656 ? -15.176 3.953 -8.093 1.00 58.79 670 LYS A O 1
ATOM 5309 N N . ALA A 1 657 ? -17.329 3.681 -7.497 1.00 57.19 671 ALA A N 1
ATOM 5310 C CA . ALA A 1 657 ? -17.577 2.741 -8.586 1.00 55.41 671 ALA A CA 1
ATOM 5311 C C . ALA A 1 657 ? -17.388 3.407 -9.943 1.00 53.95 671 ALA A C 1
ATOM 5312 O O . ALA A 1 657 ? -16.780 2.824 -10.849 1.00 53.99 671 ALA A O 1
ATOM 5314 N N . PHE A 1 658 ? -17.900 4.631 -10.098 1.00 53.78 672 PHE A N 1
ATOM 5315 C CA . PHE A 1 658 ? -17.755 5.351 -11.360 1.00 50.56 672 PHE A CA 1
ATOM 5316 C C . PHE A 1 658 ? -16.287 5.560 -11.710 1.00 48.71 672 PHE A C 1
ATOM 5317 O O . PHE A 1 658 ? -15.866 5.319 -12.848 1.00 44.32 672 PHE A O 1
ATOM 5325 N N . LEU A 1 659 ? -15.490 6.015 -10.741 1.00 50.46 673 LEU A N 1
ATOM 5326 C CA . LEU A 1 659 ? -14.069 6.221 -11.000 1.00 53.81 673 LEU A CA 1
ATOM 5327 C C . LEU A 1 659 ? -13.350 4.894 -11.212 1.00 57.33 673 LEU A C 1
ATOM 5328 O O . LEU A 1 659 ? -12.503 4.777 -12.105 1.00 53.04 673 LEU A O 1
ATOM 5333 N N . MET A 1 660 ? -13.681 3.884 -10.403 1.00 62.77 674 MET A N 1
ATOM 5334 C CA . MET A 1 660 ? -13.052 2.575 -10.548 1.00 68.91 674 MET A CA 1
ATOM 5335 C C . MET A 1 660 ? -13.321 1.982 -11.924 1.00 67.42 674 MET A C 1
ATOM 5336 O O . MET A 1 660 ? -12.432 1.371 -12.530 1.00 67.23 674 MET A O 1
ATOM 5341 N N . SER A 1 661 ? -14.538 2.160 -12.440 1.00 68.37 675 SER A N 1
ATOM 5342 C CA . SER A 1 661 ? -14.879 1.656 -13.764 1.00 67.94 675 SER A CA 1
ATOM 5343 C C . SER A 1 661 ? -14.206 2.437 -14.884 1.00 64.85 675 SER A C 1
ATOM 5344 O O . SER A 1 661 ? -14.255 1.995 -16.036 1.00 63.26 675 SER A O 1
ATOM 5347 N N . ARG A 1 662 ? -13.592 3.578 -14.583 1.00 64.39 676 ARG A N 1
ATOM 5348 C CA . ARG A 1 662 ? -12.893 4.378 -15.577 1.00 61.87 676 ARG A CA 1
ATOM 5349 C C . ARG A 1 662 ? -11.379 4.227 -15.500 1.00 59.47 676 ARG A C 1
ATOM 5350 O O . ARG A 1 662 ? -10.664 4.870 -16.276 1.00 58.02 676 ARG A O 1
ATOM 5358 N N . GLY A 1 663 ? -10.876 3.395 -14.592 1.00 59.24 677 GLY A N 1
ATOM 5359 C CA . GLY A 1 663 ? -9.444 3.294 -14.395 1.00 59.63 677 GLY A CA 1
ATOM 5360 C C . GLY A 1 663 ? -8.837 4.507 -13.729 1.00 60.08 677 GLY A C 1
ATOM 5361 O O . GLY A 1 663 ? -7.660 4.807 -13.955 1.00 60.87 677 GLY A O 1
ATOM 5362 N N . LEU A 1 664 ? -9.609 5.214 -12.913 1.00 60.35 678 LEU A N 1
ATOM 5363 C CA . LEU A 1 664 ? -9.182 6.437 -12.252 1.00 62.74 678 LEU A CA 1
ATOM 5364 C C . LEU A 1 664 ? -9.151 6.225 -10.740 1.00 72.16 678 LEU A C 1
ATOM 5365 O O . LEU A 1 664 ? -9.539 5.170 -10.229 1.00 72.30 678 LEU A O 1
ATOM 5370 N N . HIS A 1 665 ? -8.676 7.248 -10.032 1.00 79.73 679 HIS A N 1
ATOM 5371 C CA . HIS A 1 665 ? -8.646 7.267 -8.569 1.00 85.40 679 HIS A CA 1
ATOM 5372 C C . HIS A 1 665 ? -7.925 6.050 -7.992 1.00 88.21 679 HIS A C 1
ATOM 5373 O O . HIS A 1 665 ? -7.189 6.157 -7.011 1.00 92.90 679 HIS A O 1
ATOM 5380 N N . PHE B 2 4 ? -38.804 13.306 -26.190 1.00 87.43 4 PHE C N 1
ATOM 5381 C CA . PHE B 2 4 ? -38.419 11.900 -26.122 1.00 84.79 4 PHE C CA 1
ATOM 5382 C C . PHE B 2 4 ? -36.971 11.743 -25.665 1.00 81.56 4 PHE C C 1
ATOM 5383 O O . PHE B 2 4 ? -36.214 12.713 -25.622 1.00 80.87 4 PHE C O 1
ATOM 5391 N N . LEU B 2 5 ? -36.594 10.511 -25.332 1.00 80.52 5 LEU C N 1
ATOM 5392 C CA . LEU B 2 5 ? -35.267 10.218 -24.808 1.00 77.60 5 LEU C CA 1
ATOM 5393 C C . LEU B 2 5 ? -34.293 9.963 -25.949 1.00 75.01 5 LEU C C 1
ATOM 5394 O O . LEU B 2 5 ? -34.619 9.266 -26.913 1.00 76.40 5 LEU C O 1
ATOM 5399 N N . ARG B 2 6 ? -33.094 10.526 -25.831 1.00 72.33 6 ARG C N 1
ATOM 5400 C CA . ARG B 2 6 ? -32.055 10.378 -26.836 1.00 72.09 6 ARG C CA 1
ATOM 5401 C C . ARG B 2 6 ? -30.818 9.729 -26.228 1.00 72.27 6 ARG C C 1
ATOM 5402 O O . ARG B 2 6 ? -30.613 9.746 -25.011 1.00 71.46 6 ARG C O 1
ATOM 5410 N N . ARG B 2 7 ? -29.994 9.159 -27.099 1.00 74.09 7 ARG C N 1
ATOM 5411 C CA . ARG B 2 7 ? -28.685 8.645 -26.729 1.00 74.93 7 ARG C CA 1
ATOM 5412 C C . ARG B 2 7 ? -27.642 9.756 -26.861 1.00 72.23 7 ARG C C 1
ATOM 5413 O O . ARG B 2 7 ? -27.875 10.778 -27.512 1.00 66.24 7 ARG C O 1
ATOM 5421 N N . ILE B 2 8 ? -26.490 9.553 -26.212 1.00 70.30 8 ILE C N 1
ATOM 5422 C CA . ILE B 2 8 ? -25.363 10.479 -26.314 1.00 68.91 8 ILE C CA 1
ATOM 5423 C C . ILE B 2 8 ? -25.058 10.742 -27.780 1.00 66.64 8 ILE C C 1
ATOM 5424 O O . ILE B 2 8 ? -25.308 9.891 -28.642 1.00 66.42 8 ILE C O 1
ATOM 5429 N N . ARG B 2 9 ? -24.508 11.915 -28.072 1.00 67.01 9 ARG C N 1
ATOM 5430 C CA . ARG B 2 9 ? -24.143 12.251 -29.437 1.00 72.99 9 ARG C CA 1
ATOM 5431 C C . ARG B 2 9 ? -22.753 11.717 -29.761 1.00 75.75 9 ARG C C 1
ATOM 5432 O O . ARG B 2 9 ? -21.761 12.157 -29.181 1.00 70.30 9 ARG C O 1
#

InterPro domains:
  IPR001567 Peptidase M3A/M3B catalytic domain [PF01432] (251-700)
  IPR024077 Neurolysin/Thimet oligopeptidase, domain 2 [G3DSA:1.10.1370.10] (185-696)
  IPR024079 Metallopeptidase, catalytic domain superfamily [G3DSA:3.40.390.10] (385-535)
  IPR024080 Neurolysin/Thimet oligopeptidase, N-terminal [G3DSA:1.20.1050.40] (24-175)
  IPR045090 Peptidase M3A/M3B [PTHR11804] (25-701)

Secondary structure (DSSP, 8-state):
-TT--TTT--------HHHHHHHHHHHHHHHHHHHHHHHHS-TTT--IIIIIIHHHHHHHHHHHHHHHHHSGGGT-S-HHHHHHHHHHHHHHHHHHHHHHT-HHHHHHHHHHHHHS-GGGS-HHHHHHHHHHHHHHHHTTTTS-HHHHHHHHHHHHHHHHHHHHHHHHHHS---EEEE-TGGGTT--HHHHTTSEE-TTS-EEEESSHHHHHHHHHH---HHHHHHHHHHHTTTTHHHHHHHHHHHHHHHHHHHHHHT-SSHHHHHHTTSTT-SHHHHHHHHHHHHHHHHHHHHHHHHHHHHHHHHHHHHHT----SS--GGGHHHHHHHHHHHHH---HHHHGGG-BHHHHHHHHHHHHHHHHTEEEEEPSS---SSTT-EEEEEEETTT--EEEEEEEE-S--TTS-SS-EEEEEE--BB-TTS-BPPEEEEEE--PPPP-TTS--B--HHHHHHHHHHHHHHHHHHH--BSSGGGSTT-S-TTTTHHHHHHHHGGGS-HHHHHHH---TTT-PPPPHHHHHHHHHGGGTTHHHHHHHHHHHHHHHHHHTT-SS--HHHHHHHHIIIII--PPPTT--GGGG-GGGGTT-TT-TTHHHHHHHHHHHHIIIIIITS-TT-HHHHHHHIIIIITTTTSS-HHHHHHHHHSS---SHHHHHTTT--/-EE---

Radius of gyration: 25.18 Å; Cα contacts (8 Å, |Δi|>4): 1117; chains: 2; bounding box: 71×64×69 Å

GO terms:
  GO:0005739 mitochondrion (C, IDA)
  GO:0004175 endopeptidase activity (F, IDA)
  GO:0005739 mitochondrion (C, HTP)
  GO:0005576 extracellular region (C, TAS)
  GO:0004222 metalloendopeptidase activity (F, TAS)
  GO:0007186 G protein-coupled receptor signaling pathway (P, TAS)

Foldseek 3Di:
DLQDDPPLQPAAQPADLVRLLVLLVVLLVVLVVLLVQLLPADLVRDECVSAVLSNLQSVQVSQQSLLNQQVCLFAFPDVSSVVSSLVSQLVVQLSVLVSLADLSNLSNLVSHLVPDDPVPDDLLSVVVSVVSNVSNLLCVSVHDDVLSVVSSVLSSVLLVLLSVLVSQLLQDWDKDKAAPVQQPQQDPLLQVPFDADPVRIGIATLFPVRLLSSLAGRLRLVSLVVSQQCNQCRCVPPLLVSLLSNLLSLQVSCVSSPHRFSLQSQLCQFPLNGPVSLCCVLVVVLVQLVVVLVVLQVVLLVVQVVSCVVVVHDRPSAQAPSSVNHSLSVLLCPVLVDDQVVQLLFFFPVLLVVLLQVLCCLAAQKDKDWDPPDNDSDPPKTKIWIARNPPSRTQAMEIEAEADDNSHNRAWAKAWNHFQAAHSVGDTRHTYMYTHYHAACDTPPFGGGGGLVRSLSVQLRVLLVLLRRLAYYHGRCQTRQNAHLLASSQSSNLRSVLSLDLVSVQSSTARRPHRDTDDSSSSVSSNVCPQRVVSLVVLLLSLVLVLLQCSRNDRPDSSQVSSQVSCCVRNVHGDDPPGRNVSVVSCCSVVCRSNSSSNVSSLQLSLQLCVVPCVVPPVSPNVLSNLCSVLPRHNRRSDHSQRSSCSSNVDGGDNPSVQVVNVGD/DDDDDD

Nearest PDB structures (foldseek):
  8vjy-assembly2_C  TM=1.001E+00  e=5.612E-98  Homo sapiens
  5lv0-assembly1_A  TM=9.981E-01  e=1.030E-94  Homo sapiens
  1i1i-assembly1_P  TM=9.281E-01  e=1.213E-87  Rattus norvegicus
  4fxy-assembly2_Q  TM=9.287E-01  e=1.322E-87  Rattus norvegicus
  2o3e-assembly1_A  TM=9.276E-01  e=3.571E-87  Rattus norvegicus

Sequence (671 aa):
SSYTVAGRNVLRWDLSPEQIKTRTEELIVQTKQVYDAVGMLGIEEVTYENCLQALADVEVKYIVERTMLDFPQHVSSDKEVRAASTEEADKRLSRFDIEMSMRGDIFERIVHLQETCDLGKIKPEARRYLEKSIKMGKRNGLHLPEQVQNEIKSMKKRMSELCIDFNKNLNEDDTFLVFSKAELGALPDDFIDSLEKTDDDKYKITLKYPHYFPVMKKCCIPETRRRMEMAFNTRCKEENTIILQQLLPLRTKVAKLLGYSTHADFVLEMNTAKSTSRVTAFLDDLSQKLKPLGEAEREFILNLKKKECKDRGFEYDGKINAWDLYYYMTQTEELKYSIDQEFLKEYFPIEVVTEGLLNTYQELLGLSFEQMTDAHVWNKSVTLYTVKDKATGEVLGQFYLDLYPREGKYNHAACFGLQPGCLLPDGSRMMAVAALVVNFSQPVAGRPSLLRHDEVRTYFHEFGHVMHQICAQTDFARFSGTNVETDFVEVPSQMLENWVWDVDSLRRRLSKHYKDGSPIADDLLEKLVASRLVNTGLLTLRQIVLSKVDQSLHTNTSLDAASEYAKYCSEILGVAATPGTNMPATFGHLAGGYDGQYYGYLWSEVFSMDMFYSCFKKEGIMNPEVGMKYRNLILKPGGSLDGMDMLHNFLKREPNQKAFLMSRGLHFLRRIR

B-factor: mean 48.03, std 12.66, range [27.09, 119.82]